Protein AF-A0A812X4V5-F1 (afdb_monomer)

Structure (mmCIF, N/CA/C/O backbone):
data_AF-A0A812X4V5-F1
#
_entry.id   AF-A0A812X4V5-F1
#
loop_
_atom_site.group_PDB
_atom_site.id
_atom_site.type_symbol
_atom_site.label_atom_id
_atom_site.label_alt_id
_atom_site.label_comp_id
_atom_site.label_asym_id
_atom_site.label_entity_id
_atom_site.label_seq_id
_atom_site.pdbx_PDB_ins_code
_atom_site.Cartn_x
_atom_site.Cartn_y
_atom_site.Cartn_z
_atom_site.occupancy
_atom_site.B_iso_or_equiv
_atom_site.auth_seq_id
_atom_site.auth_comp_id
_atom_site.auth_asym_id
_atom_site.auth_atom_id
_atom_site.pdbx_PDB_model_num
ATOM 1 N N . MET A 1 1 ? 34.519 -8.736 37.316 1.00 35.62 1 MET A N 1
ATOM 2 C CA . MET A 1 1 ? 33.699 -7.691 37.960 1.00 35.62 1 MET A CA 1
ATOM 3 C C . MET A 1 1 ? 32.249 -8.107 37.766 1.00 35.62 1 MET A C 1
ATOM 5 O O . MET A 1 1 ? 31.752 -8.029 36.654 1.00 35.62 1 MET A O 1
ATOM 9 N N . MET A 1 2 ? 31.652 -8.725 38.787 1.00 27.97 2 MET A N 1
ATOM 10 C CA . MET A 1 2 ? 30.261 -9.191 38.770 1.00 27.97 2 MET A CA 1
ATOM 11 C C . MET A 1 2 ? 29.345 -7.990 39.008 1.00 27.97 2 MET A C 1
ATOM 13 O O . MET A 1 2 ? 29.508 -7.313 40.020 1.00 27.97 2 MET A O 1
ATOM 17 N N . LEU A 1 3 ? 28.408 -7.733 38.095 1.00 28.38 3 LEU A N 1
ATOM 18 C CA . LEU A 1 3 ? 27.320 -6.787 38.315 1.00 28.38 3 LEU A CA 1
ATOM 19 C C . LEU A 1 3 ? 26.054 -7.596 38.618 1.00 28.38 3 LEU A C 1
ATOM 21 O O . LEU A 1 3 ? 25.463 -8.220 37.742 1.00 28.38 3 LEU A O 1
ATOM 25 N N . THR A 1 4 ? 25.693 -7.636 39.893 1.00 30.77 4 THR A N 1
ATOM 26 C CA . THR A 1 4 ? 24.429 -8.153 40.412 1.00 30.77 4 THR A CA 1
ATOM 27 C C . THR A 1 4 ? 23.299 -7.207 40.000 1.00 30.77 4 THR A C 1
ATOM 29 O O . THR A 1 4 ? 23.240 -6.071 40.466 1.00 30.77 4 THR A O 1
ATOM 32 N N . MET A 1 5 ? 22.394 -7.666 39.132 1.00 30.41 5 MET A N 1
ATOM 33 C CA . MET A 1 5 ? 21.115 -6.995 38.887 1.00 30.41 5 MET A CA 1
ATOM 34 C C . MET A 1 5 ? 20.205 -7.195 40.102 1.00 30.41 5 MET A C 1
ATOM 36 O O . MET A 1 5 ? 19.811 -8.315 40.424 1.00 30.41 5 MET A O 1
ATOM 40 N N . ALA A 1 6 ? 19.886 -6.098 40.783 1.00 30.73 6 ALA A N 1
ATOM 41 C CA . ALA A 1 6 ? 18.847 -6.056 41.796 1.00 30.73 6 ALA A CA 1
ATOM 42 C C . ALA A 1 6 ? 17.474 -6.036 41.104 1.00 30.73 6 ALA A C 1
ATOM 44 O O . ALA A 1 6 ? 17.131 -5.063 40.434 1.00 30.73 6 ALA A O 1
ATOM 45 N N . LEU A 1 7 ? 16.689 -7.102 41.280 1.00 31.97 7 LEU A N 1
ATOM 46 C CA . LEU A 1 7 ? 15.246 -7.070 41.046 1.00 31.97 7 LEU A CA 1
ATOM 47 C C . LEU A 1 7 ? 14.621 -6.130 42.086 1.00 31.97 7 LEU A C 1
ATOM 49 O O . LEU A 1 7 ? 14.510 -6.477 43.262 1.00 31.97 7 LEU A O 1
ATOM 53 N N . ALA A 1 8 ? 14.208 -4.941 41.656 1.00 32.81 8 ALA A N 1
ATOM 54 C CA . ALA A 1 8 ? 13.271 -4.129 42.413 1.00 32.81 8 ALA A CA 1
ATOM 55 C C . ALA A 1 8 ? 11.866 -4.712 42.210 1.00 32.81 8 ALA A C 1
ATOM 57 O O . ALA A 1 8 ? 11.308 -4.656 41.116 1.00 32.81 8 ALA A O 1
ATOM 58 N N . ALA A 1 9 ? 11.311 -5.297 43.270 1.00 34.53 9 ALA A N 1
ATOM 59 C CA . ALA A 1 9 ? 9.908 -5.674 43.344 1.00 34.53 9 ALA A CA 1
ATOM 60 C C . ALA A 1 9 ? 9.050 -4.398 43.367 1.00 34.53 9 ALA A C 1
ATOM 62 O O . ALA A 1 9 ? 8.849 -3.788 44.417 1.00 34.53 9 ALA A O 1
ATOM 63 N N . LEU A 1 10 ? 8.577 -3.973 42.195 1.00 37.25 10 LEU A N 1
ATOM 64 C CA . LEU A 1 10 ? 7.481 -3.018 42.079 1.00 37.25 10 LEU A CA 1
ATOM 65 C C . LEU A 1 10 ? 6.199 -3.734 42.507 1.00 37.25 10 LEU A C 1
ATOM 67 O O . LEU A 1 10 ? 5.852 -4.786 41.971 1.00 37.25 10 LEU A O 1
ATOM 71 N N . GLY A 1 11 ? 5.533 -3.192 43.525 1.00 30.91 11 GLY A N 1
ATOM 72 C CA . GLY A 1 11 ? 4.246 -3.693 43.983 1.00 30.91 11 GLY A CA 1
ATOM 73 C C . GLY A 1 11 ? 3.240 -3.650 42.839 1.00 30.91 11 GLY A C 1
ATOM 74 O O . GLY A 1 11 ? 2.937 -2.578 42.323 1.00 30.91 11 GLY A O 1
ATOM 75 N N . PHE A 1 12 ? 2.726 -4.816 42.456 1.00 33.94 12 PHE A N 1
ATOM 76 C CA . PHE A 1 12 ? 1.564 -4.926 41.588 1.00 33.94 12 PHE A CA 1
ATOM 77 C C . PHE A 1 12 ? 0.378 -4.286 42.315 1.00 33.94 12 PHE A C 1
ATOM 79 O O . PHE A 1 12 ? -0.238 -4.903 43.186 1.00 33.94 12 PHE A O 1
ATOM 86 N N . ALA A 1 13 ? 0.065 -3.035 41.977 1.00 40.38 13 ALA A N 1
ATOM 87 C CA . ALA A 1 13 ? -1.290 -2.545 42.151 1.00 40.38 13 ALA A CA 1
ATOM 88 C C . ALA A 1 13 ? -2.201 -3.554 41.438 1.00 40.38 13 ALA A C 1
ATOM 90 O O . ALA A 1 13 ? -1.942 -3.904 40.288 1.00 40.38 13 ALA A O 1
ATOM 91 N N . HIS A 1 14 ? -3.204 -4.089 42.136 1.00 39.44 14 HIS A N 1
ATOM 92 C CA . HIS A 1 14 ? -4.261 -4.863 41.494 1.00 39.44 14 HIS A CA 1
ATOM 93 C C . HIS A 1 14 ? -4.887 -3.971 40.421 1.00 39.44 14 HIS A C 1
ATOM 95 O O . HIS A 1 14 ? -5.661 -3.070 40.741 1.00 39.44 14 HIS A O 1
ATOM 101 N N . VAL A 1 15 ? -4.503 -4.189 39.163 1.00 52.16 15 VAL A N 1
ATOM 102 C CA . VAL A 1 15 ? -5.184 -3.601 38.017 1.00 52.16 15 VAL A CA 1
ATOM 103 C C . VAL A 1 15 ? -6.582 -4.201 38.045 1.00 52.16 15 VAL A C 1
ATOM 105 O O . VAL A 1 15 ? -6.751 -5.418 37.980 1.00 52.16 15 VAL A O 1
ATOM 108 N N . GLN A 1 16 ? -7.576 -3.357 38.294 1.00 59.53 16 GLN A N 1
ATOM 109 C CA . GLN A 1 16 ? -8.967 -3.776 38.293 1.00 59.53 16 GLN A CA 1
ATOM 110 C C . GLN A 1 16 ? -9.302 -4.292 36.890 1.00 59.53 16 GLN A C 1
ATOM 112 O O . GLN A 1 16 ? -9.005 -3.614 35.910 1.00 59.53 16 GLN A O 1
ATOM 117 N N . ALA A 1 17 ? -9.890 -5.488 36.802 1.00 71.81 17 ALA A N 1
ATOM 118 C CA . ALA A 1 17 ? -10.348 -6.049 35.534 1.00 71.81 17 ALA A CA 1
ATOM 119 C C . ALA A 1 17 ? -11.286 -5.050 34.836 1.00 71.81 17 ALA A C 1
ATOM 121 O O . ALA A 1 17 ? -12.271 -4.609 35.439 1.00 71.81 17 ALA A O 1
ATOM 122 N N . GLY A 1 18 ? -10.957 -4.686 33.597 1.00 85.69 18 GLY A N 1
ATOM 123 C CA . GLY A 1 18 ? -11.739 -3.747 32.799 1.00 85.69 18 GLY A CA 1
ATOM 124 C C . GLY A 1 18 ? -12.943 -4.421 32.144 1.00 85.69 18 GLY A C 1
ATOM 125 O O . GLY A 1 18 ? -13.009 -5.650 32.023 1.00 85.69 18 GLY A O 1
ATOM 126 N N . LYS A 1 19 ? -13.905 -3.613 31.700 1.00 96.25 19 LYS A N 1
ATOM 127 C CA . LYS A 1 19 ? -14.958 -4.044 30.773 1.00 96.25 19 LYS A CA 1
ATOM 128 C C . LYS A 1 19 ? -14.650 -3.486 29.394 1.00 96.25 19 LYS A C 1
ATOM 130 O O . LYS A 1 19 ? -14.738 -2.281 29.176 1.00 96.25 19 LYS A O 1
ATOM 135 N N . LEU A 1 20 ? -14.278 -4.352 28.466 1.00 98.31 20 LEU A N 1
ATOM 136 C CA . LEU A 1 20 ? -13.763 -3.978 27.155 1.00 98.31 20 LEU A CA 1
ATOM 137 C C . LEU A 1 20 ? -14.653 -4.543 26.046 1.00 98.31 20 LEU A C 1
ATOM 139 O O . LEU A 1 20 ? -15.322 -5.561 26.225 1.00 98.31 20 LEU A O 1
ATOM 143 N N . ALA A 1 21 ? -14.636 -3.899 24.884 1.00 98.56 21 ALA A N 1
ATOM 144 C CA . ALA A 1 21 ? -15.310 -4.401 23.692 1.00 98.56 21 ALA A CA 1
ATOM 145 C C . ALA A 1 21 ? -14.398 -4.341 22.465 1.00 98.56 21 ALA A C 1
ATOM 147 O O . ALA A 1 21 ? -13.681 -3.363 22.263 1.00 98.56 21 ALA A O 1
ATOM 148 N N . VAL A 1 22 ? -14.474 -5.356 21.611 1.00 98.38 22 VAL A N 1
ATOM 149 C CA . VAL A 1 22 ? -14.018 -5.276 20.220 1.00 98.38 22 VAL A CA 1
ATOM 150 C C . VAL A 1 22 ? -15.245 -5.044 19.354 1.00 98.38 22 VAL A C 1
ATOM 152 O O . VAL A 1 22 ? -16.177 -5.844 19.375 1.00 98.38 22 VAL A O 1
ATOM 155 N N . VAL A 1 23 ? -15.260 -3.951 18.597 1.00 98.44 23 VAL A N 1
ATOM 156 C CA . VAL A 1 23 ? -16.374 -3.583 17.720 1.00 98.44 23 VAL A CA 1
ATOM 157 C C . VAL A 1 23 ? -15.985 -3.881 16.278 1.00 98.44 23 VAL A C 1
ATOM 159 O O . VAL A 1 23 ? -15.126 -3.208 15.710 1.00 98.44 23 VAL A O 1
ATOM 162 N N . ARG A 1 24 ? -16.614 -4.898 15.686 1.00 97.00 24 ARG A N 1
ATOM 163 C CA . ARG A 1 24 ? -16.352 -5.376 14.324 1.00 97.00 24 ARG A CA 1
ATOM 164 C C . ARG A 1 24 ? -17.459 -4.900 13.389 1.00 97.00 24 ARG A C 1
ATOM 166 O O . ARG A 1 24 ? -18.599 -5.349 13.495 1.00 97.00 24 ARG A O 1
ATOM 173 N N . VAL A 1 25 ? -17.116 -3.986 12.488 1.00 95.44 25 VAL A N 1
ATOM 174 C CA . VAL A 1 25 ? -18.059 -3.360 11.546 1.00 95.44 25 VAL A CA 1
ATOM 175 C C . VAL A 1 25 ? -18.036 -4.076 10.203 1.00 95.44 25 VAL A C 1
ATOM 177 O O . VAL A 1 25 ? -16.961 -4.443 9.749 1.00 95.44 25 VAL A O 1
ATOM 180 N N . PHE A 1 26 ? -19.194 -4.240 9.562 1.00 94.44 26 PHE A N 1
ATOM 181 C CA . PHE A 1 26 ? -19.334 -4.785 8.208 1.00 94.44 26 PHE A CA 1
ATOM 182 C C . PHE A 1 26 ? -20.566 -4.179 7.506 1.00 94.44 26 PHE A C 1
ATOM 184 O O . PHE A 1 26 ? -21.564 -3.867 8.156 1.00 94.44 26 PHE A O 1
ATOM 191 N N . SER A 1 27 ? -20.507 -3.983 6.187 1.00 91.75 27 SER A N 1
ATOM 192 C CA . SER A 1 27 ? -21.558 -3.324 5.389 1.00 91.75 27 SER A CA 1
ATOM 193 C C . SER A 1 27 ? -21.849 -4.058 4.075 1.00 91.75 27 SER A C 1
ATOM 195 O O . SER A 1 27 ? -23.003 -4.383 3.761 1.00 91.75 27 SER A O 1
ATOM 197 N N . THR A 1 28 ? -20.800 -4.341 3.303 1.00 89.50 28 THR A N 1
ATOM 198 C CA . THR A 1 28 ? -20.910 -4.904 1.947 1.00 89.50 28 THR A CA 1
ATOM 199 C C . THR A 1 28 ? -20.928 -6.433 1.941 1.00 89.50 28 THR A C 1
ATOM 201 O O . THR A 1 28 ? -20.478 -7.069 2.891 1.00 89.50 28 THR A O 1
ATOM 204 N N . ASP A 1 29 ? -21.386 -7.047 0.846 1.00 90.19 29 ASP A N 1
ATOM 205 C CA . ASP A 1 29 ? -21.349 -8.511 0.690 1.00 90.19 29 ASP A CA 1
ATOM 206 C C . ASP A 1 29 ? -19.913 -9.064 0.796 1.00 90.19 29 ASP A C 1
ATOM 208 O O . ASP A 1 29 ? -19.690 -10.127 1.371 1.00 90.19 29 ASP A O 1
ATOM 212 N N . GLU A 1 30 ? -18.914 -8.321 0.302 1.00 89.50 30 GLU A N 1
ATOM 213 C CA . GLU A 1 30 ? -17.499 -8.685 0.464 1.00 89.50 30 GLU A CA 1
ATOM 214 C C . GLU A 1 30 ? -17.093 -8.704 1.946 1.00 89.50 30 GLU A C 1
ATOM 216 O O . GLU A 1 30 ? -16.445 -9.641 2.411 1.00 89.50 30 GLU A O 1
ATOM 221 N N . GLU A 1 31 ? -17.511 -7.700 2.711 1.00 91.62 31 GLU A N 1
ATOM 222 C CA . GLU A 1 31 ? -17.241 -7.603 4.146 1.00 91.62 31 GLU A CA 1
ATOM 223 C C . GLU A 1 31 ? -17.979 -8.669 4.962 1.00 91.62 31 GLU A C 1
ATOM 225 O O . GLU A 1 31 ? -17.407 -9.216 5.903 1.00 91.62 31 GLU A O 1
ATOM 230 N N . VAL A 1 32 ? -19.202 -9.038 4.575 1.00 93.88 32 VAL A N 1
ATOM 231 C CA . VAL A 1 32 ? -19.927 -10.174 5.168 1.00 93.88 32 VAL A CA 1
ATOM 232 C C . VAL A 1 32 ? -19.134 -11.473 4.971 1.00 93.88 32 VAL A C 1
ATOM 234 O O . VAL A 1 32 ? -18.952 -12.245 5.915 1.00 93.88 32 VAL A O 1
ATOM 237 N N . MET A 1 33 ? -18.578 -11.692 3.777 1.00 92.50 33 MET A N 1
ATOM 238 C CA . MET A 1 33 ? -17.732 -12.859 3.502 1.00 92.50 33 MET A CA 1
ATOM 239 C C . MET A 1 33 ? -16.413 -12.832 4.289 1.00 92.50 33 MET A C 1
ATOM 241 O O . MET A 1 33 ? -15.967 -13.869 4.787 1.00 92.50 33 MET A O 1
ATOM 245 N N . LEU A 1 34 ? -15.797 -11.658 4.455 1.00 91.56 34 LEU A N 1
ATOM 246 C CA . LEU A 1 34 ? -14.603 -11.491 5.291 1.00 91.56 34 LEU A CA 1
ATOM 247 C C . LEU A 1 34 ? -14.900 -11.745 6.781 1.00 91.56 34 LEU A C 1
ATOM 249 O O . LEU A 1 34 ? -14.055 -12.294 7.495 1.00 91.56 34 LEU A O 1
ATOM 253 N N . LEU A 1 35 ? -16.094 -11.384 7.262 1.00 94.62 35 LEU A N 1
ATOM 254 C CA . LEU A 1 35 ? -16.523 -11.672 8.631 1.00 94.62 35 LEU A CA 1
ATOM 255 C C . LEU A 1 35 ? -16.668 -13.181 8.838 1.00 94.62 35 LEU A C 1
ATOM 257 O O . LEU A 1 35 ? -16.128 -13.716 9.805 1.00 94.62 35 LEU A O 1
ATOM 261 N N . ASN A 1 36 ? -17.296 -13.877 7.890 1.00 93.31 36 ASN A N 1
ATOM 262 C CA . ASN A 1 36 ? -17.408 -15.334 7.925 1.00 93.31 36 ASN A CA 1
ATOM 263 C C . ASN A 1 36 ? -16.020 -16.009 8.003 1.00 93.31 36 ASN A C 1
ATOM 265 O O . ASN A 1 36 ? -15.762 -16.858 8.861 1.00 93.31 36 ASN A O 1
ATOM 269 N N . ALA A 1 37 ? -15.073 -15.544 7.180 1.00 92.00 37 ALA A N 1
ATOM 270 C CA . ALA A 1 37 ? -13.697 -16.045 7.165 1.00 92.00 37 ALA A CA 1
ATOM 271 C C . ALA A 1 37 ? -12.908 -15.747 8.458 1.00 92.00 37 ALA A C 1
ATOM 273 O O . ALA A 1 37 ? -11.930 -16.440 8.758 1.00 92.00 37 ALA A O 1
ATOM 274 N N . SER A 1 38 ? -13.328 -14.751 9.248 1.00 91.50 38 SER A N 1
ATOM 275 C CA . SER A 1 38 ? -12.631 -14.347 10.478 1.00 91.50 38 SER A CA 1
ATOM 276 C C . SER A 1 38 ? -12.633 -15.454 11.537 1.00 91.50 38 SER A C 1
ATOM 278 O O . SER A 1 38 ? -11.638 -15.618 12.235 1.00 91.50 38 SER A O 1
ATOM 280 N N . SER A 1 39 ? -13.684 -16.279 11.603 1.00 86.94 39 SER A N 1
ATOM 281 C CA . SER A 1 39 ? -13.755 -17.424 12.526 1.00 86.94 39 SER A CA 1
ATOM 282 C C . SER A 1 39 ? -12.607 -18.422 12.322 1.00 86.94 39 SER A C 1
ATOM 284 O O . SER A 1 39 ? -11.993 -18.882 13.286 1.00 86.94 39 SER A O 1
ATOM 286 N N . THR A 1 40 ? -12.287 -18.716 11.059 1.00 90.50 40 THR A N 1
ATOM 287 C CA . THR A 1 40 ? -11.197 -19.617 10.665 1.00 90.50 40 THR A CA 1
ATOM 288 C C . THR A 1 40 ? -9.844 -18.967 10.925 1.00 90.50 40 THR A C 1
ATOM 290 O O . THR A 1 40 ? -8.934 -19.619 11.434 1.00 90.50 40 THR A O 1
ATOM 293 N N . LEU A 1 41 ? -9.719 -17.669 10.631 1.00 91.31 41 LEU A N 1
ATOM 294 C CA . LEU A 1 41 ? -8.505 -16.911 10.923 1.00 91.31 41 LEU A CA 1
ATOM 295 C C . LEU A 1 41 ? -8.208 -16.867 12.427 1.00 91.31 41 LEU A C 1
ATOM 297 O O . LEU A 1 41 ? -7.069 -17.064 12.824 1.00 91.31 41 LEU A O 1
ATOM 301 N N . TRP A 1 42 ? -9.204 -16.654 13.285 1.00 93.31 42 TRP A N 1
ATOM 302 C CA . TRP A 1 42 ? -8.998 -16.633 14.737 1.00 93.31 42 TRP A CA 1
ATOM 303 C C . TRP A 1 42 ? -8.659 -18.009 15.312 1.00 93.31 42 TRP A C 1
ATOM 305 O O . TRP A 1 42 ? -8.043 -18.100 16.369 1.00 93.31 42 TRP A O 1
ATOM 315 N N . SER A 1 43 ? -9.005 -19.095 14.620 1.00 90.31 43 SER A N 1
ATOM 316 C CA . SER A 1 43 ? -8.529 -20.432 14.986 1.00 90.31 43 SER A CA 1
ATOM 317 C C . SER A 1 43 ? -7.042 -20.643 14.686 1.00 90.31 43 SER A C 1
ATOM 319 O O . SER A 1 43 ? -6.400 -21.420 15.390 1.00 90.31 43 SER A O 1
ATOM 321 N N . THR A 1 44 ? -6.484 -19.978 13.668 1.00 91.50 44 THR A N 1
ATOM 322 C CA . THR A 1 44 ? -5.054 -20.084 13.318 1.00 91.50 44 THR A CA 1
ATOM 323 C C . THR A 1 44 ? -4.208 -19.023 14.021 1.00 91.50 44 THR A C 1
ATOM 325 O O . THR A 1 44 ? -3.115 -19.316 14.502 1.00 91.50 44 THR A O 1
ATOM 328 N N . VAL A 1 45 ? -4.738 -17.808 14.141 1.00 94.19 45 VAL A N 1
ATOM 329 C CA . VAL A 1 45 ? -4.162 -16.659 14.841 1.00 94.19 45 VAL A CA 1
ATOM 330 C C . VAL A 1 45 ? -5.025 -16.371 16.073 1.00 94.19 45 VAL A C 1
ATOM 332 O O . VAL A 1 45 ? -5.892 -15.494 16.071 1.00 94.19 45 VAL A O 1
ATOM 335 N N . GLY A 1 46 ? -4.801 -17.168 17.123 1.00 94.88 46 GLY A N 1
ATOM 336 C CA . GLY A 1 46 ? -5.587 -17.158 18.362 1.00 94.88 46 GLY A CA 1
ATOM 337 C C . GLY A 1 46 ? -5.715 -15.766 18.998 1.00 94.88 46 GLY A C 1
ATOM 338 O O . GLY A 1 46 ? -4.681 -15.128 19.213 1.00 94.88 46 GLY A O 1
ATOM 339 N N . PRO A 1 47 ? -6.929 -15.290 19.350 1.00 96.69 47 PRO A N 1
ATOM 340 C CA . PRO A 1 47 ? -7.105 -13.968 19.945 1.00 96.69 47 PRO A CA 1
ATOM 341 C C . PRO A 1 47 ? -6.376 -13.753 21.259 1.00 96.69 47 PRO A C 1
ATOM 343 O O . PRO A 1 47 ? -5.752 -12.717 21.438 1.00 96.69 47 PRO A O 1
ATOM 346 N N . CYS A 1 48 ? -6.386 -14.742 22.141 1.00 95.44 48 CYS A N 1
ATOM 347 C CA . CYS A 1 48 ? -5.728 -14.682 23.435 1.00 95.44 48 CYS A CA 1
ATOM 348 C C . CYS A 1 48 ? -4.809 -15.893 23.616 1.00 95.44 48 CYS A C 1
ATOM 350 O O . CYS A 1 48 ? -5.096 -16.987 23.120 1.00 95.44 48 CYS A O 1
ATOM 352 N N . THR A 1 49 ? -3.692 -15.708 24.317 1.00 92.62 49 THR A N 1
ATOM 353 C CA . THR A 1 49 ? -2.798 -16.812 24.716 1.00 92.62 49 THR A CA 1
ATOM 354 C C . THR A 1 49 ? -3.279 -17.500 25.991 1.00 92.62 49 THR A C 1
ATOM 356 O O . THR A 1 49 ? -3.031 -18.686 26.210 1.00 92.62 49 THR A O 1
ATOM 359 N N . SER A 1 50 ? -4.003 -16.757 26.824 1.00 88.19 50 SER A N 1
ATOM 360 C CA . SER A 1 50 ? -4.665 -17.225 28.034 1.00 88.19 50 SER A CA 1
ATOM 361 C C . SER A 1 50 ? -5.979 -16.471 28.203 1.00 88.19 50 SER A C 1
ATOM 363 O O . SER A 1 50 ? -6.201 -15.466 27.539 1.00 88.19 50 SER A O 1
ATOM 365 N N . LYS A 1 51 ? -6.880 -16.958 29.061 1.00 87.38 51 LYS A N 1
ATOM 366 C CA . LYS A 1 51 ? -8.155 -16.271 29.284 1.00 87.38 51 LYS A CA 1
ATOM 367 C C . LYS A 1 51 ? -7.891 -14.833 29.778 1.00 87.38 51 LYS A C 1
ATOM 369 O O . LYS A 1 51 ? -7.221 -14.713 30.808 1.00 87.38 51 LYS A O 1
ATOM 374 N N . PRO A 1 52 ? -8.428 -13.793 29.108 1.00 89.44 52 PRO A N 1
ATOM 375 C CA . PRO A 1 52 ? -8.247 -12.405 29.524 1.00 89.44 52 PRO A CA 1
ATOM 376 C C . PRO A 1 52 ? -8.698 -12.179 30.966 1.00 89.44 52 PRO A C 1
ATOM 3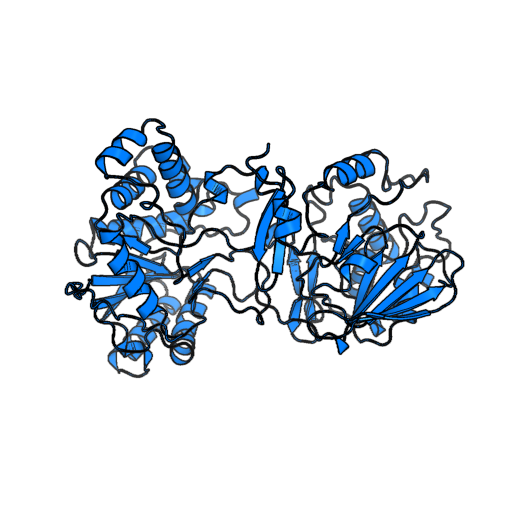78 O O . PRO A 1 52 ? -9.629 -12.836 31.450 1.00 89.44 52 PRO A O 1
ATOM 381 N N . SER A 1 53 ? -8.038 -11.254 31.663 1.00 91.00 53 SER A N 1
ATOM 382 C CA . SER A 1 53 ? -8.426 -10.912 33.039 1.00 91.00 53 SER A CA 1
ATOM 383 C C . SER A 1 53 ? -9.673 -10.019 33.075 1.00 91.00 53 SER A C 1
ATOM 385 O O . SER A 1 53 ? -10.470 -10.081 34.013 1.00 91.00 53 SER A O 1
ATOM 387 N N . SER A 1 54 ? -9.853 -9.240 32.012 1.00 93.88 54 SER A N 1
ATOM 388 C CA . SER A 1 54 ? -10.959 -8.341 31.721 1.00 93.88 54 SER A CA 1
ATOM 389 C C . SER A 1 54 ? -12.109 -9.076 31.041 1.00 93.88 54 SER A C 1
ATOM 391 O O . SER A 1 54 ? -11.934 -10.093 30.369 1.00 93.88 54 SER A O 1
ATOM 393 N N . MET A 1 55 ? -13.314 -8.532 31.188 1.00 95.88 55 MET A N 1
ATOM 394 C CA . MET A 1 55 ? -14.466 -8.969 30.405 1.00 95.88 55 MET A CA 1
ATOM 395 C C . MET A 1 55 ? -14.364 -8.325 29.024 1.00 95.88 55 MET A C 1
ATOM 397 O O . MET A 1 55 ? -14.507 -7.109 28.927 1.00 95.88 55 MET A O 1
ATOM 401 N N . ILE A 1 56 ? -14.098 -9.120 27.987 1.00 97.94 56 ILE A N 1
ATOM 402 C CA . ILE A 1 56 ? -14.004 -8.634 26.606 1.00 97.94 56 ILE A CA 1
ATOM 403 C C . ILE A 1 56 ? -15.173 -9.181 25.792 1.00 97.94 56 ILE A C 1
ATOM 405 O O . ILE A 1 56 ? -15.248 -10.387 25.566 1.00 97.94 56 ILE A O 1
ATOM 409 N N . ASP A 1 57 ? -16.056 -8.307 25.320 1.00 98.31 57 ASP A N 1
ATOM 410 C CA . ASP A 1 57 ? -17.147 -8.687 24.417 1.00 98.31 57 ASP A CA 1
ATOM 411 C C . ASP A 1 57 ? -16.762 -8.447 22.951 1.00 98.31 57 ASP A C 1
ATOM 413 O O . ASP A 1 57 ? -16.004 -7.527 22.635 1.00 98.31 57 ASP A O 1
ATOM 417 N N . LEU A 1 58 ? -17.326 -9.244 22.043 1.00 98.06 58 LEU A N 1
ATOM 418 C CA . LEU A 1 58 ? -17.294 -8.987 20.603 1.00 98.06 58 LEU A CA 1
ATOM 419 C C . LEU A 1 58 ? -18.640 -8.400 20.171 1.00 98.06 58 LEU A C 1
ATOM 421 O O . LEU A 1 58 ? -19.672 -9.052 20.304 1.00 98.06 58 LEU A O 1
ATOM 425 N N . ILE A 1 59 ? -18.636 -7.185 19.630 1.00 98.50 59 ILE A N 1
ATOM 426 C CA . ILE A 1 59 ? -19.836 -6.509 19.133 1.00 98.50 59 ILE A CA 1
ATOM 427 C C . ILE A 1 59 ? -19.779 -6.454 17.609 1.00 98.50 59 ILE A C 1
ATOM 429 O O . ILE A 1 59 ? -18.919 -5.788 17.035 1.00 98.50 59 ILE A O 1
ATOM 433 N N . LEU A 1 60 ? -20.711 -7.137 16.955 1.00 98.25 60 LEU A N 1
ATOM 434 C CA . LEU A 1 60 ? -20.876 -7.155 15.506 1.00 98.25 60 LEU A CA 1
ATOM 435 C C . LEU A 1 60 ? -21.826 -6.026 15.084 1.00 98.25 60 LEU A C 1
ATOM 437 O O . LEU A 1 60 ? -22.975 -5.976 15.522 1.00 98.25 60 LEU A O 1
ATOM 441 N N . VAL A 1 61 ? -21.360 -5.109 14.240 1.00 98.06 61 VAL A N 1
ATOM 442 C CA . VAL A 1 61 ? -22.140 -3.936 13.818 1.00 98.06 61 VAL A CA 1
ATOM 443 C C . VAL A 1 61 ? -22.350 -3.972 12.315 1.00 98.06 61 VAL A C 1
ATOM 445 O O . VAL A 1 61 ? -21.409 -3.767 11.548 1.00 98.06 61 VAL A O 1
ATOM 448 N N . TYR A 1 62 ? -23.595 -4.199 11.902 1.00 97.25 62 TYR A N 1
ATOM 449 C CA . TYR A 1 62 ? -23.978 -4.114 10.497 1.00 97.25 62 TYR A CA 1
ATOM 450 C C . TYR A 1 62 ? -24.408 -2.686 10.152 1.00 97.25 62 TYR A C 1
ATOM 452 O O . TYR A 1 62 ? -25.156 -2.071 10.916 1.00 97.25 62 TYR A O 1
ATOM 460 N N . SER A 1 63 ? -23.945 -2.130 9.028 1.00 95.31 63 SER A N 1
ATOM 461 C CA . SER A 1 63 ? -24.265 -0.735 8.676 1.00 95.31 63 SER A CA 1
ATOM 462 C C . SER A 1 63 ? -25.760 -0.518 8.388 1.00 95.31 63 SER A C 1
ATOM 464 O O . SER A 1 63 ? -26.331 0.514 8.745 1.00 95.31 63 SER A O 1
ATOM 466 N N . LYS A 1 64 ? -26.423 -1.518 7.802 1.00 94.31 64 LYS A N 1
ATOM 467 C CA . LYS A 1 64 ? -27.858 -1.508 7.472 1.00 94.31 64 LYS A CA 1
ATOM 468 C C . LYS A 1 64 ? -28.660 -2.260 8.533 1.00 94.31 64 LYS A C 1
ATOM 470 O O . LYS A 1 64 ? -28.145 -2.632 9.583 1.00 94.31 64 LYS A O 1
ATOM 475 N N . ASP A 1 65 ? -29.935 -2.494 8.249 1.00 95.12 65 ASP A N 1
ATOM 476 C CA . ASP A 1 65 ? -30.783 -3.385 9.038 1.00 95.12 65 ASP A CA 1
ATOM 477 C C . ASP A 1 65 ? -30.375 -4.853 8.826 1.00 95.12 65 ASP A C 1
ATOM 479 O O . ASP A 1 65 ? -30.609 -5.429 7.757 1.00 95.12 65 ASP A O 1
ATOM 483 N N . LEU A 1 66 ? -29.780 -5.465 9.854 1.00 95.06 66 LEU A N 1
ATOM 484 C CA . LEU A 1 66 ? -29.320 -6.858 9.832 1.00 95.06 66 LEU A CA 1
ATOM 485 C C . LEU A 1 66 ? -30.469 -7.834 9.564 1.00 95.06 66 LEU A C 1
ATOM 487 O O . LEU A 1 66 ? -30.280 -8.820 8.859 1.00 95.06 66 LEU A O 1
ATOM 491 N N . SER A 1 67 ? -31.675 -7.532 10.054 1.00 94.56 67 SER A N 1
ATOM 492 C CA . SER A 1 67 ? -32.849 -8.390 9.863 1.00 94.56 67 SER A CA 1
ATOM 493 C C . SER A 1 67 ? -33.341 -8.420 8.412 1.00 94.56 67 SER A C 1
ATOM 495 O O . SER A 1 67 ? -34.041 -9.350 8.008 1.00 94.56 67 SER A O 1
ATOM 497 N N . SER A 1 68 ? -32.948 -7.422 7.615 1.00 92.88 68 SER A N 1
ATOM 498 C CA . SER A 1 68 ? -33.319 -7.298 6.205 1.00 92.88 68 SER A CA 1
ATOM 499 C C . SER A 1 68 ? -32.338 -7.978 5.241 1.00 92.88 68 SER A C 1
ATOM 501 O O . SER A 1 68 ? -32.685 -8.193 4.079 1.00 92.88 68 SER A O 1
ATOM 503 N N . ASN A 1 69 ? -31.132 -8.342 5.698 1.00 94.25 69 ASN A N 1
ATOM 504 C CA . ASN A 1 69 ? -30.112 -8.994 4.878 1.00 94.25 69 ASN A CA 1
ATOM 505 C C . ASN A 1 69 ? -29.873 -10.431 5.359 1.00 94.25 69 ASN A C 1
ATOM 507 O O . ASN A 1 69 ? -29.197 -10.667 6.359 1.00 94.25 69 ASN A O 1
ATOM 511 N N . SER A 1 70 ? -30.398 -11.404 4.609 1.00 96.00 70 SER A N 1
ATOM 512 C CA . SER A 1 70 ? -30.306 -12.820 4.973 1.00 96.00 70 SER A CA 1
ATOM 513 C C . SER A 1 70 ? -28.869 -13.334 5.040 1.00 96.00 70 SER A C 1
ATOM 515 O O . SER A 1 70 ? -28.566 -14.109 5.937 1.00 96.00 70 SER A O 1
ATOM 517 N N . MET A 1 71 ? -27.981 -12.889 4.142 1.00 95.81 71 MET A N 1
ATOM 518 C CA . MET A 1 71 ? -26.580 -13.327 4.128 1.00 95.81 71 MET A CA 1
ATOM 519 C C . MET A 1 71 ? -25.839 -12.821 5.370 1.00 95.81 71 MET A C 1
ATOM 521 O O . MET A 1 71 ? -25.177 -13.590 6.062 1.00 95.81 71 MET A O 1
ATOM 525 N N . ALA A 1 72 ? -25.988 -11.532 5.680 1.00 96.00 72 ALA A N 1
ATOM 526 C CA . ALA A 1 72 ? -25.396 -10.931 6.871 1.00 96.00 72 ALA A CA 1
ATOM 527 C C . ALA A 1 72 ? -25.937 -11.582 8.155 1.00 96.00 72 ALA A C 1
ATOM 529 O O . ALA A 1 72 ? -25.164 -11.925 9.049 1.00 96.00 72 ALA A O 1
ATOM 530 N N . SER A 1 73 ? -27.255 -11.798 8.229 1.00 97.12 73 SER A N 1
ATOM 531 C CA . SER A 1 73 ? -27.894 -12.446 9.375 1.00 97.12 73 SER A CA 1
ATOM 532 C C . SER A 1 73 ? -27.432 -13.891 9.562 1.00 97.12 73 SER A C 1
ATOM 534 O O . SER A 1 73 ? -27.232 -14.305 10.700 1.00 97.12 73 SER A O 1
ATOM 536 N N . GLU A 1 74 ? -27.266 -14.656 8.482 1.00 96.94 74 GLU A N 1
ATOM 537 C CA . GLU A 1 74 ? -26.786 -16.042 8.532 1.00 96.94 74 GLU A CA 1
ATOM 538 C C . GLU A 1 74 ? -25.361 -16.116 9.091 1.00 96.94 74 GLU A C 1
ATOM 540 O O . GLU A 1 74 ? -25.122 -16.841 10.053 1.00 96.94 74 GLU A O 1
ATOM 545 N N . VAL A 1 75 ? -24.448 -15.271 8.600 1.00 96.50 75 VAL A N 1
ATOM 546 C CA . VAL A 1 75 ? -23.062 -15.217 9.100 1.00 96.50 75 VAL A CA 1
ATOM 547 C C . VAL A 1 75 ? -22.995 -14.841 10.586 1.00 96.50 75 VAL A C 1
ATOM 549 O O . VAL A 1 75 ? -22.208 -15.422 11.335 1.00 96.50 75 VAL A O 1
ATOM 552 N N . VAL A 1 76 ? -23.819 -13.890 11.042 1.00 97.06 76 VAL A N 1
ATOM 553 C CA . VAL A 1 76 ? -23.891 -13.527 12.470 1.00 97.06 76 VAL A CA 1
ATOM 554 C C . VAL A 1 76 ? -24.405 -14.699 13.310 1.00 97.06 76 VAL A C 1
ATOM 556 O O . VAL A 1 76 ? -23.786 -15.034 14.321 1.00 97.06 76 VAL A O 1
ATOM 559 N N . MET A 1 77 ? -25.481 -15.366 12.877 1.00 96.12 77 MET A N 1
ATOM 560 C CA . MET A 1 77 ? -26.030 -16.534 13.578 1.00 96.12 77 MET A CA 1
ATOM 561 C C . MET A 1 77 ? -25.031 -17.695 13.645 1.00 96.12 77 MET A C 1
ATOM 563 O O . MET A 1 77 ? -24.954 -18.381 14.668 1.00 96.12 77 MET A O 1
ATOM 567 N N . ASP A 1 78 ? -24.240 -17.909 12.595 1.00 94.44 78 ASP A N 1
ATOM 568 C CA . ASP A 1 78 ? -23.206 -18.946 12.562 1.00 94.44 78 ASP A CA 1
ATOM 569 C C . ASP A 1 78 ? -22.078 -18.662 13.564 1.00 94.44 78 ASP A C 1
ATOM 571 O O . ASP A 1 78 ? -21.621 -19.571 14.271 1.00 94.44 78 ASP A O 1
ATOM 575 N N . LEU A 1 79 ? -21.656 -17.399 13.692 1.00 94.69 79 LEU A N 1
ATOM 576 C CA . LEU A 1 79 ? -20.680 -16.978 14.702 1.00 94.69 79 LEU A CA 1
ATOM 577 C C . LEU A 1 79 ? -21.224 -17.150 16.125 1.00 94.69 79 LEU A C 1
ATOM 579 O O . LEU A 1 79 ? -20.537 -17.715 16.980 1.00 94.69 79 LEU A O 1
ATOM 583 N N . GLU A 1 80 ? -22.463 -16.728 16.377 1.00 95.31 80 GLU A N 1
ATOM 584 C CA . GLU A 1 80 ? -23.133 -16.888 17.675 1.00 95.31 80 GLU A CA 1
ATOM 585 C C . GLU A 1 80 ? -23.331 -18.367 18.042 1.00 95.31 80 GLU A C 1
ATOM 587 O O . GLU A 1 80 ? -23.130 -18.767 19.193 1.00 95.31 80 GLU A O 1
ATOM 592 N N . THR A 1 81 ? -23.658 -19.208 17.059 1.00 94.31 81 THR A N 1
ATOM 593 C CA . THR A 1 81 ? -23.789 -20.661 17.228 1.00 94.31 81 THR A CA 1
ATOM 594 C C . THR A 1 81 ? -22.437 -21.305 17.530 1.00 94.31 81 THR A C 1
ATOM 596 O O . THR A 1 81 ? -22.331 -22.133 18.438 1.00 94.31 81 THR A O 1
ATOM 599 N N . THR A 1 82 ? -21.381 -20.904 16.816 1.00 92.25 82 THR A N 1
ATOM 600 C CA . THR A 1 82 ? -20.000 -21.359 17.057 1.00 92.25 82 THR A CA 1
ATOM 601 C C . THR A 1 82 ? -19.545 -21.012 18.474 1.00 92.25 82 THR A C 1
ATOM 603 O O . THR A 1 82 ? -18.966 -21.858 19.164 1.00 92.25 82 THR A O 1
ATOM 606 N N . PHE A 1 83 ? -19.854 -19.795 18.925 1.00 94.00 83 PHE A N 1
ATOM 607 C CA . PHE A 1 83 ? -19.576 -19.318 20.276 1.00 94.00 83 PHE A CA 1
ATOM 608 C C . PHE A 1 83 ? -20.347 -20.110 21.338 1.00 94.00 83 PHE A C 1
ATOM 610 O O . PHE A 1 83 ? -19.743 -20.670 22.252 1.00 94.00 83 PHE A O 1
ATOM 617 N N . SER A 1 84 ? -21.664 -20.247 21.171 1.00 92.81 84 SER A N 1
ATOM 618 C CA . SER A 1 84 ? -22.549 -20.930 22.127 1.00 92.81 84 SER A CA 1
ATOM 619 C C . SER A 1 84 ? -22.217 -22.413 22.296 1.00 92.81 84 SER A C 1
ATOM 621 O O . SER A 1 84 ? -22.316 -22.956 23.395 1.00 92.81 84 SER A O 1
ATOM 623 N N . ASN A 1 85 ? -21.780 -23.070 21.219 1.00 93.31 85 ASN A N 1
ATOM 624 C CA . ASN A 1 85 ? -21.384 -24.477 21.244 1.00 93.31 85 ASN A CA 1
ATOM 625 C C . ASN A 1 85 ? -19.941 -24.700 21.728 1.00 93.31 85 ASN A C 1
ATOM 627 O O . ASN A 1 85 ? -19.506 -25.849 21.800 1.00 93.31 85 ASN A O 1
ATOM 631 N N . ASN A 1 86 ? -19.195 -23.631 22.041 1.00 87.56 86 ASN A N 1
ATOM 632 C CA . ASN A 1 86 ? -17.763 -23.672 22.354 1.00 87.56 86 ASN A CA 1
ATOM 633 C C . ASN A 1 86 ? -16.964 -24.479 21.306 1.00 87.56 86 ASN A C 1
ATOM 635 O O . ASN A 1 86 ? -16.111 -25.304 21.633 1.00 87.56 86 ASN A O 1
ATOM 639 N N . ALA A 1 87 ? -17.308 -24.296 20.026 1.00 83.56 87 ALA A N 1
ATOM 640 C CA . ALA A 1 87 ? -16.840 -25.156 18.939 1.00 83.56 87 ALA A CA 1
ATOM 641 C C . ALA A 1 87 ? -15.423 -24.809 18.444 1.00 83.56 87 ALA A C 1
ATOM 643 O O . ALA A 1 87 ? -14.876 -25.512 17.596 1.00 83.56 87 ALA A O 1
ATOM 644 N N . SER A 1 88 ? -14.818 -23.733 18.958 1.00 85.62 88 SER A N 1
ATOM 645 C CA . SER A 1 88 ? -13.484 -23.274 18.568 1.00 85.62 88 SER A CA 1
ATOM 646 C C . SER A 1 88 ? -12.733 -22.671 19.751 1.00 85.62 88 SER A C 1
ATOM 648 O O . SER A 1 88 ? -13.339 -22.118 20.659 1.00 85.62 88 SER A O 1
ATOM 650 N N . SER A 1 89 ? -11.402 -22.746 19.752 1.00 87.50 89 SER A N 1
ATOM 651 C CA . SER A 1 89 ? -10.573 -22.267 20.868 1.00 87.50 89 SER A CA 1
ATOM 652 C C . SER A 1 89 ? -10.735 -20.770 21.142 1.00 87.50 89 SER A C 1
ATOM 654 O O . SER A 1 89 ? -10.735 -20.369 22.308 1.00 87.50 89 SER A O 1
ATOM 656 N N . TRP A 1 90 ? -10.921 -19.962 20.092 1.00 92.69 90 TRP A N 1
ATOM 657 C CA . TRP A 1 90 ? -10.997 -18.502 20.181 1.00 92.69 90 TRP A CA 1
ATOM 658 C C . TRP A 1 90 ? -12.185 -18.000 21.006 1.00 92.69 90 TRP A C 1
ATOM 660 O O . TRP A 1 90 ? -12.112 -16.917 21.582 1.00 92.69 90 TRP A O 1
ATOM 670 N N . VAL A 1 91 ? -13.261 -18.784 21.110 1.00 92.44 91 VAL A N 1
ATOM 671 C CA . VAL A 1 91 ? -14.491 -18.378 21.811 1.00 92.44 91 VAL A CA 1
ATOM 672 C C . VAL A 1 91 ? -14.243 -18.161 23.305 1.00 92.44 91 VAL A C 1
ATOM 674 O O . VAL A 1 91 ? -14.885 -17.323 23.920 1.00 92.44 91 VAL A O 1
ATOM 677 N N . ASN A 1 92 ? -13.247 -18.842 23.883 1.00 92.38 92 ASN A N 1
ATOM 678 C CA . ASN A 1 92 ? -12.888 -18.704 25.296 1.00 92.38 92 ASN A CA 1
ATOM 679 C C . ASN A 1 92 ? -12.204 -17.364 25.616 1.00 92.38 92 ASN A C 1
ATOM 681 O O . ASN A 1 92 ? -12.013 -17.047 26.792 1.00 92.38 92 ASN A O 1
ATOM 685 N N . CYS A 1 93 ? -11.819 -16.605 24.587 1.00 95.88 93 CYS A N 1
ATOM 686 C CA . CYS A 1 93 ? -11.218 -15.285 24.726 1.00 95.88 93 CYS A CA 1
ATOM 687 C C . CYS A 1 93 ? -12.252 -14.162 24.861 1.00 95.88 93 CYS A C 1
ATOM 689 O O . CYS A 1 93 ? -11.898 -13.079 25.315 1.00 95.88 93 CYS A O 1
ATOM 691 N N . PHE A 1 94 ? -13.508 -14.409 24.482 1.00 96.75 94 PHE A N 1
ATOM 692 C CA . PHE A 1 94 ? -14.590 -13.436 24.604 1.00 96.75 94 PHE A CA 1
ATOM 693 C C . PHE A 1 94 ? -15.579 -13.868 25.689 1.00 96.75 94 PHE A C 1
ATOM 695 O O . PHE A 1 94 ? -15.793 -15.057 25.924 1.00 96.75 94 PHE A O 1
ATOM 702 N N . ALA A 1 95 ? -16.177 -12.895 26.368 1.00 96.19 95 ALA A N 1
ATOM 703 C CA . ALA A 1 95 ? -17.206 -13.133 27.370 1.00 96.19 95 ALA A CA 1
ATOM 704 C C . ALA A 1 95 ? -18.592 -13.293 26.730 1.00 96.19 95 ALA A C 1
ATOM 706 O O . ALA A 1 95 ? -19.350 -14.173 27.138 1.00 96.19 95 ALA A O 1
ATOM 707 N N . GLU A 1 96 ? -18.899 -12.490 25.710 1.00 97.06 96 GLU A N 1
ATOM 708 C CA . GLU A 1 96 ? -20.167 -12.522 24.983 1.00 97.06 96 GLU A CA 1
ATOM 709 C C . GLU A 1 96 ? -19.984 -12.052 23.529 1.00 97.06 96 GLU A C 1
ATOM 711 O O . GLU A 1 96 ? -19.092 -11.252 23.231 1.00 97.06 96 GLU A O 1
ATOM 716 N N . ILE A 1 97 ? -20.851 -12.529 22.628 1.00 97.38 97 ILE A N 1
ATOM 717 C CA . ILE A 1 97 ? -21.052 -11.936 21.300 1.00 97.38 97 ILE A CA 1
ATOM 718 C C . ILE A 1 97 ? -22.368 -11.167 21.320 1.00 97.38 97 ILE A C 1
ATOM 720 O O . ILE A 1 97 ? -23.406 -11.712 21.688 1.00 97.38 97 ILE A O 1
ATOM 724 N N . LYS A 1 98 ? -22.319 -9.902 20.910 1.00 97.62 98 LYS A N 1
ATOM 725 C CA . LYS A 1 98 ? -23.479 -9.021 20.758 1.00 97.62 98 LYS A CA 1
ATOM 726 C C . LYS A 1 98 ? -23.540 -8.536 19.321 1.00 97.62 98 LYS A C 1
ATOM 728 O O . LYS A 1 98 ? -22.518 -8.471 18.642 1.00 97.62 98 LYS A O 1
ATOM 733 N N . ASN A 1 99 ? -24.718 -8.133 18.867 1.00 96.94 99 ASN A N 1
ATOM 734 C CA . ASN A 1 99 ? -24.867 -7.510 17.561 1.00 96.94 99 ASN A CA 1
ATOM 735 C C . ASN A 1 99 ? -25.786 -6.283 17.620 1.00 96.94 99 ASN A C 1
ATOM 737 O O . ASN A 1 99 ? -26.618 -6.150 18.520 1.00 96.94 99 ASN A O 1
ATOM 741 N N . MET A 1 100 ? -25.601 -5.358 16.680 1.00 96.94 100 MET A N 1
ATOM 742 C CA . MET A 1 100 ? -26.512 -4.239 16.446 1.00 96.94 100 MET A CA 1
ATOM 743 C C . MET A 1 100 ? -26.501 -3.810 14.974 1.00 96.94 100 MET A C 1
ATOM 745 O O . MET A 1 100 ? -25.585 -4.126 14.217 1.00 96.94 100 MET A O 1
ATOM 749 N N . SER A 1 101 ? -27.525 -3.058 14.579 1.00 96.94 101 SER A N 1
ATOM 750 C CA . SER A 1 101 ? -27.638 -2.425 13.262 1.00 96.94 101 SER A CA 1
ATOM 751 C C . SER A 1 101 ? -27.467 -0.913 13.393 1.00 96.94 101 SER A C 1
ATOM 753 O O . SER A 1 101 ? -28.075 -0.305 14.276 1.00 96.94 101 SER A O 1
ATOM 755 N N . ALA A 1 102 ? -26.678 -0.293 12.513 1.00 95.69 102 ALA A N 1
ATOM 756 C CA . ALA A 1 102 ? -26.571 1.167 12.433 1.00 95.69 102 ALA A CA 1
ATOM 757 C C . ALA A 1 102 ? -27.756 1.805 11.680 1.00 95.69 102 ALA A C 1
ATOM 759 O O . ALA A 1 102 ? -27.937 3.018 11.767 1.00 95.69 102 ALA A O 1
ATOM 760 N N . MET A 1 103 ? -28.589 0.987 11.019 1.00 95.56 103 MET A N 1
ATOM 761 C CA . MET A 1 103 ? -29.848 1.380 10.370 1.00 95.56 103 MET A CA 1
ATOM 762 C C . MET A 1 103 ? -29.683 2.481 9.310 1.00 95.56 103 MET A C 1
ATOM 764 O O . MET A 1 103 ? -30.573 3.315 9.138 1.00 95.56 103 MET A O 1
ATOM 768 N N . LEU A 1 104 ? -28.554 2.489 8.596 1.00 92.44 104 LEU A N 1
ATOM 769 C CA . LEU A 1 104 ? -28.321 3.446 7.518 1.00 92.44 104 LEU A CA 1
ATOM 770 C C . LEU A 1 104 ? -29.198 3.123 6.304 1.00 92.44 104 LEU A C 1
ATOM 772 O O . LEU A 1 104 ? -29.345 1.962 5.911 1.00 92.44 104 LEU A O 1
ATOM 776 N N . ASN A 1 105 ? -29.781 4.160 5.702 1.00 87.25 105 ASN A N 1
ATOM 777 C CA . ASN A 1 105 ? -30.457 4.044 4.409 1.00 87.25 105 ASN A CA 1
ATOM 778 C C . ASN A 1 105 ? -29.434 4.071 3.249 1.00 87.25 105 ASN A C 1
ATOM 780 O O . ASN A 1 105 ? -28.277 4.434 3.470 1.00 87.25 105 ASN A O 1
ATOM 784 N N . PRO A 1 106 ? -29.817 3.693 2.015 1.00 82.25 106 PRO A N 1
ATOM 785 C CA . PRO A 1 106 ? -28.892 3.666 0.878 1.00 82.25 106 PRO A CA 1
ATOM 786 C C . PRO A 1 106 ? -28.224 5.011 0.565 1.00 82.25 106 PRO A C 1
ATOM 788 O O . PRO A 1 106 ? -27.116 5.032 0.039 1.00 82.25 106 PRO A O 1
ATOM 791 N N . GLU A 1 107 ? -28.882 6.130 0.874 1.00 78.69 107 GLU A N 1
ATOM 792 C CA . GLU A 1 107 ? -28.339 7.474 0.669 1.00 78.69 107 GLU A CA 1
ATOM 793 C C . GLU A 1 107 ? -27.260 7.844 1.700 1.00 78.69 107 GLU A C 1
ATOM 795 O O . GLU A 1 107 ? -26.407 8.682 1.419 1.00 78.69 107 GLU A O 1
ATOM 800 N N . GLN A 1 108 ? -27.302 7.231 2.884 1.00 79.25 108 GLN A N 1
ATOM 801 C CA . GLN A 1 108 ? -26.321 7.395 3.958 1.00 79.25 108 GLN A CA 1
ATOM 802 C C . GLN A 1 108 ? -25.206 6.355 3.883 1.00 79.25 108 GLN A C 1
ATOM 804 O O . GLN A 1 108 ? -24.068 6.665 4.209 1.00 79.25 108 GLN A O 1
ATOM 809 N N . ASP A 1 109 ? -25.515 5.129 3.463 1.00 80.38 109 ASP A N 1
ATOM 810 C CA . ASP A 1 109 ? -24.588 3.997 3.376 1.00 80.38 109 ASP A CA 1
ATOM 811 C C . ASP A 1 109 ? -23.710 4.077 2.112 1.00 80.38 109 ASP A C 1
ATOM 813 O O . ASP A 1 109 ? -23.624 3.151 1.305 1.00 80.38 109 ASP A O 1
ATOM 817 N N . VAL A 1 110 ? -23.067 5.227 1.907 1.00 76.75 110 VAL A N 1
ATOM 818 C CA . VAL A 1 110 ? -22.195 5.470 0.758 1.00 76.75 110 VAL A CA 1
ATOM 819 C C . VAL A 1 110 ? -20.767 5.077 1.115 1.00 76.75 110 VAL A C 1
ATOM 821 O O . VAL A 1 110 ? -20.109 5.733 1.920 1.00 76.75 110 VAL A O 1
ATOM 824 N N . TYR A 1 111 ? -20.284 4.020 0.461 1.00 72.06 111 TYR A N 1
ATOM 825 C CA . TYR A 1 111 ? -18.900 3.549 0.514 1.00 72.06 111 TYR A CA 1
ATOM 826 C C . TYR A 1 111 ? -18.264 3.747 -0.862 1.00 72.06 111 TYR A C 1
ATOM 828 O O . TYR A 1 111 ? -18.164 2.821 -1.669 1.00 72.06 111 TYR A O 1
ATOM 836 N N . ASP A 1 112 ? -17.872 4.984 -1.166 1.00 63.78 112 ASP A N 1
ATOM 837 C CA . ASP A 1 112 ? -17.259 5.301 -2.454 1.00 63.78 112 ASP A CA 1
ATOM 838 C C . ASP A 1 112 ? -15.736 5.345 -2.341 1.00 63.78 112 ASP A C 1
ATOM 840 O O . ASP A 1 112 ? -15.126 6.354 -1.989 1.00 63.78 112 ASP A O 1
ATOM 844 N N . SER A 1 113 ? -15.104 4.236 -2.713 1.00 53.62 113 SER A N 1
ATOM 845 C CA . SER A 1 113 ? -13.647 4.132 -2.709 1.00 53.62 113 SER A CA 1
ATOM 846 C C . SER A 1 113 ? -12.942 5.011 -3.765 1.00 53.62 113 SER A C 1
ATOM 848 O O . SER A 1 113 ? -11.722 5.173 -3.702 1.00 53.62 113 SER A O 1
ATOM 850 N N . ASN A 1 114 ? -13.692 5.600 -4.708 1.00 48.00 114 ASN A N 1
ATOM 851 C CA . ASN A 1 114 ? -13.224 6.606 -5.674 1.00 48.00 114 ASN A CA 1
ATOM 852 C C . ASN A 1 114 ? -13.624 8.040 -5.268 1.00 48.00 114 ASN A C 1
ATOM 854 O O . ASN A 1 114 ? -13.207 9.021 -5.900 1.00 48.00 114 ASN A O 1
ATOM 858 N N . GLY A 1 115 ? -14.424 8.170 -4.209 1.00 54.53 115 GLY A N 1
ATOM 859 C CA . GLY A 1 115 ? -15.163 9.380 -3.894 1.00 54.53 115 GLY A CA 1
ATOM 860 C C . GLY A 1 115 ? -14.292 10.546 -3.441 1.00 54.53 115 GLY A C 1
ATOM 861 O O . GLY A 1 115 ? -14.629 11.684 -3.741 1.00 54.53 115 GLY A O 1
ATOM 862 N N . TYR A 1 116 ? -13.097 10.304 -2.889 1.00 53.94 116 TYR A N 1
ATOM 863 C CA . TYR A 1 116 ? -12.178 11.390 -2.509 1.00 53.94 116 TYR A CA 1
ATOM 864 C C . TYR A 1 116 ? -11.839 12.357 -3.664 1.00 53.94 116 TYR A C 1
ATOM 866 O O . TYR A 1 116 ? -11.452 13.496 -3.414 1.00 53.94 116 TYR A O 1
ATOM 874 N N . THR A 1 117 ? -11.989 11.926 -4.925 1.00 52.28 117 THR A N 1
ATOM 875 C CA . THR A 1 117 ? -11.766 12.772 -6.114 1.00 52.28 117 THR A CA 1
ATOM 876 C C . THR A 1 117 ? -13.035 13.344 -6.743 1.00 52.28 117 THR A C 1
ATOM 878 O O . THR A 1 117 ? -12.953 14.348 -7.447 1.00 52.28 117 THR A O 1
ATOM 881 N N . THR A 1 118 ? -14.196 12.717 -6.538 1.00 56.25 118 THR A N 1
ATOM 882 C CA . THR A 1 118 ? -15.410 12.979 -7.339 1.00 56.25 118 THR A CA 1
ATOM 883 C C . THR A 1 118 ? -16.681 13.169 -6.515 1.00 56.25 118 THR A C 1
ATOM 885 O O . THR A 1 118 ? -17.610 13.825 -6.981 1.00 56.25 118 THR A O 1
ATOM 888 N N . ASN A 1 119 ? -16.717 12.662 -5.285 1.00 66.69 119 ASN A N 1
ATOM 889 C CA . ASN A 1 119 ? -17.865 12.708 -4.395 1.00 66.69 119 ASN A CA 1
ATOM 890 C C . ASN A 1 119 ? -17.445 13.210 -3.013 1.00 66.69 119 ASN A C 1
ATOM 892 O O . ASN A 1 119 ? -16.851 12.487 -2.221 1.00 66.69 119 ASN A O 1
ATOM 896 N N . LYS A 1 120 ? -17.824 14.445 -2.686 1.00 68.38 120 LYS A N 1
ATOM 897 C CA . LYS A 1 120 ? -17.532 15.040 -1.378 1.00 68.38 120 LYS A CA 1
ATOM 898 C C . LYS A 1 120 ? -18.094 14.245 -0.197 1.00 68.38 120 LYS A C 1
ATOM 900 O O . LYS A 1 120 ? -17.507 14.323 0.867 1.00 68.38 120 LYS A O 1
ATOM 905 N N . HIS A 1 121 ? -19.150 13.453 -0.397 1.00 74.12 121 HIS A N 1
ATOM 906 C CA . HIS A 1 121 ? -19.849 12.702 0.652 1.00 74.12 121 HIS A CA 1
ATOM 907 C C . HIS A 1 121 ? -19.324 11.271 0.858 1.00 74.12 121 HIS A C 1
ATOM 909 O O . HIS A 1 121 ? -20.006 10.435 1.455 1.00 74.12 121 HIS A O 1
ATOM 915 N N . TRP A 1 122 ? -18.131 10.954 0.347 1.00 76.88 122 TRP A N 1
ATOM 916 C CA . TRP A 1 122 ? -17.583 9.592 0.316 1.00 76.88 122 TRP A CA 1
ATOM 917 C C . TRP A 1 122 ? -17.351 8.947 1.692 1.00 76.88 122 TRP A C 1
ATOM 919 O O . TRP A 1 122 ? -17.245 7.727 1.771 1.00 76.88 122 TRP A O 1
ATOM 929 N N . VAL A 1 123 ? -17.292 9.748 2.763 1.00 83.44 123 VAL A N 1
ATOM 930 C CA . VAL A 1 123 ? -17.107 9.299 4.159 1.00 83.44 123 VAL A CA 1
ATOM 931 C C . VAL A 1 123 ? -18.410 9.175 4.950 1.00 83.44 123 VAL A C 1
ATOM 933 O O . VAL A 1 123 ? -18.387 8.727 6.095 1.00 83.44 123 VAL A O 1
ATOM 936 N N . SER A 1 124 ? -19.547 9.571 4.369 1.00 84.19 124 SER A N 1
ATOM 937 C CA . SER A 1 124 ? -20.823 9.679 5.090 1.00 84.19 124 SER A CA 1
ATOM 938 C C . SER A 1 124 ? -21.285 8.355 5.710 1.00 84.19 124 SER A C 1
ATOM 940 O O . SER A 1 124 ? -21.711 8.355 6.867 1.00 84.19 124 SER A O 1
ATOM 942 N N . GLY A 1 125 ? -21.130 7.233 4.998 1.00 88.94 125 GLY A N 1
ATOM 943 C CA . GLY A 1 125 ? -21.447 5.891 5.497 1.00 88.94 125 GLY A CA 1
ATOM 944 C C . GLY A 1 125 ? -20.596 5.497 6.702 1.00 88.94 125 GLY A C 1
ATOM 945 O O . GLY A 1 125 ? -21.143 5.384 7.804 1.00 88.94 125 GLY A O 1
ATOM 946 N N . PRO A 1 126 ? -19.264 5.361 6.545 1.00 89.94 126 PRO A N 1
ATOM 947 C CA . PRO A 1 126 ? -18.355 5.051 7.650 1.00 89.94 126 PRO A CA 1
ATOM 948 C C . PRO A 1 126 ? -18.534 5.963 8.873 1.00 89.94 126 PRO A C 1
ATOM 950 O O . PRO A 1 126 ? -18.653 5.476 9.998 1.00 89.94 126 PRO A O 1
ATOM 953 N N . ASN A 1 127 ? -18.651 7.279 8.664 1.00 92.56 127 ASN A N 1
ATOM 954 C CA . ASN A 1 127 ? -18.863 8.241 9.746 1.00 92.56 127 ASN A CA 1
ATOM 955 C C . ASN A 1 127 ? -20.197 8.021 10.471 1.00 92.56 127 ASN A C 1
ATOM 957 O O . ASN A 1 127 ? -20.263 8.129 11.697 1.00 92.56 127 ASN A O 1
ATOM 961 N N . SER A 1 128 ? -21.265 7.700 9.737 1.00 92.69 128 SER A N 1
ATOM 962 C CA . SER A 1 128 ? -22.579 7.430 10.326 1.00 92.69 128 SER A CA 1
ATOM 963 C C . SER A 1 128 ? -22.591 6.122 11.116 1.00 92.69 128 SER A C 1
ATOM 965 O O . SER A 1 128 ? -23.196 6.072 12.187 1.00 92.69 128 SER A O 1
ATOM 967 N N . VAL A 1 129 ? -21.877 5.086 10.657 1.00 94.38 129 VAL A N 1
ATOM 968 C CA . VAL A 1 129 ? -21.7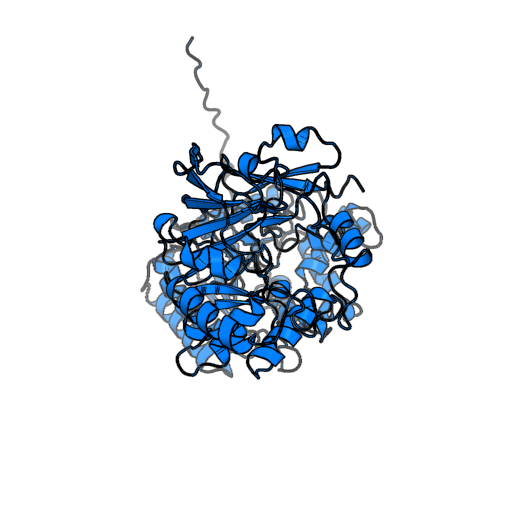05 3.848 11.435 1.00 94.38 129 VAL A CA 1
ATOM 969 C C . VAL A 1 129 ? -20.922 4.117 12.718 1.00 94.38 129 VAL A C 1
ATOM 971 O O . VAL A 1 129 ? -21.374 3.728 13.796 1.00 94.38 129 VAL A O 1
ATOM 974 N N . PHE A 1 130 ? -19.796 4.832 12.632 1.00 95.56 130 PHE A N 1
ATOM 975 C CA . PHE A 1 130 ? -19.012 5.215 13.806 1.00 95.56 130 PHE A CA 1
ATOM 976 C C . PHE A 1 130 ? -19.847 6.020 14.809 1.00 95.56 130 PHE A C 1
ATOM 978 O O . PHE A 1 130 ? -19.868 5.705 16.000 1.00 95.56 130 PHE A O 1
ATOM 985 N N . LYS A 1 131 ? -20.625 6.995 14.324 1.00 95.06 131 LYS A N 1
ATOM 986 C CA . LYS A 1 131 ? -21.572 7.746 15.150 1.00 95.06 131 LYS A CA 1
ATOM 987 C C . LYS A 1 131 ? -22.559 6.817 15.864 1.00 95.06 131 LYS A C 1
ATOM 989 O O . LYS A 1 131 ? -22.728 6.951 17.073 1.00 95.06 131 LYS A O 1
ATOM 994 N N . SER A 1 132 ? -23.188 5.880 15.152 1.00 96.06 132 SER A N 1
ATOM 995 C CA . SER A 1 132 ? -24.139 4.925 15.741 1.00 96.06 132 SER A CA 1
ATOM 996 C C . SER A 1 132 ? -23.501 4.051 16.826 1.00 96.06 132 SER A C 1
ATOM 998 O O . SER A 1 132 ? -24.134 3.792 17.851 1.00 96.06 132 SER A O 1
ATOM 1000 N N . ILE A 1 133 ? -22.241 3.642 16.643 1.00 97.56 133 ILE A N 1
ATOM 1001 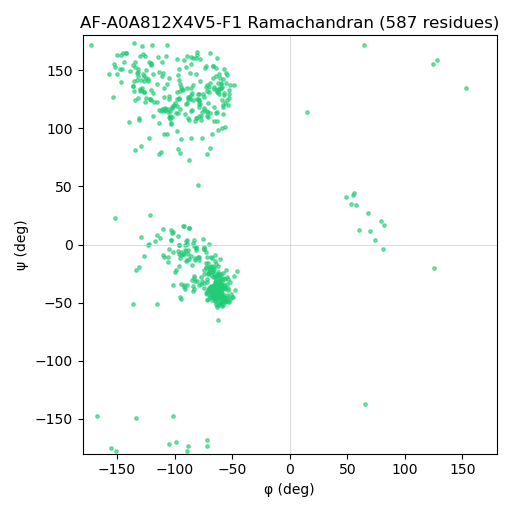C CA . ILE A 1 133 ? -21.471 2.893 17.647 1.00 97.56 133 ILE A CA 1
ATOM 1002 C C . ILE A 1 133 ? -21.274 3.742 18.900 1.00 97.56 133 ILE A C 1
ATOM 1004 O O . ILE A 1 133 ? -21.631 3.322 20.000 1.00 97.56 133 ILE A O 1
ATOM 1008 N N . VAL A 1 134 ? -20.739 4.952 18.750 1.00 96.88 134 VAL A N 1
ATOM 1009 C CA . VAL A 1 134 ? -20.415 5.812 19.894 1.00 96.88 134 VAL A CA 1
ATOM 1010 C C . VAL A 1 134 ? -21.684 6.289 20.618 1.00 96.88 134 VAL A C 1
ATOM 1012 O O . VAL A 1 134 ? -21.717 6.317 21.852 1.00 96.88 134 VAL A O 1
ATOM 1015 N N . ASP A 1 135 ? -22.774 6.553 19.893 1.00 96.44 135 ASP A N 1
ATOM 1016 C CA . ASP A 1 135 ? -24.086 6.839 20.484 1.00 96.44 135 ASP A CA 1
ATOM 1017 C C . ASP A 1 135 ? -24.604 5.654 21.307 1.00 96.44 135 ASP A C 1
ATOM 1019 O O . ASP A 1 135 ? -25.108 5.858 22.419 1.00 96.44 135 ASP A O 1
ATOM 1023 N N . ALA A 1 136 ? -24.440 4.420 20.816 1.00 97.31 136 ALA A N 1
ATOM 1024 C CA . ALA A 1 136 ? -24.806 3.218 21.558 1.00 97.31 136 ALA A CA 1
ATOM 1025 C C . ALA A 1 136 ? -23.998 3.066 22.857 1.00 97.31 136 ALA A C 1
ATOM 1027 O O . ALA A 1 136 ? -24.568 2.655 23.871 1.00 97.31 136 ALA A O 1
ATOM 1028 N N . MET A 1 137 ? -22.719 3.461 22.845 1.00 97.31 137 MET A N 1
ATOM 1029 C CA . MET A 1 137 ? -21.817 3.422 24.003 1.00 97.31 137 MET A CA 1
ATOM 1030 C C . MET A 1 137 ? -22.101 4.513 25.048 1.00 97.31 137 MET A C 1
ATOM 1032 O O . MET A 1 137 ? -21.990 4.248 26.243 1.00 97.31 137 MET A O 1
ATOM 1036 N N . TYR A 1 138 ? -22.478 5.732 24.644 1.00 95.62 138 TYR A N 1
ATOM 1037 C CA . TYR A 1 138 ? -22.714 6.842 25.586 1.00 95.62 138 TYR A CA 1
ATOM 1038 C C . TYR A 1 138 ? -24.174 7.017 26.011 1.00 95.62 138 TYR A C 1
ATOM 1040 O O . TYR A 1 138 ? -24.454 7.437 27.141 1.00 95.62 138 TYR A O 1
ATOM 1048 N N . THR A 1 139 ? -25.118 6.743 25.113 1.00 94.62 139 THR A N 1
ATOM 1049 C CA . THR A 1 139 ? -26.537 7.091 25.306 1.00 94.62 139 THR A CA 1
ATOM 1050 C C . THR A 1 139 ? -27.506 5.947 25.034 1.00 94.62 139 THR A C 1
ATOM 1052 O O . THR A 1 139 ? -28.631 5.995 25.529 1.00 94.62 139 THR A O 1
ATOM 1055 N N . GLY A 1 140 ? -27.077 4.927 24.294 1.00 94.88 140 GLY A N 1
ATOM 1056 C CA . GLY A 1 140 ? -27.918 3.820 23.859 1.00 94.88 140 GLY A CA 1
ATOM 1057 C C . GLY A 1 140 ? -27.738 2.532 24.675 1.00 94.88 140 GLY A C 1
ATOM 1058 O O . GLY A 1 140 ? -27.502 2.587 25.886 1.00 94.88 140 GLY A O 1
ATOM 1059 N N . PRO A 1 141 ? -27.898 1.357 24.034 1.00 95.88 141 PRO A N 1
ATOM 1060 C CA . PRO A 1 141 ? -28.021 0.071 24.725 1.00 95.88 141 PRO A CA 1
ATOM 1061 C C . PRO A 1 141 ? -26.762 -0.366 25.480 1.00 95.88 141 PRO A C 1
ATOM 1063 O O . PRO A 1 141 ? -26.876 -1.188 26.383 1.00 95.88 141 PRO A O 1
ATOM 1066 N N . PHE A 1 142 ? -25.589 0.187 25.160 1.00 97.00 142 PHE A N 1
ATOM 1067 C CA . PHE A 1 142 ? -24.314 -0.165 25.794 1.00 97.00 142 PHE A CA 1
ATOM 1068 C C . PHE A 1 142 ? -23.838 0.867 26.824 1.00 97.00 142 PHE A C 1
ATOM 1070 O O . PHE A 1 142 ? -22.715 0.779 27.326 1.00 97.00 142 PHE A O 1
ATOM 1077 N N . LYS A 1 143 ? -24.690 1.834 27.187 1.00 96.62 143 LYS A N 1
ATOM 1078 C CA . LYS A 1 143 ? -24.348 2.893 28.138 1.00 96.62 143 LYS A CA 1
ATOM 1079 C C . LYS A 1 143 ? -23.818 2.344 29.464 1.00 96.62 143 LYS A C 1
ATOM 1081 O O . LYS A 1 143 ? -24.529 1.663 30.200 1.00 96.62 143 LYS A O 1
ATOM 1086 N N . GLY A 1 144 ? -22.580 2.717 29.796 1.00 94.44 144 GLY A N 1
ATOM 1087 C CA . GLY A 1 144 ? -21.916 2.332 31.046 1.00 94.44 144 GLY A CA 1
ATOM 1088 C C . GLY A 1 144 ? -21.540 0.848 31.136 1.00 94.44 144 GLY A C 1
ATOM 1089 O O . GLY A 1 144 ? -21.205 0.374 32.223 1.00 94.44 144 GLY A O 1
ATOM 1090 N N . MET A 1 145 ? -21.616 0.105 30.026 1.00 96.81 145 MET A N 1
ATOM 1091 C CA . MET A 1 145 ? -21.208 -1.300 29.983 1.00 96.81 145 MET A CA 1
ATOM 1092 C C . MET A 1 145 ? -19.702 -1.469 29.806 1.00 96.81 145 MET A C 1
ATOM 1094 O O . MET A 1 145 ? -19.164 -2.433 30.339 1.00 96.81 145 MET A O 1
ATOM 1098 N N . TYR A 1 146 ? -19.039 -0.541 29.114 1.00 97.81 146 TYR A N 1
ATOM 1099 C CA . TYR A 1 146 ? -17.629 -0.651 28.746 1.00 97.81 146 TYR A CA 1
ATOM 1100 C C . TYR A 1 146 ? -16.825 0.570 29.196 1.00 97.81 146 TYR A C 1
ATOM 1102 O O . TYR A 1 146 ? -17.308 1.703 29.171 1.00 97.81 146 TYR A O 1
ATOM 1110 N N . ASP A 1 147 ? -15.578 0.325 29.580 1.00 97.38 147 ASP A N 1
ATOM 1111 C CA . ASP A 1 147 ? -14.581 1.344 29.897 1.00 97.38 147 ASP A CA 1
ATOM 1112 C C . ASP A 1 147 ? -13.884 1.830 28.623 1.00 97.38 147 ASP A C 1
ATOM 1114 O O . ASP A 1 147 ? -13.555 3.007 28.483 1.00 97.38 147 ASP A O 1
ATOM 1118 N N . SER A 1 148 ? -13.658 0.926 27.670 1.00 98.12 148 SER A N 1
ATOM 1119 C CA . SER A 1 148 ? -13.038 1.220 26.379 1.00 98.12 148 SER A CA 1
ATOM 1120 C C . SER A 1 148 ? -13.505 0.233 25.317 1.00 98.12 148 SER A C 1
ATOM 1122 O O . SER A 1 148 ? -13.877 -0.900 25.630 1.00 98.12 148 SER A O 1
ATOM 1124 N N . PHE A 1 149 ? -13.447 0.644 24.053 1.00 98.56 149 PHE A N 1
ATOM 1125 C CA . PHE A 1 149 ? -13.651 -0.267 22.931 1.00 98.56 149 PHE A CA 1
ATOM 1126 C C . PHE A 1 149 ? -12.568 -0.093 21.867 1.00 98.56 149 PHE A C 1
ATOM 1128 O O . PHE A 1 149 ? -12.073 1.012 21.662 1.00 98.56 149 PHE A O 1
ATOM 1135 N N . PHE A 1 150 ? -12.212 -1.182 21.192 1.00 98.56 150 PHE A N 1
ATOM 1136 C CA . PHE A 1 150 ? -11.379 -1.169 19.994 1.00 98.56 150 PHE A CA 1
ATOM 1137 C C . PHE A 1 150 ? -12.279 -1.248 18.762 1.00 98.56 150 PHE A C 1
ATOM 1139 O O . PHE A 1 150 ? -13.025 -2.218 18.612 1.00 98.56 150 PHE A O 1
ATOM 1146 N N . LEU A 1 151 ? -12.232 -0.234 17.896 1.00 98.25 151 LEU A N 1
ATOM 1147 C CA . LEU A 1 151 ? -12.876 -0.307 16.587 1.00 98.25 151 LEU A CA 1
ATOM 1148 C C . LEU A 1 151 ? -11.990 -1.128 15.651 1.00 98.25 151 LEU A C 1
ATOM 1150 O O . LEU A 1 151 ? -10.815 -0.819 15.480 1.00 98.25 151 LEU A O 1
ATOM 1154 N N . MET A 1 152 ? -12.556 -2.174 15.060 1.00 96.06 152 MET A N 1
ATOM 1155 C CA . MET A 1 152 ? -11.835 -3.119 14.220 1.00 96.06 152 MET A CA 1
ATOM 1156 C C . MET A 1 152 ? -12.578 -3.303 12.893 1.00 96.06 152 MET A C 1
ATOM 1158 O O . MET A 1 152 ? -13.364 -4.237 12.732 1.00 96.06 152 MET A O 1
ATOM 1162 N N . GLU A 1 153 ? -12.332 -2.417 11.934 1.00 92.38 153 GLU A N 1
ATOM 1163 C CA . GLU A 1 153 ? -12.871 -2.463 10.569 1.00 92.38 153 GLU A CA 1
ATOM 1164 C C . GLU A 1 153 ? -12.391 -3.704 9.805 1.00 92.38 153 GLU A C 1
ATOM 1166 O O . GLU A 1 153 ? -11.401 -4.337 10.177 1.00 92.38 153 GLU A O 1
ATOM 1171 N N . MET A 1 154 ? -13.090 -4.097 8.735 1.00 87.88 154 MET A N 1
ATOM 1172 C CA . MET A 1 154 ? -12.884 -5.406 8.098 1.00 87.88 154 MET A CA 1
ATOM 1173 C C . MET A 1 154 ? -11.478 -5.659 7.557 1.00 87.88 154 MET A C 1
ATOM 1175 O O . MET A 1 154 ? -11.033 -6.810 7.534 1.00 87.88 154 MET A O 1
ATOM 1179 N N . ASP A 1 155 ? -10.764 -4.612 7.166 1.00 86.81 155 ASP A N 1
ATOM 1180 C CA . ASP A 1 155 ? -9.386 -4.678 6.694 1.00 86.81 155 ASP A CA 1
ATOM 1181 C C . ASP A 1 155 ? -8.337 -4.556 7.816 1.00 86.81 155 ASP A C 1
ATOM 1183 O O . ASP A 1 155 ? -7.138 -4.615 7.535 1.00 86.81 155 ASP A O 1
ATOM 1187 N N . ALA A 1 156 ? -8.759 -4.487 9.083 1.00 92.94 156 ALA A N 1
ATOM 1188 C CA . ALA A 1 156 ? -7.934 -4.798 10.244 1.00 92.94 156 ALA A CA 1
ATOM 1189 C C . ALA A 1 156 ? -7.898 -6.320 10.464 1.00 92.94 156 ALA A C 1
ATOM 1191 O O . ALA A 1 156 ? -8.892 -6.945 10.848 1.00 92.94 156 ALA A O 1
ATOM 1192 N N . VAL A 1 157 ? -6.740 -6.923 10.189 1.00 92.62 157 VAL A N 1
ATOM 1193 C CA . VAL A 1 157 ? -6.527 -8.375 10.163 1.00 92.62 157 VAL A CA 1
ATOM 1194 C C . VAL A 1 157 ? -5.493 -8.768 11.223 1.00 92.62 157 VAL A C 1
ATOM 1196 O O . VAL A 1 157 ? -4.360 -8.277 11.167 1.00 92.62 157 VAL A O 1
ATOM 1199 N N . PRO A 1 158 ? -5.827 -9.656 12.178 1.00 94.44 158 PRO A N 1
ATOM 1200 C CA . PRO A 1 158 ? -4.848 -10.204 13.106 1.00 94.44 158 PRO A CA 1
ATOM 1201 C C . PRO A 1 158 ? -3.785 -11.023 12.380 1.00 94.44 158 PRO A C 1
ATOM 1203 O O . PRO A 1 158 ? -4.097 -11.871 11.545 1.00 94.44 158 PRO A O 1
ATOM 1206 N N . ILE A 1 159 ? -2.527 -10.778 12.726 1.00 93.06 159 ILE A N 1
ATOM 1207 C CA . ILE A 1 159 ? -1.355 -11.433 12.131 1.00 93.06 159 ILE A CA 1
ATOM 1208 C C . ILE A 1 159 ? -0.436 -12.067 13.183 1.00 93.06 159 ILE A C 1
ATOM 1210 O O . ILE A 1 159 ? 0.459 -12.830 12.829 1.00 93.06 159 ILE A O 1
ATOM 1214 N N . LYS A 1 160 ? -0.670 -11.795 14.473 1.00 94.31 160 LYS A N 1
ATOM 1215 C CA . LYS A 1 160 ? 0.000 -12.448 15.606 1.00 94.31 160 LYS A CA 1
ATOM 1216 C C . LYS A 1 160 ? -1.034 -12.948 16.611 1.00 94.31 160 LYS A C 1
ATOM 1218 O O . LYS A 1 160 ? -2.042 -12.285 16.852 1.00 94.31 160 LYS A O 1
ATOM 1223 N N . ALA A 1 161 ? -0.781 -14.119 17.191 1.00 95.50 161 ALA A N 1
ATOM 1224 C CA . ALA A 1 161 ? -1.603 -14.643 18.278 1.00 95.50 161 ALA A CA 1
ATOM 1225 C C . ALA A 1 161 ? -1.462 -13.769 19.538 1.00 95.50 161 ALA A C 1
ATOM 1227 O O . ALA A 1 161 ? -0.424 -13.139 19.726 1.00 95.50 161 ALA A O 1
ATOM 1228 N N . GLY A 1 162 ? -2.480 -13.748 20.401 1.00 96.44 162 GLY A N 1
ATOM 1229 C CA . GLY A 1 162 ? -2.486 -12.927 21.621 1.00 96.44 162 GLY A CA 1
ATOM 1230 C C . GLY A 1 162 ? -2.825 -11.453 21.387 1.00 96.44 162 GLY A C 1
ATOM 1231 O O . GLY A 1 162 ? -2.501 -10.604 22.212 1.00 96.44 162 GLY A O 1
ATOM 1232 N N . TRP A 1 163 ? -3.463 -11.114 20.264 1.00 97.44 163 TRP A N 1
ATOM 1233 C CA . TRP A 1 163 ? -3.824 -9.729 19.952 1.00 97.44 163 TRP A CA 1
ATOM 1234 C C . TRP A 1 163 ? -4.849 -9.128 20.932 1.00 97.44 163 TRP A C 1
ATOM 1236 O O . TRP A 1 163 ? -4.811 -7.927 21.178 1.00 97.44 163 TRP A O 1
ATOM 1246 N N . LEU A 1 164 ? -5.716 -9.935 21.554 1.00 97.44 164 LEU A N 1
ATOM 1247 C CA . LEU A 1 164 ? -6.579 -9.485 22.652 1.00 97.44 164 LEU A CA 1
ATOM 1248 C C . LEU A 1 164 ? -5.809 -9.239 23.947 1.00 97.44 164 LEU A C 1
ATOM 1250 O O . LEU A 1 164 ? -6.177 -8.330 24.682 1.00 97.44 164 LEU A O 1
ATOM 1254 N N . ASP A 1 165 ? -4.741 -9.995 24.210 1.00 96.44 165 ASP A N 1
ATOM 1255 C CA . ASP A 1 165 ? -3.888 -9.770 25.383 1.00 96.44 165 ASP A CA 1
ATOM 1256 C C . ASP A 1 165 ? -3.206 -8.393 25.264 1.00 96.44 165 ASP A C 1
ATOM 1258 O O . ASP A 1 165 ? -3.142 -7.618 26.223 1.00 96.44 165 ASP A O 1
ATOM 1262 N N . GLN A 1 166 ? -2.758 -8.052 24.048 1.00 97.25 166 GLN A N 1
ATOM 1263 C CA . GLN A 1 166 ? -2.216 -6.730 23.736 1.00 97.25 166 GLN A CA 1
ATOM 1264 C C . GLN A 1 166 ? -3.290 -5.635 23.826 1.00 97.25 166 GLN A C 1
ATOM 1266 O O . GLN A 1 166 ? -3.022 -4.573 24.383 1.00 97.25 166 GLN A O 1
ATOM 1271 N N . PHE A 1 167 ? -4.506 -5.883 23.322 1.00 98.12 167 PHE A N 1
ATOM 1272 C CA . PHE A 1 167 ? -5.624 -4.944 23.462 1.00 98.12 167 PHE A CA 1
ATOM 1273 C C . PHE A 1 167 ? -5.956 -4.665 24.931 1.00 98.12 167 PHE A C 1
ATOM 1275 O O . PHE A 1 167 ? -6.040 -3.503 25.323 1.00 98.12 167 PHE A O 1
ATOM 1282 N N . GLU A 1 168 ? -6.098 -5.712 25.745 1.00 97.25 168 GLU A N 1
ATOM 1283 C CA . GLU A 1 168 ? -6.357 -5.596 27.178 1.00 97.25 168 GLU A CA 1
ATOM 1284 C C . GLU A 1 168 ? -5.267 -4.771 27.871 1.00 97.25 168 GLU A C 1
ATOM 1286 O O . GLU A 1 168 ? -5.575 -3.828 28.600 1.00 97.25 168 GLU A O 1
ATOM 1291 N N . THR A 1 169 ? -4.000 -5.083 27.594 1.00 96.19 169 THR A N 1
ATOM 1292 C CA . THR A 1 169 ? -2.853 -4.357 28.152 1.00 96.19 169 THR A CA 1
ATOM 1293 C C . THR A 1 169 ? -2.918 -2.872 27.803 1.00 96.19 169 THR A C 1
ATOM 1295 O O . THR A 1 169 ? -2.864 -2.023 28.693 1.00 96.19 169 THR A O 1
ATOM 1298 N N . GLU A 1 170 ? -3.087 -2.537 26.521 1.00 97.19 170 GLU A N 1
ATOM 1299 C CA . GLU A 1 170 ? -3.120 -1.141 26.087 1.00 97.19 170 GLU A CA 1
ATOM 1300 C C . GLU A 1 170 ? -4.318 -0.384 26.657 1.00 97.19 170 GLU A C 1
ATOM 1302 O O . GLU A 1 170 ? -4.146 0.753 27.097 1.00 97.19 170 GLU A O 1
ATOM 1307 N N . ALA A 1 171 ? -5.502 -1.002 26.692 1.00 97.44 171 ALA A N 1
ATOM 1308 C CA . ALA A 1 171 ? -6.719 -0.387 27.210 1.00 97.44 171 ALA A CA 1
ATOM 1309 C C . ALA A 1 171 ? -6.634 -0.103 28.720 1.00 97.44 171 ALA A C 1
ATOM 1311 O O . ALA A 1 171 ? -7.042 0.969 29.166 1.00 97.44 171 ALA A O 1
ATOM 1312 N N . LEU A 1 172 ? -6.061 -1.018 29.512 1.00 95.81 172 LEU A N 1
ATOM 1313 C CA . LEU A 1 172 ? -5.899 -0.838 30.962 1.00 95.81 172 LEU A CA 1
ATOM 1314 C C . LEU A 1 172 ? -4.836 0.217 31.320 1.00 95.81 172 LEU A C 1
ATOM 1316 O O . LEU A 1 172 ? -4.909 0.832 32.385 1.00 95.81 172 LEU A O 1
ATOM 1320 N N . GLU A 1 173 ? -3.871 0.472 30.435 1.00 95.44 173 GLU A N 1
ATOM 1321 C CA . GLU A 1 173 ? -2.886 1.547 30.601 1.00 95.44 173 GLU A CA 1
ATOM 1322 C C . GLU A 1 173 ? -3.475 2.942 30.351 1.00 95.44 173 GLU A C 1
ATOM 1324 O O . GLU A 1 173 ? -3.049 3.908 31.000 1.00 95.44 173 GLU A O 1
ATOM 1329 N N . MET A 1 174 ? -4.448 3.060 29.435 1.00 96.31 174 MET A N 1
ATOM 1330 C CA . MET A 1 174 ? -4.976 4.346 28.957 1.00 96.31 174 MET A CA 1
ATOM 1331 C C . MET A 1 174 ? -5.410 5.296 30.085 1.00 96.31 174 MET A C 1
ATOM 1333 O O . MET A 1 174 ? -4.988 6.455 30.042 1.00 96.31 174 MET A O 1
ATOM 1337 N N . PRO A 1 175 ? -6.169 4.873 31.122 1.00 94.25 175 PRO A N 1
ATOM 1338 C CA . PRO A 1 175 ? -6.566 5.772 32.206 1.00 94.25 175 PRO A CA 1
ATOM 1339 C C . PRO A 1 175 ? -5.373 6.343 32.978 1.00 94.25 175 PRO A C 1
ATOM 1341 O O . PRO A 1 175 ? -5.324 7.540 33.252 1.00 94.25 175 PRO A O 1
ATOM 1344 N N . SER A 1 176 ? -4.381 5.505 33.296 1.00 92.94 176 SER A N 1
ATOM 1345 C CA . SER A 1 176 ? -3.200 5.918 34.070 1.00 92.94 176 SER A CA 1
ATOM 1346 C C . SER A 1 176 ? -2.287 6.884 33.309 1.00 92.94 176 SER A C 1
ATOM 1348 O O . SER A 1 176 ? -1.594 7.695 33.921 1.00 92.94 176 SER A O 1
ATOM 1350 N N . GLN A 1 177 ? -2.315 6.817 31.976 1.00 94.44 177 GLN A N 1
ATOM 1351 C CA . GLN A 1 177 ? -1.533 7.668 31.080 1.00 94.44 177 GLN A CA 1
ATOM 1352 C C . GLN A 1 177 ? -2.359 8.809 30.465 1.00 94.44 177 GLN A C 1
ATOM 1354 O O . GLN A 1 177 ? -1.878 9.492 29.555 1.00 94.44 177 GLN A O 1
ATOM 1359 N N . ASN A 1 178 ? -3.580 9.030 30.969 1.00 95.69 178 ASN A N 1
ATOM 1360 C CA . ASN A 1 178 ? -4.482 10.094 30.533 1.00 95.69 178 ASN A CA 1
ATOM 1361 C C . ASN A 1 178 ? -4.752 10.072 29.015 1.00 95.69 178 ASN A C 1
ATOM 1363 O O . ASN A 1 178 ? -4.710 11.103 28.344 1.00 95.69 178 ASN A O 1
ATOM 1367 N N . MET A 1 179 ? -4.964 8.873 28.462 1.00 97.69 179 MET A N 1
ATOM 1368 C CA . MET A 1 179 ? -5.230 8.662 27.039 1.00 97.69 179 MET A CA 1
ATOM 1369 C C . MET A 1 179 ? -6.733 8.595 26.758 1.00 97.69 179 MET A C 1
ATOM 1371 O O . MET A 1 179 ? -7.466 7.846 27.412 1.00 97.69 179 MET A O 1
ATOM 1375 N N . ALA A 1 180 ? -7.176 9.336 25.744 1.00 98.06 180 ALA A N 1
ATOM 1376 C CA . ALA A 1 180 ? -8.533 9.308 25.206 1.00 98.06 180 ALA A CA 1
ATOM 1377 C C . ALA A 1 180 ? -8.641 8.356 24.011 1.00 98.06 180 ALA A C 1
ATOM 1379 O O . ALA A 1 180 ? -9.541 7.521 23.951 1.00 98.06 180 ALA A O 1
ATOM 1380 N N . VAL A 1 181 ? -7.685 8.456 23.085 1.00 98.31 181 VAL A N 1
ATOM 1381 C CA . VAL A 1 181 ? -7.599 7.616 21.887 1.00 98.31 181 VAL A CA 1
ATOM 1382 C C . VAL A 1 181 ? -6.186 7.065 21.782 1.00 98.31 181 VAL A C 1
ATOM 1384 O O . VAL A 1 181 ? -5.215 7.811 21.941 1.00 98.31 181 VAL A O 1
ATOM 1387 N N . ARG A 1 182 ? -6.071 5.765 21.511 1.00 98.00 182 ARG A N 1
ATOM 1388 C CA . ARG A 1 182 ? -4.794 5.100 21.248 1.00 98.00 182 ARG A CA 1
ATOM 1389 C C . ARG A 1 182 ? -4.907 4.236 20.004 1.00 98.00 182 ARG A C 1
ATOM 1391 O O . ARG A 1 182 ? -5.784 3.388 19.924 1.00 98.00 182 ARG A O 1
ATOM 1398 N N . GLY A 1 183 ? -4.020 4.429 19.043 1.00 96.94 183 GLY A N 1
ATOM 1399 C CA . GLY A 1 183 ? -4.037 3.661 17.801 1.00 96.94 183 GLY A CA 1
ATOM 1400 C C . GLY A 1 183 ? -2.752 3.862 17.024 1.00 96.94 183 GLY A C 1
ATOM 1401 O O . GLY A 1 183 ? -1.700 4.044 17.628 1.00 96.94 183 GLY A O 1
ATOM 1402 N N . SER A 1 184 ? -2.833 3.825 15.696 1.00 95.44 184 SER A N 1
ATOM 1403 C CA . SER A 1 184 ? -1.666 3.922 14.821 1.00 95.44 184 SER A CA 1
ATOM 1404 C C . SER A 1 184 ? -1.829 5.022 13.779 1.00 95.44 184 SER A C 1
ATOM 1406 O O . SER A 1 184 ? -2.848 5.099 13.086 1.00 95.44 184 SER A O 1
ATOM 1408 N N . GLN A 1 185 ? -0.798 5.855 13.656 1.00 92.81 185 GLN A N 1
ATOM 1409 C CA . GLN A 1 185 ? -0.594 6.709 12.487 1.00 92.81 185 GLN A CA 1
ATOM 1410 C C . GLN A 1 185 ? -0.233 5.881 11.259 1.00 92.81 185 GLN A C 1
ATOM 1412 O O . GLN A 1 185 ? 0.164 4.725 11.369 1.00 92.81 185 GLN A O 1
ATOM 1417 N N . TYR A 1 186 ? -0.332 6.484 10.076 1.00 88.31 186 TYR A N 1
ATOM 1418 C CA . TYR A 1 186 ? 0.080 5.832 8.839 1.00 88.31 186 TYR A CA 1
ATOM 1419 C C . TYR A 1 186 ? 1.561 5.401 8.884 1.00 88.31 186 TYR A C 1
ATOM 1421 O O . TYR A 1 186 ? 2.473 6.229 8.901 1.00 88.31 186 TYR A O 1
ATOM 1429 N N . LEU A 1 187 ? 1.789 4.085 8.891 1.00 84.69 187 LEU A N 1
ATOM 1430 C CA . LEU A 1 187 ? 3.106 3.443 8.905 1.00 84.69 187 LEU A CA 1
ATOM 1431 C C . LEU A 1 187 ? 3.594 3.062 7.505 1.00 84.69 187 LEU A C 1
ATOM 1433 O O . LEU A 1 187 ? 4.767 2.721 7.354 1.00 84.69 187 LEU A O 1
ATOM 1437 N N . GLY A 1 188 ? 2.723 3.119 6.495 1.00 79.19 188 GLY A N 1
ATOM 1438 C CA . GLY A 1 188 ? 3.117 2.920 5.105 1.00 79.19 188 GLY A CA 1
ATOM 1439 C C . GLY A 1 188 ? 3.919 4.098 4.539 1.00 79.19 188 GLY A C 1
ATOM 1440 O O . GLY A 1 188 ? 4.287 5.041 5.244 1.00 79.19 188 GLY A O 1
ATOM 1441 N N . ASP A 1 189 ? 4.191 4.036 3.242 1.00 71.56 189 ASP A N 1
ATOM 1442 C CA . ASP A 1 189 ? 5.119 4.921 2.531 1.00 71.56 189 ASP A CA 1
ATOM 1443 C C . ASP A 1 189 ? 4.485 5.687 1.360 1.00 71.56 189 ASP A C 1
ATOM 1445 O O . ASP A 1 189 ? 5.146 6.500 0.715 1.00 71.56 189 ASP A O 1
ATOM 1449 N N . LYS A 1 190 ? 3.183 5.492 1.100 1.00 75.69 190 LYS A N 1
ATOM 1450 C CA . LYS A 1 190 ? 2.448 6.144 0.002 1.00 75.69 190 LYS A CA 1
ATOM 1451 C C . LYS A 1 190 ? 2.626 7.663 -0.008 1.00 75.69 190 LYS A C 1
ATOM 1453 O O . LYS A 1 190 ? 2.553 8.286 -1.065 1.00 75.69 190 LYS A O 1
ATOM 1458 N N . TRP A 1 191 ? 2.784 8.267 1.166 1.00 73.62 191 TRP A N 1
ATOM 1459 C CA . TRP A 1 191 ? 2.827 9.716 1.332 1.00 73.62 191 TRP A CA 1
ATOM 1460 C C . TRP A 1 191 ? 4.237 10.288 1.330 1.00 73.62 191 TRP A C 1
ATOM 1462 O O . TRP A 1 191 ? 4.368 11.501 1.254 1.00 73.62 191 TRP A O 1
ATOM 1472 N N . ASP A 1 192 ? 5.291 9.473 1.361 1.00 71.56 192 ASP A N 1
ATOM 1473 C CA . ASP A 1 192 ? 6.648 9.928 1.694 1.00 71.56 192 ASP A CA 1
ATOM 1474 C C . ASP A 1 192 ? 7.152 11.065 0.791 1.00 71.56 192 ASP A C 1
ATOM 1476 O O . ASP A 1 192 ? 7.728 12.037 1.279 1.00 71.56 192 ASP A O 1
ATOM 1480 N N . LEU A 1 193 ? 6.839 11.012 -0.508 1.00 62.56 193 LEU A N 1
ATOM 1481 C CA . LEU A 1 193 ? 7.250 12.029 -1.485 1.00 62.56 193 LEU A CA 1
ATOM 1482 C C . LEU A 1 193 ? 6.598 13.402 -1.269 1.00 62.56 193 LEU A C 1
ATOM 1484 O O . LEU A 1 193 ? 7.172 14.420 -1.645 1.00 62.56 193 LEU A O 1
ATOM 1488 N N . PHE A 1 194 ? 5.401 13.450 -0.686 1.00 66.69 194 PHE A N 1
ATOM 1489 C CA . PHE A 1 194 ? 4.614 14.679 -0.543 1.00 66.69 194 PHE A CA 1
ATOM 1490 C C . PHE A 1 194 ? 4.126 14.936 0.884 1.00 66.69 194 PHE A C 1
ATOM 1492 O O . PHE A 1 194 ? 3.401 15.901 1.112 1.00 66.69 194 PHE A O 1
ATOM 1499 N N . LYS A 1 195 ? 4.564 14.129 1.857 1.00 73.62 195 LYS A N 1
ATOM 1500 C CA . LYS A 1 195 ? 4.185 14.209 3.273 1.00 73.62 195 LYS A CA 1
ATOM 1501 C C . LYS A 1 195 ? 4.413 15.609 3.839 1.00 73.62 195 LYS A C 1
ATOM 1503 O O . LYS A 1 195 ? 3.576 16.119 4.568 1.00 73.62 195 LYS A O 1
ATOM 1508 N N . HIS A 1 196 ? 5.514 16.247 3.445 1.00 72.19 196 HIS A N 1
ATOM 1509 C CA . HIS A 1 196 ? 5.885 17.604 3.855 1.00 72.19 196 HIS A CA 1
ATOM 1510 C C . HIS A 1 196 ? 4.957 18.705 3.307 1.00 72.19 196 HIS A C 1
ATOM 1512 O O . HIS A 1 196 ? 4.945 19.806 3.840 1.00 72.19 196 HIS A O 1
ATOM 1518 N N . MET A 1 197 ? 4.182 18.425 2.255 1.00 73.56 197 MET A N 1
ATOM 1519 C CA . MET A 1 197 ? 3.193 19.357 1.696 1.00 73.56 197 MET A CA 1
ATOM 1520 C C . MET A 1 197 ? 1.794 19.155 2.291 1.00 73.56 197 MET A C 1
ATOM 1522 O O . MET A 1 197 ? 0.875 19.913 1.979 1.00 73.56 197 MET A O 1
ATOM 1526 N N . MET A 1 198 ? 1.596 18.102 3.087 1.00 80.00 198 MET A N 1
ATOM 1527 C CA . MET A 1 198 ? 0.295 17.759 3.651 1.00 80.00 198 MET A CA 1
ATOM 1528 C C . MET A 1 198 ? 0.059 18.510 4.968 1.00 80.00 198 MET A C 1
ATOM 1530 O O . MET A 1 198 ? 1.006 18.732 5.722 1.00 80.00 198 MET A O 1
ATOM 1534 N N . PRO A 1 199 ? -1.197 18.871 5.290 1.00 86.44 199 PRO A N 1
ATOM 1535 C CA . PRO A 1 199 ? -1.532 19.415 6.601 1.00 86.44 199 PRO A CA 1
ATOM 1536 C C . PRO A 1 199 ? -1.148 18.454 7.733 1.00 86.44 199 PRO A C 1
ATOM 1538 O O . PRO A 1 199 ? -1.347 17.244 7.609 1.00 86.44 199 PRO A O 1
ATOM 1541 N N . GLU A 1 200 ? -0.667 18.993 8.856 1.00 88.38 200 GLU A N 1
ATOM 1542 C CA . GLU A 1 200 ? -0.197 18.202 10.006 1.00 88.38 200 GLU A CA 1
ATOM 1543 C C . GLU A 1 200 ? -1.262 17.218 10.510 1.00 88.38 200 GLU A C 1
ATOM 1545 O O . GLU A 1 200 ? -0.972 16.038 10.682 1.00 88.38 200 GLU A O 1
ATOM 1550 N N . TYR A 1 201 ? -2.525 17.649 10.619 1.00 90.12 201 TYR A N 1
ATOM 1551 C CA . TYR A 1 201 ? -3.623 16.777 11.054 1.00 90.12 201 TYR A CA 1
ATOM 1552 C C . TYR A 1 201 ? -3.861 15.577 10.144 1.00 90.12 201 TYR A C 1
ATOM 1554 O O . TYR A 1 201 ? -4.301 14.538 10.619 1.00 90.12 201 TYR A O 1
ATOM 1562 N N . LEU A 1 202 ? -3.557 15.690 8.850 1.00 88.44 202 LEU A N 1
ATOM 1563 C CA . LEU A 1 202 ? -3.693 14.576 7.921 1.00 88.44 202 LEU A CA 1
ATOM 1564 C C . LEU A 1 202 ? -2.518 13.609 8.058 1.00 88.44 202 LEU A C 1
ATOM 1566 O O . LEU A 1 202 ? -2.692 12.403 7.930 1.00 88.44 202 LEU A O 1
ATOM 1570 N N . VAL A 1 203 ? -1.328 14.125 8.345 1.00 86.56 203 VAL A N 1
ATOM 1571 C CA . VAL A 1 203 ? -0.120 13.320 8.535 1.00 86.56 203 VAL A CA 1
ATOM 1572 C C . VAL A 1 203 ? -0.148 12.559 9.860 1.00 86.56 203 VAL A C 1
ATOM 1574 O O . VAL A 1 203 ? 0.234 11.392 9.913 1.00 86.56 203 VAL A O 1
ATOM 1577 N N . GLU A 1 204 ? -0.610 13.221 10.913 1.00 89.56 204 GLU A N 1
ATOM 1578 C CA . GLU A 1 204 ? -0.456 12.776 12.295 1.00 89.56 204 GLU A CA 1
ATOM 1579 C C . GLU A 1 204 ? -1.750 12.161 12.874 1.00 89.56 204 GLU A C 1
ATOM 1581 O O . GLU A 1 204 ? -1.777 11.787 14.051 1.00 89.56 204 GLU A O 1
ATOM 1586 N N . HIS A 1 205 ? -2.827 12.022 12.082 1.00 94.38 205 HIS A N 1
ATOM 1587 C CA . HIS A 1 205 ? -4.044 11.349 12.548 1.00 94.38 205 HIS A CA 1
ATOM 1588 C C . HIS A 1 205 ? -3.789 9.877 12.903 1.00 94.38 205 HIS A C 1
ATOM 1590 O O . HIS A 1 205 ? -3.092 9.142 12.202 1.00 94.38 205 HIS A O 1
ATOM 1596 N N . ILE A 1 206 ? -4.404 9.443 14.000 1.00 96.19 206 ILE A N 1
ATOM 1597 C CA . ILE A 1 206 ? -4.616 8.032 14.310 1.00 96.19 206 ILE A CA 1
ATOM 1598 C C . ILE A 1 206 ? -5.742 7.550 13.404 1.00 96.19 206 ILE A C 1
ATOM 1600 O O . ILE A 1 206 ? -6.777 8.205 13.356 1.00 96.19 206 ILE A O 1
ATOM 1604 N N . ASN A 1 207 ? -5.557 6.436 12.699 1.00 91.69 207 ASN A N 1
ATOM 1605 C CA . ASN A 1 207 ? -6.637 5.860 11.902 1.00 91.69 207 ASN A CA 1
ATOM 1606 C C . ASN A 1 207 ? -7.786 5.334 12.784 1.00 91.69 207 ASN A C 1
ATOM 1608 O O . ASN A 1 207 ? -7.553 4.917 13.917 1.00 91.69 207 ASN A O 1
ATOM 1612 N N . GLY A 1 208 ? -9.002 5.298 12.233 1.00 91.31 208 GLY A N 1
ATOM 1613 C CA . GLY A 1 208 ? -10.214 4.804 12.890 1.00 91.31 208 GLY A CA 1
ATOM 1614 C C . GLY A 1 208 ? -10.100 3.440 13.585 1.00 91.31 208 GLY A C 1
ATOM 1615 O O . GLY A 1 208 ? -10.782 3.217 14.582 1.00 91.31 208 GLY A O 1
ATOM 1616 N N . ASN A 1 209 ? -9.206 2.549 13.139 1.00 95.88 209 ASN A N 1
ATOM 1617 C CA . ASN A 1 209 ? -8.884 1.309 13.847 1.00 95.88 209 ASN A CA 1
ATOM 1618 C C . ASN A 1 209 ? -8.065 1.593 15.116 1.00 95.88 209 ASN A C 1
ATOM 1620 O O . ASN A 1 209 ? -6.844 1.427 15.135 1.00 95.88 209 ASN A O 1
ATOM 1624 N N . ALA A 1 210 ? -8.735 2.051 16.173 1.00 98.00 210 ALA A N 1
ATOM 1625 C CA . ALA A 1 210 ? -8.126 2.518 17.413 1.00 98.00 210 ALA A CA 1
ATOM 1626 C C . ALA A 1 210 ? -8.936 2.115 18.652 1.00 98.00 210 ALA A C 1
ATOM 1628 O O . ALA A 1 210 ? -10.095 1.701 18.575 1.00 98.00 210 ALA A O 1
ATOM 1629 N N . ILE A 1 211 ? -8.296 2.230 19.814 1.00 98.56 211 ILE A N 1
ATOM 1630 C CA . ILE A 1 211 ? -8.915 2.086 21.127 1.00 98.56 211 ILE A CA 1
ATOM 1631 C C . ILE A 1 211 ? -9.445 3.450 21.566 1.00 98.56 211 ILE A C 1
ATOM 1633 O O . ILE A 1 211 ? -8.700 4.433 21.619 1.00 98.56 211 ILE A O 1
ATOM 1637 N N . TYR A 1 212 ? -10.723 3.491 21.928 1.00 98.50 212 TYR A N 1
ATOM 1638 C CA . TYR A 1 212 ? -11.419 4.669 22.431 1.00 98.50 212 TYR A CA 1
ATOM 1639 C C . TYR A 1 212 ? -11.747 4.470 23.908 1.00 98.50 212 TYR A C 1
ATOM 1641 O O . TYR A 1 212 ? -12.520 3.580 24.269 1.00 98.50 212 TYR A O 1
ATOM 1649 N N . ASN A 1 213 ? -11.174 5.315 24.765 1.00 98.06 213 ASN A N 1
ATOM 1650 C CA . ASN A 1 213 ? -11.448 5.318 26.195 1.00 98.06 213 ASN A CA 1
ATOM 1651 C C . ASN A 1 213 ? -12.734 6.098 26.473 1.00 98.06 213 ASN A C 1
ATOM 1653 O O . ASN A 1 213 ? -12.752 7.330 26.418 1.00 98.06 213 ASN A O 1
ATOM 1657 N N . LEU A 1 214 ? -13.808 5.375 26.788 1.00 97.62 214 LEU A N 1
ATOM 1658 C CA . LEU A 1 214 ? -15.135 5.944 27.021 1.00 97.62 214 LEU A CA 1
ATOM 1659 C C . LEU A 1 214 ? -15.202 6.760 28.317 1.00 97.62 214 LEU A C 1
ATOM 1661 O O . LEU A 1 214 ? -16.065 7.628 28.437 1.00 97.62 214 LEU A O 1
ATOM 1665 N N . GLN A 1 215 ? -14.286 6.515 29.259 1.00 95.62 215 GLN A N 1
ATOM 1666 C CA . GLN A 1 215 ? -14.205 7.226 30.538 1.00 95.62 215 GLN A CA 1
ATOM 1667 C C . GLN A 1 215 ? -13.461 8.568 30.433 1.00 95.62 215 GLN A C 1
ATOM 1669 O O . GLN A 1 215 ? -13.489 9.358 31.374 1.00 95.62 215 GLN A O 1
ATOM 1674 N N . HIS A 1 216 ? -12.786 8.845 29.312 1.00 97.06 216 HIS A N 1
ATOM 1675 C CA . HIS A 1 216 ? -12.039 10.087 29.129 1.00 97.06 216 HIS A CA 1
ATOM 1676 C C . HIS A 1 216 ? -12.932 11.197 28.553 1.00 97.06 216 HIS A C 1
ATOM 1678 O O . HIS A 1 216 ? -13.497 11.054 27.467 1.00 97.06 216 HIS A O 1
ATOM 1684 N N . ASN A 1 217 ? -12.991 12.352 29.226 1.00 96.62 217 ASN A N 1
ATOM 1685 C CA . ASN A 1 217 ? -13.832 13.490 28.817 1.00 96.62 217 ASN A CA 1
ATOM 1686 C C . ASN A 1 217 ? -13.531 13.973 27.387 1.00 96.62 217 ASN A C 1
ATOM 1688 O O . ASN A 1 217 ? -14.440 14.347 26.649 1.00 96.62 217 ASN A O 1
ATOM 1692 N N . TRP A 1 218 ? -12.259 13.929 26.974 1.00 97.69 218 TRP A N 1
ATOM 1693 C CA . TRP A 1 218 ? -11.860 14.269 25.603 1.00 97.69 218 TRP A CA 1
ATOM 1694 C C . TRP A 1 218 ? -12.507 13.374 24.534 1.00 97.69 218 TRP A C 1
ATOM 1696 O O . TRP A 1 218 ? -12.958 13.894 23.520 1.00 97.69 218 TRP A O 1
ATOM 1706 N N . THR A 1 219 ? -12.638 12.060 24.759 1.00 97.25 219 THR A N 1
ATOM 1707 C CA . THR A 1 219 ? -13.308 11.147 23.810 1.00 97.25 219 THR A CA 1
ATOM 1708 C C . THR A 1 219 ? -14.755 11.573 23.572 1.00 97.25 219 THR A C 1
ATOM 1710 O O . THR A 1 219 ? -15.215 11.649 22.432 1.00 97.25 219 THR A O 1
ATOM 1713 N N . GLN A 1 220 ? -15.460 11.925 24.651 1.00 95.62 220 GLN A N 1
ATOM 1714 C CA . GLN A 1 220 ? -16.832 12.412 24.576 1.00 95.62 220 GLN A CA 1
ATOM 1715 C C . GLN A 1 220 ? -16.914 13.781 23.885 1.00 95.62 220 GLN A C 1
ATOM 1717 O O . GLN A 1 220 ? -17.818 14.016 23.083 1.00 95.62 220 GLN A O 1
ATOM 1722 N N . TYR A 1 221 ? -15.969 14.683 24.170 1.00 96.44 221 TYR A N 1
ATOM 1723 C CA . TYR A 1 221 ? -15.898 15.993 23.525 1.00 96.44 221 TYR A CA 1
ATOM 1724 C C . TYR A 1 221 ? -15.705 15.882 22.008 1.00 96.44 221 TYR A C 1
ATOM 1726 O O . TYR A 1 221 ? -16.411 16.559 21.256 1.00 96.44 221 TYR A O 1
ATOM 1734 N N . LEU A 1 222 ? -14.796 15.010 21.558 1.00 95.19 222 LEU A N 1
ATOM 1735 C CA . LEU A 1 222 ? -14.553 14.750 20.139 1.00 95.19 222 LEU A CA 1
ATOM 1736 C C . LEU A 1 222 ? -15.832 14.275 19.440 1.00 95.19 222 LEU A C 1
ATOM 1738 O O . LEU A 1 222 ? -16.229 14.863 18.433 1.00 95.19 222 LEU A O 1
ATOM 1742 N N . HIS A 1 223 ? -16.530 13.295 20.025 1.00 94.44 223 HIS A N 1
ATOM 1743 C CA . HIS A 1 223 ? -17.796 12.783 19.486 1.00 94.44 223 HIS A CA 1
ATOM 1744 C C . HIS A 1 223 ? -18.875 13.862 19.394 1.00 94.44 223 HIS A C 1
ATOM 1746 O O . HIS A 1 223 ? -19.482 14.064 18.341 1.00 94.44 223 HIS A O 1
ATOM 1752 N N . ASN A 1 224 ? -19.091 14.601 20.484 1.00 93.69 224 ASN A N 1
ATOM 1753 C CA . ASN A 1 224 ? -20.105 15.653 20.533 1.00 93.69 224 ASN A CA 1
ATOM 1754 C C . ASN A 1 224 ? -19.816 16.767 19.518 1.00 93.69 224 ASN A C 1
ATOM 1756 O O . ASN A 1 224 ? -20.738 17.281 18.894 1.00 93.69 224 ASN A O 1
ATOM 1760 N N . THR A 1 225 ? -18.546 17.136 19.343 1.00 92.12 225 THR A N 1
ATOM 1761 C CA . THR A 1 225 ? -18.129 18.187 18.403 1.00 92.12 225 THR A CA 1
ATOM 1762 C C . THR A 1 225 ? -18.310 17.737 16.957 1.00 92.12 225 THR A C 1
ATOM 1764 O O . THR A 1 225 ? -18.857 18.476 16.135 1.00 92.12 225 THR A O 1
ATOM 1767 N N . PHE A 1 226 ? -17.895 16.506 16.655 1.00 88.56 226 PHE A N 1
ATOM 1768 C CA . PHE A 1 226 ? -18.019 15.917 15.326 1.00 88.56 226 PHE A CA 1
ATOM 1769 C C . PHE A 1 226 ? -19.485 15.779 14.893 1.00 88.56 226 PHE A C 1
ATOM 1771 O O . PHE A 1 226 ? -19.821 16.069 13.750 1.00 88.56 226 PHE A O 1
ATOM 1778 N N . THR A 1 227 ? -20.374 15.431 15.826 1.00 86.69 227 THR A N 1
ATOM 1779 C CA . THR A 1 227 ? -21.797 15.169 15.549 1.00 86.69 227 THR A CA 1
ATOM 1780 C C . THR A 1 227 ? -22.733 16.361 15.792 1.00 86.69 227 THR A C 1
ATOM 1782 O O . THR A 1 227 ? -23.943 16.242 15.579 1.00 86.69 227 THR A O 1
ATOM 1785 N N . ALA A 1 228 ? -22.212 17.513 16.231 1.00 84.12 228 ALA A N 1
ATOM 1786 C CA . ALA A 1 228 ? -23.017 18.693 16.543 1.00 84.12 228 ALA A CA 1
ATOM 1787 C C . ALA A 1 228 ? -23.796 19.221 15.324 1.00 84.12 228 ALA A C 1
ATOM 1789 O O . ALA A 1 228 ? -23.302 19.253 14.197 1.00 84.12 228 ALA A O 1
ATOM 1790 N N . SER A 1 229 ? -25.019 19.711 15.558 1.00 56.91 229 SER A N 1
ATOM 1791 C CA . SER A 1 229 ? -25.846 20.347 14.526 1.00 56.91 229 SER A CA 1
ATOM 1792 C C . SER A 1 229 ? -25.164 21.622 14.006 1.00 56.91 229 SER A C 1
ATOM 1794 O O . SER A 1 229 ? -25.105 22.627 14.710 1.00 56.91 229 SER A O 1
ATOM 1796 N N . GLY A 1 230 ? -24.625 21.571 12.786 1.00 59.75 230 GLY A N 1
ATOM 1797 C CA . GLY A 1 230 ? -23.759 22.612 12.204 1.00 59.75 230 GLY A CA 1
ATOM 1798 C C . GLY A 1 230 ? -22.414 22.068 11.709 1.00 59.75 230 GLY A C 1
ATOM 1799 O O . GLY A 1 230 ? -21.815 22.651 10.809 1.00 59.75 230 GLY A O 1
ATOM 1800 N N . SER A 1 231 ? -22.012 20.898 12.208 1.00 60.56 231 SER A N 1
ATOM 1801 C CA . SER A 1 231 ? -20.856 20.119 11.754 1.00 60.56 231 SER A CA 1
ATOM 1802 C C . SER A 1 231 ? -21.197 19.174 10.593 1.00 60.56 231 SER A C 1
ATOM 1804 O O . SER A 1 231 ? -20.397 18.297 10.278 1.00 60.56 231 SER A O 1
ATOM 1806 N N . ASN A 1 232 ? -22.355 19.335 9.931 1.00 60.97 232 ASN A N 1
ATOM 1807 C CA . ASN A 1 232 ? -22.769 18.476 8.810 1.00 60.97 232 ASN A CA 1
ATOM 1808 C C . ASN A 1 232 ? -21.685 18.419 7.724 1.00 60.97 232 ASN A C 1
ATOM 1810 O O . ASN A 1 232 ? -21.391 17.343 7.224 1.00 60.97 232 ASN A O 1
ATOM 1814 N N . ASN A 1 233 ? -20.997 19.537 7.465 1.00 70.88 233 ASN A N 1
ATOM 1815 C CA . ASN A 1 233 ? -19.866 19.565 6.536 1.00 70.88 233 ASN A CA 1
ATOM 1816 C C . ASN A 1 233 ? -18.698 18.671 7.000 1.00 70.88 233 ASN A C 1
ATOM 1818 O O . ASN A 1 233 ? -18.057 18.050 6.168 1.00 70.88 233 ASN A O 1
ATOM 1822 N N . MET A 1 234 ? -18.421 18.551 8.306 1.00 81.69 234 MET A N 1
ATOM 1823 C CA . MET A 1 234 ? -17.366 17.653 8.805 1.00 81.69 234 MET A CA 1
ATOM 1824 C C . MET A 1 234 ? -17.771 16.183 8.683 1.00 81.69 234 MET A C 1
ATOM 1826 O O . MET A 1 234 ? -16.997 15.396 8.156 1.00 81.69 234 MET A O 1
ATOM 1830 N N . MET A 1 235 ? -18.983 15.823 9.119 1.00 81.06 235 MET A N 1
ATOM 1831 C CA . MET A 1 235 ? -19.519 14.456 9.001 1.00 81.06 235 MET A CA 1
ATOM 1832 C C . MET A 1 235 ? -19.619 13.981 7.547 1.00 81.06 235 MET A C 1
ATOM 1834 O O . MET A 1 235 ? -19.520 12.785 7.279 1.00 81.06 235 MET A O 1
ATOM 1838 N N . GLU A 1 236 ? -19.858 14.903 6.619 1.00 78.81 236 GLU A N 1
ATOM 1839 C CA . GLU A 1 236 ? -20.045 14.594 5.208 1.00 78.81 236 GLU A CA 1
ATOM 1840 C C . GLU A 1 236 ? -18.740 14.648 4.407 1.00 78.81 236 GLU A C 1
ATOM 1842 O O . GLU A 1 236 ? -18.574 13.817 3.522 1.00 78.81 236 GLU A O 1
ATOM 1847 N N . GLU A 1 237 ? -17.818 15.572 4.707 1.00 81.12 237 GLU A N 1
ATOM 1848 C CA . GLU A 1 237 ? -16.627 15.829 3.878 1.00 81.12 237 GLU A CA 1
ATOM 1849 C C . GLU A 1 237 ? -15.308 15.297 4.473 1.00 81.12 237 GLU A C 1
ATOM 1851 O O . GLU A 1 237 ? -14.311 15.201 3.752 1.00 81.12 237 GLU A O 1
ATOM 1856 N N . MET A 1 238 ? -15.264 14.948 5.766 1.00 86.81 238 MET A N 1
ATOM 1857 C CA . MET A 1 238 ? -14.039 14.532 6.461 1.00 86.81 238 MET A CA 1
ATOM 1858 C C . MET A 1 238 ? -14.238 13.227 7.236 1.00 86.81 238 MET A C 1
ATOM 1860 O O . MET A 1 238 ? -15.202 13.073 7.980 1.00 86.81 238 MET A O 1
ATOM 1864 N N . ALA A 1 239 ? -13.316 12.276 7.083 1.00 89.81 239 ALA A N 1
ATOM 1865 C CA . ALA A 1 239 ? -13.333 11.057 7.888 1.00 89.81 239 ALA A CA 1
ATOM 1866 C C . ALA A 1 239 ? -13.218 11.412 9.381 1.00 89.81 239 ALA A C 1
ATOM 1868 O O . ALA A 1 239 ? -12.476 12.327 9.751 1.00 89.81 239 ALA A O 1
ATOM 1869 N N . PHE A 1 240 ? -13.977 10.726 10.236 1.00 93.06 240 PHE A N 1
ATOM 1870 C CA . PHE A 1 240 ? -14.082 11.064 11.659 1.00 93.06 240 PHE A CA 1
ATOM 1871 C C . PHE A 1 240 ? -12.724 11.075 12.379 1.00 93.06 240 PHE A C 1
ATOM 1873 O O . PHE A 1 240 ? -12.486 11.903 13.256 1.00 93.06 240 PHE A O 1
ATOM 1880 N N . ASP A 1 241 ? -11.813 10.192 11.985 1.00 94.44 241 ASP A N 1
ATOM 1881 C CA . ASP A 1 241 ? -10.474 10.047 12.547 1.00 94.44 241 ASP A CA 1
ATOM 1882 C C . ASP A 1 241 ? -9.552 11.226 12.171 1.00 94.44 241 ASP A C 1
ATOM 1884 O O . ASP A 1 241 ? -8.836 11.771 13.019 1.00 94.44 241 ASP A O 1
ATOM 1888 N N . VAL A 1 242 ? -9.659 11.719 10.935 1.00 93.50 242 VAL A N 1
ATOM 1889 C CA . VAL A 1 242 ? -9.029 12.969 10.478 1.00 93.50 242 VAL A CA 1
ATOM 1890 C C . VAL A 1 242 ? -9.626 14.180 11.202 1.00 93.50 242 VAL A C 1
ATOM 1892 O O . VAL A 1 242 ? -8.887 15.064 11.641 1.00 93.50 242 VAL A O 1
ATOM 1895 N N . ALA A 1 243 ? -10.949 14.214 11.393 1.00 93.69 243 ALA A N 1
ATOM 1896 C CA . ALA A 1 243 ? -11.620 15.277 12.142 1.00 93.69 243 ALA A CA 1
ATOM 1897 C C . ALA A 1 243 ? -11.167 15.319 13.609 1.00 93.69 243 ALA A C 1
ATOM 1899 O O . ALA A 1 243 ? -10.906 16.396 14.149 1.00 93.69 243 ALA A O 1
ATOM 1900 N N . TYR A 1 244 ? -11.015 14.155 14.243 1.00 96.00 244 TYR A N 1
ATOM 1901 C CA . TYR A 1 244 ? -10.526 14.043 15.616 1.00 96.00 244 TYR A CA 1
ATOM 1902 C C . TYR A 1 244 ? -9.091 14.557 15.747 1.00 96.00 244 TYR A C 1
ATOM 1904 O O . TYR A 1 244 ? -8.784 15.277 16.701 1.00 96.00 244 TYR A O 1
ATOM 1912 N N . ALA A 1 245 ? -8.232 14.249 14.773 1.00 96.12 245 ALA A N 1
ATOM 1913 C CA . ALA A 1 245 ? -6.873 14.772 14.717 1.00 96.12 245 ALA A CA 1
ATOM 1914 C C . ALA A 1 245 ? -6.849 16.297 14.539 1.00 96.12 245 ALA A C 1
ATOM 1916 O O . ALA A 1 245 ? -6.146 16.980 15.280 1.00 96.12 245 ALA A O 1
ATOM 1917 N N . MET A 1 246 ? -7.661 16.838 13.624 1.00 94.50 246 MET A N 1
ATOM 1918 C CA . MET A 1 246 ? -7.769 18.283 13.392 1.00 94.50 246 MET A CA 1
ATOM 1919 C C . MET A 1 246 ? -8.200 19.028 14.662 1.00 94.50 246 MET A C 1
ATOM 1921 O O . MET A 1 246 ? -7.531 19.975 15.072 1.00 94.50 246 MET A O 1
ATOM 1925 N N . ILE A 1 247 ? -9.275 18.572 15.320 1.00 95.00 247 ILE A N 1
ATOM 1926 C CA . ILE A 1 247 ? -9.770 19.165 16.574 1.00 95.00 247 ILE A CA 1
ATOM 1927 C C . ILE A 1 247 ? -8.697 19.082 17.664 1.00 95.00 247 ILE A C 1
ATOM 1929 O O . ILE A 1 247 ? -8.450 20.061 18.366 1.00 95.00 247 ILE A O 1
ATOM 1933 N N . THR A 1 248 ? -8.044 17.926 17.799 1.00 96.12 248 THR A N 1
ATOM 1934 C CA . THR A 1 248 ? -7.020 17.695 18.826 1.00 96.12 248 THR A CA 1
ATOM 1935 C C . THR A 1 248 ? -5.787 18.569 18.624 1.00 96.12 248 THR A C 1
ATOM 1937 O O . THR A 1 248 ? -5.320 19.181 19.580 1.00 96.12 248 THR A O 1
ATOM 1940 N N . MET A 1 249 ? -5.279 18.696 17.400 1.00 94.38 249 MET A N 1
ATOM 1941 C CA . MET A 1 249 ? -4.108 19.535 17.121 1.00 94.38 249 MET A CA 1
ATOM 1942 C C . MET A 1 249 ? -4.425 21.025 17.252 1.00 94.38 249 MET A C 1
ATOM 1944 O O . MET A 1 249 ? -3.626 21.773 17.821 1.00 94.38 249 MET A O 1
ATOM 1948 N N . GLY A 1 250 ? -5.620 21.451 16.827 1.00 93.94 250 GLY A N 1
ATOM 1949 C CA . GLY A 1 250 ? -6.142 22.785 17.133 1.00 93.94 250 GLY A CA 1
ATOM 1950 C C . GLY A 1 250 ? -6.159 23.044 18.646 1.00 93.94 250 GLY A C 1
ATOM 1951 O O . GLY A 1 250 ? -5.598 24.024 19.126 1.00 93.94 250 GLY A O 1
ATOM 1952 N N . ALA A 1 251 ? -6.691 22.111 19.439 1.00 95.56 251 ALA A N 1
ATOM 1953 C CA . ALA A 1 251 ? -6.667 22.191 20.901 1.00 95.56 251 ALA A CA 1
ATOM 1954 C C . ALA A 1 251 ? -5.246 22.287 21.489 1.00 95.56 251 ALA A C 1
ATOM 1956 O O . ALA A 1 251 ? -4.982 23.162 22.316 1.00 95.56 251 ALA A O 1
ATOM 1957 N N . MET A 1 252 ? -4.328 21.419 21.052 1.00 93.25 252 MET A N 1
ATOM 1958 C CA . MET A 1 252 ? -2.940 21.369 21.530 1.00 93.25 252 MET A CA 1
ATOM 1959 C C . MET A 1 252 ? -2.153 22.642 21.195 1.00 93.25 252 MET A C 1
ATOM 1961 O O . MET A 1 252 ? -1.289 23.051 21.970 1.00 93.25 252 MET A O 1
ATOM 1965 N N . SER A 1 253 ? -2.462 23.279 20.065 1.00 93.62 253 SER A N 1
ATOM 1966 C CA . SER A 1 253 ? -1.872 24.558 19.647 1.00 93.62 253 SER A CA 1
ATOM 1967 C C . SER A 1 253 ? -2.512 25.784 20.314 1.00 93.62 253 SER A C 1
ATOM 1969 O O . SER A 1 253 ? -2.042 26.905 20.119 1.00 93.62 253 SER A O 1
ATOM 1971 N N . GLY A 1 254 ? -3.544 25.593 21.145 1.00 93.31 254 GLY A N 1
ATOM 1972 C CA . GLY A 1 254 ? -4.244 26.678 21.831 1.00 93.31 254 GLY A CA 1
ATOM 1973 C C . GLY A 1 254 ? -5.305 27.381 20.977 1.00 93.31 254 GLY A C 1
ATOM 1974 O O . GLY A 1 254 ? -5.742 28.476 21.332 1.00 93.31 254 GLY A O 1
ATOM 1975 N N . GLU A 1 255 ? -5.739 26.772 19.872 1.00 91.94 255 GLU A N 1
ATOM 1976 C CA . GLU A 1 255 ? -6.764 27.321 18.988 1.00 91.94 255 GLU A CA 1
ATOM 1977 C C . GLU A 1 255 ? -8.150 27.307 19.656 1.00 91.94 255 GLU A C 1
ATOM 1979 O O . GLU A 1 255 ? -8.609 26.306 20.218 1.00 91.94 255 GLU A O 1
ATOM 1984 N N . ALA A 1 256 ? -8.850 28.441 19.593 1.00 89.44 256 ALA A N 1
ATOM 1985 C CA . ALA A 1 256 ? -10.251 28.518 19.989 1.00 89.44 256 ALA A CA 1
ATOM 1986 C C . ALA A 1 256 ? -11.144 27.931 18.877 1.00 89.44 256 ALA A C 1
ATOM 1988 O O . ALA A 1 256 ? -10.898 28.213 17.708 1.00 89.44 256 ALA A O 1
ATOM 1989 N N . PRO A 1 257 ? -12.216 27.184 19.204 1.00 87.44 257 PRO A N 1
ATOM 1990 C CA . PRO A 1 257 ? -12.795 27.000 20.539 1.00 87.44 257 PRO A CA 1
ATOM 1991 C C . PRO A 1 257 ? -12.239 25.803 21.337 1.00 87.44 257 PRO A C 1
ATOM 1993 O O . PRO A 1 257 ? -12.664 25.585 22.471 1.00 87.44 257 PRO A O 1
ATOM 1996 N N . PHE A 1 258 ? -11.309 25.025 20.783 1.00 93.56 258 PHE A N 1
ATOM 1997 C CA . PHE A 1 258 ? -10.928 23.710 21.312 1.00 93.56 258 PHE A CA 1
ATOM 1998 C C . PHE A 1 258 ? -10.039 23.767 22.566 1.00 93.56 258 PHE A C 1
ATOM 2000 O O . PHE A 1 258 ? -10.148 22.907 23.439 1.00 93.56 258 PHE A O 1
ATOM 2007 N N . ALA A 1 259 ? -9.201 24.798 22.704 1.00 93.69 259 ALA A N 1
ATOM 2008 C CA . ALA A 1 259 ? -8.228 24.919 23.796 1.00 93.69 259 ALA A CA 1
ATOM 2009 C C . ALA A 1 259 ? -8.843 24.884 25.211 1.00 93.69 259 ALA A C 1
ATOM 2011 O O . ALA A 1 259 ? -8.269 24.306 26.141 1.00 93.69 259 ALA A O 1
ATOM 2012 N N . ALA A 1 260 ? -10.024 25.489 25.384 1.00 94.56 260 ALA A N 1
ATOM 2013 C CA . ALA A 1 260 ? -10.724 25.492 26.667 1.00 94.56 260 ALA A CA 1
ATOM 2014 C C . ALA A 1 260 ? -11.189 24.078 27.048 1.00 94.56 260 ALA A C 1
ATOM 2016 O O . ALA A 1 260 ? -10.928 23.626 28.162 1.00 94.56 260 ALA A O 1
ATOM 2017 N N . ALA A 1 261 ? -11.794 23.361 26.098 1.00 95.12 261 ALA A N 1
ATOM 2018 C CA . ALA A 1 261 ? -12.250 21.990 26.297 1.00 95.12 261 ALA A CA 1
ATOM 2019 C C . ALA A 1 261 ? -11.086 21.015 26.520 1.00 95.12 261 ALA A C 1
ATOM 2021 O O . ALA A 1 261 ? -11.195 20.099 27.330 1.00 95.12 261 ALA A O 1
ATOM 2022 N N . TRP A 1 262 ? -9.952 21.232 25.847 1.00 96.50 262 TRP A N 1
ATOM 2023 C CA . TRP A 1 262 ? -8.737 20.447 26.061 1.00 96.50 262 TRP A CA 1
ATOM 2024 C C . TRP A 1 262 ? -8.233 20.577 27.495 1.00 96.50 262 TRP A C 1
ATOM 2026 O O . TRP A 1 262 ? -7.955 19.578 28.154 1.00 96.50 262 TRP A O 1
ATOM 2036 N N . THR A 1 263 ? -8.191 21.808 28.008 1.00 95.44 263 THR A N 1
ATOM 2037 C CA . THR A 1 263 ? -7.794 22.081 29.394 1.00 95.44 263 THR A CA 1
ATOM 2038 C C . THR A 1 263 ? -8.773 21.456 30.390 1.00 95.44 263 THR A C 1
ATOM 2040 O O . THR A 1 263 ? -8.346 20.830 31.357 1.00 95.44 263 THR A O 1
ATOM 2043 N N . GLU A 1 264 ? -10.081 21.583 30.148 1.00 95.50 264 GLU A N 1
ATOM 2044 C CA . GLU A 1 264 ? -11.130 20.998 30.995 1.00 95.50 264 GLU A CA 1
ATOM 2045 C C . GLU A 1 264 ? -11.083 19.464 31.016 1.00 95.50 264 GLU A C 1
ATOM 2047 O O . GLU A 1 264 ? -11.271 18.846 32.064 1.00 95.50 264 GLU A O 1
ATOM 2052 N N . ALA A 1 265 ? -10.767 18.842 29.879 1.00 94.75 265 ALA A N 1
ATOM 2053 C CA . ALA A 1 265 ? -10.571 17.402 29.775 1.00 94.75 265 ALA A CA 1
ATOM 2054 C C . ALA A 1 265 ? -9.236 16.919 30.371 1.00 94.75 265 ALA A C 1
ATOM 2056 O O . ALA A 1 265 ? -8.978 15.718 30.348 1.00 94.75 265 ALA A O 1
ATOM 2057 N N . GLY A 1 266 ? -8.390 17.825 30.878 1.00 95.00 266 GLY A N 1
ATOM 2058 C CA . GLY A 1 266 ? -7.062 17.499 31.392 1.00 95.00 266 GLY A CA 1
ATOM 2059 C C . GLY A 1 266 ? -6.085 17.056 30.304 1.00 95.00 266 GLY A C 1
ATOM 2060 O O . GLY A 1 266 ? -5.187 16.275 30.592 1.00 95.00 266 GLY A O 1
ATOM 2061 N N . GLY A 1 267 ? -6.268 17.503 29.061 1.00 94.62 267 GLY A N 1
ATOM 2062 C CA . GLY A 1 267 ? -5.519 17.031 27.902 1.00 94.62 267 GLY A CA 1
ATOM 2063 C C . GLY A 1 267 ? -4.002 17.235 28.008 1.00 94.62 267 GLY A C 1
ATOM 2064 O O . GLY A 1 267 ? -3.504 18.299 28.384 1.00 94.62 267 GLY A O 1
ATOM 2065 N N . THR A 1 268 ? -3.257 16.201 27.630 1.00 94.81 268 THR A N 1
ATOM 2066 C CA . THR A 1 268 ? -1.790 16.137 27.592 1.00 94.81 268 THR A CA 1
ATOM 2067 C C . THR A 1 268 ? -1.316 15.660 26.219 1.00 94.81 268 THR A C 1
ATOM 2069 O O . THR A 1 268 ? -2.096 15.184 25.397 1.00 94.81 268 THR A O 1
ATOM 2072 N N . ASN A 1 269 ? -0.010 15.718 25.955 1.00 91.50 269 ASN A N 1
ATOM 2073 C CA . ASN A 1 269 ? 0.571 15.158 24.727 1.00 91.50 269 ASN A CA 1
ATOM 2074 C C . ASN A 1 269 ? 0.346 13.638 24.557 1.00 91.50 269 ASN A C 1
ATOM 2076 O O . ASN A 1 269 ? 0.578 13.115 23.475 1.00 91.50 269 ASN A O 1
ATOM 2080 N N . THR A 1 270 ? -0.094 12.934 25.605 1.00 94.56 270 THR A N 1
ATOM 2081 C CA . THR A 1 270 ? -0.460 11.511 25.575 1.00 94.56 270 THR A CA 1
ATOM 2082 C C . THR A 1 270 ? -1.957 11.273 25.382 1.00 94.56 270 THR A C 1
ATOM 2084 O O . THR A 1 270 ? -2.354 10.132 25.170 1.00 94.56 270 THR A O 1
ATOM 2087 N N . THR A 1 271 ? -2.802 12.309 25.425 1.00 96.81 271 THR A N 1
ATOM 2088 C CA . THR A 1 271 ? -4.261 12.148 25.317 1.00 96.81 271 THR A CA 1
ATOM 2089 C C . THR A 1 271 ? -4.699 11.589 23.963 1.00 96.81 271 THR A C 1
ATOM 2091 O O . THR A 1 271 ? -5.672 10.838 23.899 1.00 96.81 271 THR A O 1
ATOM 2094 N N . TYR A 1 272 ? -3.956 11.880 22.897 1.00 96.88 272 TYR A N 1
ATOM 2095 C CA . TYR A 1 272 ? -4.161 11.324 21.561 1.00 96.88 272 TYR A CA 1
ATOM 2096 C C . TYR A 1 272 ? -2.880 10.618 21.119 1.00 96.88 272 TYR A C 1
ATOM 2098 O O . TYR A 1 272 ? -1.950 11.254 20.628 1.00 96.88 272 TYR A O 1
ATOM 2106 N N . ASN A 1 273 ? -2.788 9.315 21.397 1.00 96.19 273 ASN A N 1
ATOM 2107 C CA . ASN A 1 273 ? -1.524 8.586 21.352 1.00 96.19 273 ASN A CA 1
ATOM 2108 C C . ASN A 1 273 ? -1.410 7.664 20.120 1.00 96.19 273 ASN A C 1
ATOM 2110 O O . ASN A 1 273 ? -2.123 6.659 20.044 1.00 96.19 273 ASN A O 1
ATOM 2114 N N . PRO A 1 274 ? -0.489 7.937 19.180 1.00 94.44 274 PRO A N 1
ATOM 2115 C CA . PRO A 1 274 ? -0.304 7.122 17.980 1.00 94.44 274 PRO A CA 1
ATOM 2116 C C . PRO A 1 274 ? 0.588 5.885 18.190 1.00 94.44 274 PRO A C 1
ATOM 2118 O O . PRO A 1 274 ? 0.899 5.180 17.229 1.00 94.44 274 PRO A O 1
ATOM 2121 N N . MET A 1 275 ? 1.039 5.632 19.423 1.00 92.56 275 MET A N 1
ATOM 2122 C CA . MET A 1 275 ? 1.949 4.537 19.764 1.00 92.56 275 MET A CA 1
ATOM 2123 C C . MET A 1 275 ? 1.171 3.310 20.258 1.00 92.56 275 MET A C 1
ATOM 2125 O O . MET A 1 275 ? 1.087 3.028 21.461 1.00 92.56 275 MET A O 1
ATOM 2129 N N . SER A 1 276 ? 0.604 2.565 19.311 1.00 94.81 276 SER A N 1
ATOM 2130 C CA . SER A 1 276 ? -0.004 1.253 19.550 1.00 94.81 276 SER A CA 1
ATOM 2131 C C . SER A 1 276 ? 0.873 0.125 19.003 1.00 94.81 276 SER A C 1
ATOM 2133 O O . SER A 1 276 ? 1.429 0.222 17.910 1.00 94.81 276 SER A O 1
ATOM 2135 N N . MET A 1 277 ? 0.994 -0.957 19.772 1.00 95.12 277 MET A N 1
ATOM 2136 C CA . MET A 1 277 ? 1.510 -2.244 19.297 1.00 95.12 277 MET A CA 1
ATOM 2137 C C . MET A 1 277 ? 0.369 -3.185 18.896 1.00 95.12 277 MET A C 1
ATOM 2139 O O . MET A 1 277 ? 0.595 -4.143 18.159 1.00 95.12 277 MET A O 1
ATOM 2143 N N . LEU A 1 278 ? -0.860 -2.925 19.346 1.00 96.75 278 LEU A N 1
ATOM 2144 C CA . LEU A 1 278 ? -2.040 -3.672 18.933 1.00 96.75 278 LEU A CA 1
ATOM 2145 C C . LEU A 1 278 ? -2.231 -3.585 17.419 1.00 96.75 278 LEU A C 1
ATOM 2147 O O . LEU A 1 278 ? -2.316 -4.615 16.760 1.00 96.75 278 LEU A O 1
ATOM 2151 N N . VAL A 1 279 ? -2.261 -2.376 16.863 1.00 96.31 279 VAL A N 1
ATOM 2152 C CA . VAL A 1 279 ? -2.607 -2.132 15.457 1.00 96.31 279 VAL A CA 1
ATOM 2153 C C . VAL A 1 279 ? -1.534 -1.310 14.756 1.00 96.31 279 VAL A C 1
ATOM 2155 O O . VAL A 1 279 ? -0.970 -0.388 15.332 1.00 96.31 279 VAL A O 1
ATOM 2158 N N . GLY A 1 280 ? -1.242 -1.657 13.504 1.00 93.56 280 GLY A N 1
ATOM 2159 C CA . GLY A 1 280 ? -0.365 -0.902 12.613 1.00 93.56 280 GLY A CA 1
ATOM 2160 C C . GLY A 1 280 ? -1.126 -0.491 11.359 1.00 93.56 280 GLY A C 1
ATOM 2161 O O . GLY A 1 280 ? -1.712 -1.350 10.693 1.00 93.56 280 GLY A O 1
ATOM 2162 N N . ASN A 1 281 ? -1.142 0.805 11.042 1.00 91.69 281 ASN A N 1
ATOM 2163 C CA . ASN A 1 281 ? -1.871 1.327 9.888 1.00 91.69 281 ASN A CA 1
ATOM 2164 C C . ASN A 1 281 ? -1.021 1.303 8.610 1.00 91.69 281 ASN A C 1
ATOM 2166 O O . ASN A 1 281 ? -0.124 2.121 8.425 1.00 91.69 281 ASN A O 1
ATOM 2170 N N . TYR A 1 282 ? -1.370 0.409 7.692 1.00 87.94 282 TYR A N 1
ATOM 2171 C CA . TYR A 1 282 ? -0.768 0.269 6.367 1.00 87.94 282 TYR A CA 1
ATOM 2172 C C . TYR A 1 282 ? -1.812 0.429 5.252 1.00 87.94 282 TYR A C 1
ATOM 2174 O O . TYR A 1 282 ? -1.639 -0.091 4.144 1.00 87.94 282 TYR A O 1
ATOM 2182 N N . ALA A 1 283 ? -2.909 1.141 5.526 1.00 84.62 283 ALA A N 1
ATOM 2183 C CA . ALA A 1 283 ? -3.990 1.345 4.572 1.00 84.62 283 ALA A CA 1
ATOM 2184 C C . ALA A 1 283 ? -3.474 1.868 3.230 1.00 84.62 283 ALA A C 1
ATOM 2186 O O . ALA A 1 283 ? -2.622 2.751 3.174 1.00 84.62 283 ALA A O 1
ATOM 2187 N N . ASN A 1 284 ? -4.005 1.330 2.131 1.00 79.31 284 ASN A N 1
ATOM 2188 C CA . ASN A 1 284 ? -3.602 1.715 0.776 1.00 79.31 284 ASN A CA 1
ATOM 2189 C C . ASN A 1 284 ? -2.085 1.641 0.523 1.00 79.31 284 ASN A C 1
ATOM 2191 O O . ASN A 1 284 ? -1.573 2.470 -0.218 1.00 79.31 284 ASN A O 1
ATOM 2195 N N . THR A 1 285 ? -1.388 0.677 1.130 1.00 81.94 285 THR A N 1
ATOM 2196 C CA . THR A 1 285 ? 0.035 0.392 0.878 1.00 81.94 285 THR A CA 1
ATOM 2197 C C . THR A 1 285 ? 0.155 -0.991 0.254 1.00 81.94 285 THR A C 1
ATOM 2199 O O . THR A 1 285 ? -0.539 -1.908 0.693 1.00 81.94 285 THR A O 1
ATOM 2202 N N . LEU A 1 286 ? 1.010 -1.156 -0.757 1.00 85.81 286 LEU A N 1
ATOM 2203 C CA . LEU A 1 286 ? 1.399 -2.479 -1.251 1.00 85.81 286 LEU A CA 1
ATOM 2204 C C . LEU A 1 286 ? 2.477 -3.052 -0.324 1.00 85.81 286 LEU A C 1
ATOM 2206 O O . LEU A 1 286 ? 3.489 -2.407 -0.067 1.00 85.81 286 LEU A O 1
ATOM 2210 N N . LEU A 1 287 ? 2.245 -4.246 0.205 1.00 81.31 287 LEU A N 1
ATOM 2211 C CA . LEU A 1 287 ? 3.024 -4.841 1.283 1.00 81.31 287 LEU A CA 1
ATOM 2212 C C . LEU A 1 287 ? 3.590 -6.188 0.845 1.00 81.31 287 LEU A C 1
ATOM 2214 O O . LEU A 1 287 ? 2.903 -6.970 0.192 1.00 81.31 287 LEU A O 1
ATOM 2218 N N . ASN A 1 288 ? 4.815 -6.486 1.266 1.00 82.12 288 ASN A N 1
ATOM 2219 C CA . ASN A 1 288 ? 5.394 -7.816 1.131 1.00 82.12 288 ASN A CA 1
ATOM 2220 C C . ASN A 1 288 ? 4.977 -8.687 2.331 1.00 82.12 288 ASN A C 1
ATOM 2222 O O . ASN A 1 288 ? 5.037 -8.249 3.481 1.00 82.12 288 ASN A O 1
ATOM 2226 N N . THR A 1 289 ? 4.561 -9.923 2.075 1.00 79.94 289 THR A N 1
ATOM 2227 C CA . THR A 1 289 ? 4.179 -10.918 3.084 1.00 79.94 289 THR A CA 1
ATOM 2228 C C . THR A 1 289 ? 5.351 -11.380 3.937 1.00 79.94 289 THR A C 1
ATOM 2230 O O . THR A 1 289 ? 5.130 -11.804 5.069 1.00 79.94 289 THR A O 1
ATOM 2233 N N . SER A 1 290 ? 6.589 -11.273 3.444 1.00 69.69 290 SER A N 1
ATOM 2234 C CA . SER A 1 290 ? 7.784 -11.611 4.222 1.00 69.69 290 SER A CA 1
ATOM 2235 C C . SER A 1 290 ? 8.108 -10.585 5.312 1.00 69.69 290 SER A C 1
ATOM 2237 O O . SER A 1 290 ? 9.040 -10.804 6.083 1.00 69.69 290 SER A O 1
ATOM 2239 N N . TYR A 1 291 ? 7.397 -9.452 5.372 1.00 71.75 291 TYR A N 1
ATOM 2240 C CA . TYR A 1 291 ? 7.635 -8.439 6.394 1.00 71.75 291 TYR A CA 1
ATOM 2241 C C . TYR A 1 291 ? 7.095 -8.877 7.755 1.00 71.75 291 TYR A C 1
ATOM 2243 O O . TYR A 1 291 ? 5.909 -9.171 7.919 1.00 71.75 291 TYR A O 1
ATOM 2251 N N . GLU A 1 292 ? 7.962 -8.831 8.767 1.00 67.38 292 GLU A N 1
ATOM 2252 C CA . GLU A 1 292 ? 7.526 -8.895 10.153 1.00 67.38 292 GLU A CA 1
ATOM 2253 C C . GLU A 1 292 ? 6.951 -7.536 10.554 1.00 67.38 292 GLU A C 1
ATOM 2255 O O . GLU A 1 292 ? 7.659 -6.544 10.739 1.00 67.38 292 GLU A O 1
ATOM 2260 N N . PHE A 1 293 ? 5.632 -7.477 10.680 1.00 79.62 293 PHE A N 1
ATOM 2261 C CA . PHE A 1 293 ? 4.972 -6.293 11.205 1.00 79.62 293 PHE A CA 1
ATOM 2262 C C . PHE A 1 293 ? 5.230 -6.204 12.713 1.00 79.62 293 PHE A C 1
ATOM 2264 O O . PHE A 1 293 ? 5.094 -7.212 13.409 1.00 79.62 293 PHE A O 1
ATOM 2271 N N . PRO A 1 294 ? 5.562 -5.028 13.267 1.00 83.31 294 PRO A N 1
ATOM 2272 C CA . PRO A 1 294 ? 5.722 -4.876 14.710 1.00 83.31 294 PRO A CA 1
ATOM 2273 C C . PRO A 1 294 ? 4.391 -5.068 15.453 1.00 83.31 294 PRO A C 1
ATOM 2275 O O . PRO A 1 294 ? 4.399 -5.521 16.597 1.00 83.31 294 PRO A O 1
ATOM 2278 N N . SER A 1 295 ? 3.259 -4.793 14.795 1.00 91.62 295 SER A N 1
ATOM 2279 C CA . SER A 1 295 ? 1.927 -4.863 15.389 1.00 91.62 295 SER A CA 1
ATOM 2280 C C . SER A 1 295 ? 1.311 -6.266 15.392 1.00 91.62 295 SER A C 1
ATOM 2282 O O . SER A 1 295 ? 1.704 -7.152 14.628 1.00 91.62 295 SER A O 1
ATOM 2284 N N . PHE A 1 296 ? 0.317 -6.470 16.258 1.00 95.56 296 PHE A N 1
ATOM 2285 C CA . PHE A 1 296 ? -0.466 -7.710 16.322 1.00 95.56 296 PHE A CA 1
ATOM 2286 C C . PHE A 1 296 ? -1.565 -7.778 15.255 1.00 95.56 296 PHE A C 1
ATOM 2288 O O . PHE A 1 296 ? -1.907 -8.859 14.769 1.00 95.56 296 PHE A O 1
ATOM 2295 N N . ILE A 1 297 ? -2.100 -6.618 14.885 1.00 95.62 297 ILE A N 1
ATOM 2296 C CA . ILE A 1 297 ? -3.134 -6.417 13.879 1.00 95.62 297 ILE A CA 1
ATOM 2297 C C . ILE A 1 297 ? -2.565 -5.499 12.801 1.00 95.62 297 ILE A C 1
ATOM 2299 O O . ILE A 1 297 ? -1.964 -4.457 13.083 1.00 95.62 297 ILE A O 1
ATOM 2303 N N . ARG A 1 298 ? -2.758 -5.885 11.543 1.00 93.50 298 ARG A N 1
ATOM 2304 C CA . ARG A 1 298 ? -2.451 -5.051 10.385 1.00 93.50 298 ARG A CA 1
ATOM 2305 C C . ARG A 1 298 ? -3.744 -4.441 9.872 1.00 93.50 298 ARG A C 1
ATOM 2307 O O . ARG A 1 298 ? -4.622 -5.179 9.438 1.00 93.50 298 ARG A O 1
ATOM 2314 N N . HIS A 1 299 ? -3.831 -3.118 9.860 1.00 91.81 299 HIS A N 1
ATOM 2315 C CA . HIS A 1 299 ? -4.849 -2.413 9.092 1.00 91.81 299 HIS A CA 1
ATOM 2316 C C . HIS A 1 299 ? -4.345 -2.223 7.657 1.00 91.81 299 HIS A C 1
ATOM 2318 O O . HIS A 1 299 ? -3.322 -1.579 7.423 1.00 91.81 299 HIS A O 1
ATOM 2324 N N . GLY A 1 300 ? -5.017 -2.862 6.703 1.00 84.81 300 GLY A N 1
ATOM 2325 C CA . GLY A 1 300 ? -4.685 -2.823 5.286 1.00 84.81 300 GLY A CA 1
ATOM 2326 C C . GLY A 1 300 ? -5.156 -4.076 4.549 1.00 84.81 300 GLY A C 1
ATOM 2327 O O . GLY A 1 300 ? -4.934 -5.211 4.995 1.00 84.81 300 GLY A O 1
ATOM 2328 N N . SER A 1 301 ? -5.773 -3.853 3.385 1.00 81.19 301 SER A N 1
ATOM 2329 C CA . SER A 1 301 ? -6.373 -4.898 2.550 1.00 81.19 301 SER A CA 1
ATOM 2330 C C . SER A 1 301 ? -5.409 -6.046 2.237 1.00 81.19 301 SER A C 1
ATOM 2332 O O . SER A 1 301 ? -4.286 -5.831 1.778 1.00 81.19 301 SER A O 1
ATOM 2334 N N . SER A 1 302 ? -5.885 -7.285 2.394 1.00 81.81 302 SER A N 1
ATOM 2335 C CA . SER A 1 302 ? -5.167 -8.494 1.968 1.00 81.81 302 SER A CA 1
ATOM 2336 C C . SER A 1 302 ? -4.884 -8.519 0.464 1.00 81.81 302 SER A C 1
ATOM 2338 O O . SER A 1 302 ? -3.886 -9.096 0.050 1.00 81.81 302 SER A O 1
ATOM 2340 N N . LYS A 1 303 ? -5.689 -7.817 -0.350 1.00 83.31 303 LYS A N 1
ATOM 2341 C CA . LYS A 1 303 ? -5.460 -7.638 -1.798 1.00 83.31 303 LYS A CA 1
ATOM 2342 C C . LYS A 1 303 ? -4.194 -6.837 -2.116 1.00 83.31 303 LYS A C 1
ATOM 2344 O O . LYS A 1 303 ? -3.840 -6.693 -3.289 1.00 83.31 303 LYS A O 1
ATOM 2349 N N . ASN A 1 304 ? -3.568 -6.249 -1.100 1.00 85.38 304 ASN A N 1
ATOM 2350 C CA . ASN A 1 304 ? -2.316 -5.521 -1.214 1.00 85.38 304 ASN A CA 1
ATOM 2351 C C . ASN A 1 304 ? -1.143 -6.256 -0.549 1.00 85.38 304 ASN A C 1
ATOM 2353 O O . ASN A 1 304 ? -0.096 -5.647 -0.362 1.00 85.38 304 ASN A O 1
ATOM 2357 N N . LEU A 1 305 ? -1.305 -7.533 -0.197 1.00 86.81 305 LEU A N 1
ATOM 2358 C CA . LEU A 1 305 ? -0.204 -8.396 0.212 1.00 86.81 305 LEU A CA 1
ATOM 2359 C C . LEU A 1 305 ? 0.345 -9.148 -0.993 1.00 86.81 305 LEU A C 1
ATOM 2361 O O . LEU A 1 305 ? -0.414 -9.750 -1.749 1.00 86.81 305 LEU A O 1
ATOM 2365 N N . PHE A 1 306 ? 1.662 -9.141 -1.123 1.00 90.12 306 PHE A N 1
ATOM 2366 C CA . PHE A 1 306 ? 2.392 -9.766 -2.214 1.00 90.12 306 PHE A CA 1
ATOM 2367 C C . PHE A 1 306 ? 3.573 -10.547 -1.668 1.00 90.12 306 PHE A C 1
ATOM 2369 O O . PHE A 1 306 ? 4.121 -10.206 -0.628 1.00 90.12 306 PHE A O 1
ATOM 2376 N N . GLU A 1 307 ? 3.988 -11.577 -2.379 1.00 89.62 307 GLU A N 1
ATOM 2377 C CA . GLU A 1 307 ? 5.249 -12.262 -2.130 1.00 89.62 307 GLU A CA 1
ATOM 2378 C C . GLU A 1 307 ? 6.399 -11.488 -2.784 1.00 89.62 307 GLU A C 1
ATOM 2380 O O . GLU A 1 307 ? 6.188 -10.672 -3.688 1.00 89.62 307 GLU A O 1
ATOM 2385 N N . ASN A 1 308 ? 7.628 -11.744 -2.337 1.00 87.75 308 ASN A N 1
ATOM 2386 C CA . ASN A 1 308 ? 8.811 -11.279 -3.052 1.00 87.75 308 ASN A CA 1
ATOM 2387 C C . ASN A 1 308 ? 9.161 -12.268 -4.162 1.00 87.75 308 ASN A C 1
ATOM 2389 O O . ASN A 1 308 ? 9.186 -13.479 -3.929 1.00 87.75 308 ASN A O 1
ATOM 2393 N N . LEU A 1 309 ? 9.506 -11.758 -5.338 1.00 88.12 309 LEU A N 1
ATOM 2394 C CA . LEU A 1 309 ? 10.119 -12.575 -6.376 1.00 88.12 309 LEU A CA 1
ATOM 2395 C C . LEU A 1 309 ? 11.451 -13.151 -5.861 1.00 88.12 309 LEU A C 1
ATOM 2397 O O . LEU A 1 309 ? 12.249 -12.391 -5.307 1.00 88.12 309 LEU A O 1
ATOM 2401 N N . PRO A 1 310 ? 11.733 -14.454 -6.045 1.00 87.94 310 PRO A N 1
ATOM 2402 C CA . PRO A 1 310 ? 13.029 -14.999 -5.684 1.00 87.94 310 PRO A CA 1
ATOM 2403 C C . PRO A 1 310 ? 14.149 -14.345 -6.487 1.00 87.94 310 PRO A C 1
ATOM 2405 O O . PRO A 1 310 ? 14.095 -14.266 -7.714 1.00 87.94 310 PRO A O 1
ATOM 2408 N N . ASP A 1 311 ? 15.221 -13.988 -5.793 1.00 86.56 311 ASP A N 1
ATOM 2409 C CA . ASP A 1 311 ? 16.402 -13.347 -6.367 1.00 86.56 311 ASP A CA 1
ATOM 2410 C C . ASP A 1 311 ? 17.011 -14.112 -7.558 1.00 86.56 311 ASP A C 1
ATOM 2412 O O . ASP A 1 311 ? 17.611 -13.516 -8.452 1.00 86.56 311 ASP A O 1
ATOM 2416 N N . ALA A 1 312 ? 16.870 -15.443 -7.578 1.00 89.56 312 ALA A N 1
ATOM 2417 C CA . ALA A 1 312 ? 17.386 -16.307 -8.640 1.00 89.56 312 ALA A CA 1
ATOM 2418 C C . ALA A 1 312 ? 16.634 -16.153 -9.975 1.00 89.56 312 ALA A C 1
ATOM 2420 O O . ALA A 1 312 ? 17.197 -16.459 -11.030 1.00 89.56 312 ALA A O 1
ATOM 2421 N N . ASP A 1 313 ? 15.393 -15.665 -9.928 1.00 93.88 313 ASP A N 1
ATOM 2422 C CA . ASP A 1 313 ? 14.485 -15.595 -11.072 1.00 93.88 313 ASP A CA 1
ATOM 2423 C C . ASP A 1 313 ? 14.491 -14.229 -11.762 1.00 93.88 313 ASP A C 1
ATOM 2425 O O . ASP A 1 313 ? 13.791 -14.057 -12.766 1.00 93.88 313 ASP A O 1
ATOM 2429 N N . VAL A 1 314 ? 15.290 -13.277 -11.265 1.00 94.75 314 VAL A N 1
ATOM 2430 C CA . VAL A 1 314 ? 15.309 -11.900 -11.756 1.00 94.75 314 VAL A CA 1
ATOM 2431 C C . VAL A 1 314 ? 16.705 -11.354 -12.029 1.00 94.75 314 VAL A C 1
ATOM 2433 O O . VAL A 1 314 ? 17.682 -11.656 -11.345 1.00 94.75 314 VAL A O 1
ATOM 2436 N N . THR A 1 315 ? 16.819 -10.520 -13.058 1.00 96.62 315 THR A N 1
ATOM 2437 C CA . THR A 1 315 ? 18.031 -9.746 -13.350 1.00 96.62 315 THR A CA 1
ATOM 2438 C C . THR A 1 315 ? 17.700 -8.273 -13.531 1.00 96.62 315 THR A C 1
ATOM 2440 O O . THR A 1 315 ? 16.754 -7.929 -14.234 1.00 96.62 315 THR A O 1
ATOM 2443 N N . LEU A 1 316 ? 18.491 -7.396 -12.914 1.00 95.88 316 LEU A N 1
ATOM 2444 C CA . LEU A 1 316 ? 18.448 -5.966 -13.212 1.00 95.88 316 LEU A CA 1
ATOM 2445 C C . LEU A 1 316 ? 19.373 -5.677 -14.392 1.00 95.88 316 LEU A C 1
ATOM 2447 O O . LEU A 1 316 ? 20.559 -6.003 -14.335 1.00 95.88 316 LEU A O 1
ATOM 2451 N N . VAL A 1 317 ? 18.855 -5.049 -15.443 1.00 97.38 317 VAL A N 1
ATOM 2452 C CA . VAL A 1 317 ? 19.667 -4.593 -16.575 1.00 97.38 317 VAL A CA 1
ATOM 2453 C C . VAL A 1 317 ? 19.760 -3.074 -16.569 1.00 97.38 317 VAL A C 1
ATOM 2455 O O . VAL A 1 317 ? 18.751 -2.373 -16.508 1.00 97.38 317 VAL A O 1
ATOM 2458 N N . VAL A 1 318 ? 20.988 -2.571 -16.611 1.00 96.12 318 VAL A N 1
ATOM 2459 C CA . VAL A 1 318 ? 21.322 -1.161 -16.423 1.00 96.12 318 VAL A CA 1
ATOM 2460 C C . VAL A 1 318 ? 21.908 -0.611 -17.715 1.00 96.12 318 VAL A C 1
ATOM 2462 O O . VAL A 1 318 ? 22.950 -1.087 -18.169 1.00 96.12 318 VAL A O 1
ATOM 2465 N N . ALA A 1 319 ? 21.301 0.434 -18.269 1.00 95.69 319 ALA A N 1
ATOM 2466 C CA . ALA A 1 319 ? 21.922 1.223 -19.327 1.00 95.69 319 ALA A CA 1
ATOM 2467 C C . ALA A 1 319 ? 22.960 2.184 -18.733 1.00 95.69 319 ALA A C 1
ATOM 2469 O O . ALA A 1 319 ? 22.624 3.040 -17.923 1.00 95.69 319 ALA A O 1
ATOM 2470 N N . TYR A 1 320 ? 24.215 2.068 -19.159 1.00 94.44 320 TYR A N 1
ATOM 2471 C CA . TYR A 1 320 ? 25.285 2.999 -18.809 1.00 94.44 320 TYR A CA 1
ATOM 2472 C C . TYR A 1 320 ? 25.565 3.928 -19.989 1.00 94.44 320 TYR A C 1
ATOM 2474 O O . TYR A 1 320 ? 26.187 3.524 -20.978 1.00 94.44 320 TYR A O 1
ATOM 2482 N N . PHE A 1 321 ? 25.105 5.175 -19.882 1.00 91.56 321 PHE A N 1
ATOM 2483 C CA . PHE A 1 321 ? 25.328 6.204 -20.903 1.00 91.56 321 PHE A CA 1
ATOM 2484 C C . PHE A 1 321 ? 26.693 6.886 -20.758 1.00 91.56 321 PHE A C 1
ATOM 2486 O O . PHE A 1 321 ? 27.287 7.316 -21.745 1.00 91.56 321 PHE A O 1
ATOM 2493 N N . ASP A 1 322 ? 27.216 6.945 -19.535 1.00 87.94 322 ASP A N 1
ATOM 2494 C CA . ASP A 1 322 ? 28.510 7.531 -19.203 1.00 87.94 322 ASP A CA 1
ATOM 2495 C C . ASP A 1 322 ? 29.127 6.843 -17.966 1.00 87.94 322 ASP A C 1
ATOM 2497 O O . ASP A 1 322 ? 28.604 5.859 -17.439 1.00 87.94 322 ASP A O 1
ATOM 2501 N N . MET A 1 323 ? 30.292 7.328 -17.528 1.00 84.12 323 MET A N 1
ATOM 2502 C CA . MET A 1 323 ? 30.969 6.836 -16.319 1.00 84.12 323 MET A CA 1
ATOM 2503 C C . MET A 1 323 ? 30.449 7.490 -15.027 1.00 84.12 323 MET A C 1
ATOM 2505 O O . MET A 1 323 ? 30.997 7.230 -13.958 1.00 84.12 323 MET A O 1
ATOM 2509 N N . GLN A 1 324 ? 29.455 8.376 -15.116 1.00 79.38 324 GLN A N 1
ATOM 2510 C CA . GLN A 1 324 ? 28.835 9.014 -13.959 1.00 79.38 324 GLN A CA 1
ATOM 2511 C C . GLN A 1 324 ? 27.714 8.114 -13.422 1.00 79.38 324 GLN A C 1
ATOM 2513 O O . GLN A 1 324 ? 27.243 7.201 -14.099 1.00 79.38 324 GLN A O 1
ATOM 2518 N N . GLY A 1 325 ? 27.301 8.344 -12.179 1.00 76.06 325 GLY A N 1
ATOM 2519 C CA . GLY A 1 325 ? 26.212 7.598 -11.550 1.00 76.06 325 GLY A CA 1
ATOM 2520 C C . GLY A 1 325 ? 26.607 6.943 -10.235 1.00 76.06 325 GLY A C 1
ATOM 2521 O O . GLY A 1 325 ? 27.773 6.640 -9.991 1.00 76.06 325 GLY A O 1
ATOM 2522 N N . HIS A 1 326 ? 25.600 6.710 -9.396 1.00 80.88 326 HIS A N 1
ATOM 2523 C CA . HIS A 1 326 ? 25.767 6.202 -8.030 1.00 80.88 326 HIS A CA 1
ATOM 2524 C C . HIS A 1 326 ? 25.212 4.787 -7.850 1.00 80.88 326 HIS A C 1
ATOM 2526 O O . HIS A 1 326 ? 25.234 4.248 -6.747 1.00 80.88 326 HIS A O 1
ATOM 2532 N N . LEU A 1 327 ? 24.764 4.134 -8.931 1.00 83.25 327 LEU A N 1
ATOM 2533 C CA . LEU A 1 327 ? 24.189 2.791 -8.857 1.00 83.25 327 LEU A CA 1
ATOM 2534 C C . LEU A 1 327 ? 25.120 1.802 -8.142 1.00 83.25 327 LEU A C 1
ATOM 2536 O O . LEU A 1 327 ? 24.679 1.062 -7.267 1.00 83.25 327 LEU A O 1
ATOM 2540 N N . ARG A 1 328 ? 26.420 1.819 -8.470 1.00 85.31 328 ARG A N 1
ATOM 2541 C CA . ARG A 1 328 ? 27.418 0.940 -7.837 1.00 85.31 328 ARG A CA 1
ATOM 2542 C C . ARG A 1 328 ? 27.495 1.125 -6.325 1.00 85.31 328 ARG A C 1
ATOM 2544 O O . ARG A 1 328 ? 27.756 0.159 -5.620 1.00 85.31 328 ARG A O 1
ATOM 2551 N N . GLU A 1 329 ? 27.257 2.336 -5.837 1.00 83.94 329 GLU A N 1
ATOM 2552 C CA . GLU A 1 329 ? 27.290 2.648 -4.409 1.00 83.94 329 GLU A CA 1
ATOM 2553 C C . GLU A 1 329 ? 26.069 2.074 -3.672 1.00 83.94 329 GLU A C 1
ATOM 2555 O O . GLU A 1 329 ? 26.133 1.845 -2.468 1.00 83.94 329 GLU A O 1
ATOM 2560 N N . THR A 1 330 ? 24.992 1.762 -4.405 1.00 81.19 330 THR A N 1
ATOM 2561 C CA . THR A 1 330 ? 23.783 1.109 -3.873 1.00 81.19 330 THR A CA 1
ATOM 2562 C C . THR A 1 330 ? 23.800 -0.416 -3.955 1.00 81.19 330 THR A C 1
ATOM 2564 O O . THR A 1 330 ? 22.938 -1.059 -3.383 1.00 81.19 330 THR A O 1
ATOM 2567 N N . ILE A 1 331 ? 24.770 -1.046 -4.624 1.00 86.00 331 ILE A N 1
ATOM 2568 C CA . ILE A 1 331 ? 24.813 -2.520 -4.707 1.00 86.00 331 ILE A CA 1
ATOM 2569 C C . ILE A 1 331 ? 25.122 -3.185 -3.349 1.00 86.00 331 ILE A C 1
ATOM 2571 O O . ILE A 1 331 ? 24.486 -4.192 -3.040 1.00 86.00 331 ILE A O 1
ATOM 2575 N N . PRO A 1 332 ? 26.047 -2.663 -2.513 1.00 84.25 332 PRO A N 1
ATOM 2576 C CA . PRO A 1 332 ? 26.342 -3.249 -1.202 1.00 84.25 332 PRO A CA 1
ATOM 2577 C C . PRO A 1 332 ? 25.229 -3.085 -0.149 1.00 84.25 332 PRO A C 1
ATOM 2579 O O . PRO A 1 332 ? 25.426 -3.498 0.994 1.00 84.25 332 PRO A O 1
ATOM 2582 N N . THR A 1 333 ? 24.101 -2.452 -0.489 1.00 78.94 333 THR A N 1
ATOM 2583 C CA . THR A 1 333 ? 22.943 -2.266 0.403 1.00 78.94 333 THR A CA 1
ATOM 2584 C C . THR A 1 333 ? 21.973 -3.450 0.304 1.00 78.94 333 THR A C 1
ATOM 2586 O O . THR A 1 333 ? 22.276 -4.464 -0.332 1.00 78.94 333 THR A O 1
ATOM 2589 N N . ASN A 1 334 ? 20.805 -3.374 0.953 1.00 74.06 334 ASN A N 1
ATOM 2590 C CA . ASN A 1 334 ? 19.781 -4.415 0.841 1.00 74.06 334 ASN A CA 1
ATOM 2591 C C . ASN A 1 334 ? 19.148 -4.440 -0.570 1.00 74.06 334 ASN A C 1
ATOM 2593 O O . ASN A 1 334 ? 18.108 -3.831 -0.826 1.00 74.06 334 ASN A O 1
ATOM 2597 N N . HIS A 1 335 ? 19.827 -5.123 -1.497 1.00 78.50 335 HIS A N 1
ATOM 2598 C CA . HIS A 1 335 ? 19.535 -5.114 -2.927 1.00 78.50 335 HIS A CA 1
ATOM 2599 C C . HIS A 1 335 ? 18.651 -6.310 -3.349 1.00 78.50 335 HIS A C 1
ATOM 2601 O O . HIS A 1 335 ? 19.071 -7.455 -3.135 1.00 78.50 335 HIS A O 1
ATOM 2607 N N . PRO A 1 336 ? 17.487 -6.089 -4.007 1.00 80.06 336 PRO A N 1
ATOM 2608 C CA . PRO A 1 336 ? 16.582 -7.171 -4.425 1.00 80.06 336 PRO A CA 1
ATOM 2609 C C . PRO A 1 336 ? 17.087 -8.006 -5.604 1.00 80.06 336 PRO A C 1
ATOM 2611 O O . PRO A 1 336 ? 16.565 -9.082 -5.873 1.00 80.06 336 PRO A O 1
ATOM 2614 N N . PHE A 1 337 ? 18.087 -7.522 -6.340 1.00 90.31 337 PHE A N 1
ATOM 2615 C CA . PHE A 1 337 ? 18.632 -8.240 -7.491 1.00 90.31 337 PHE A CA 1
ATOM 2616 C C . PHE A 1 337 ? 20.019 -8.790 -7.167 1.00 90.31 337 PHE A C 1
ATOM 2618 O O . PHE A 1 337 ? 20.959 -8.021 -6.970 1.00 90.31 337 PHE A O 1
ATOM 2625 N N . LYS A 1 338 ? 20.177 -10.115 -7.159 1.00 92.19 338 LYS A N 1
ATOM 2626 C CA . LYS A 1 338 ? 21.496 -10.757 -6.990 1.00 92.19 338 LYS A CA 1
ATOM 2627 C C . LYS A 1 338 ? 22.262 -10.908 -8.305 1.00 92.19 338 LYS A C 1
ATOM 2629 O O . LYS A 1 338 ? 23.452 -11.199 -8.291 1.00 92.19 338 LYS A O 1
ATOM 2634 N N . LYS A 1 339 ? 21.603 -10.649 -9.439 1.00 95.81 339 LYS A N 1
ATOM 2635 C CA . LYS A 1 339 ? 22.201 -10.583 -10.777 1.00 95.81 339 LYS A CA 1
ATOM 2636 C C . LYS A 1 339 ? 21.966 -9.202 -11.387 1.00 95.81 339 LYS A C 1
ATOM 2638 O O . LYS A 1 339 ? 20.816 -8.783 -11.536 1.00 95.81 339 LYS A O 1
ATOM 2643 N N . ILE A 1 340 ? 23.043 -8.527 -11.784 1.00 96.06 340 ILE A N 1
ATOM 2644 C CA . ILE A 1 340 ? 23.002 -7.242 -12.488 1.00 96.06 340 ILE A CA 1
ATOM 2645 C C . ILE A 1 340 ? 23.816 -7.336 -13.780 1.00 96.06 340 ILE A C 1
ATOM 2647 O O . ILE A 1 340 ? 24.970 -7.768 -13.770 1.00 96.06 340 ILE A O 1
ATOM 2651 N N . VAL A 1 341 ? 23.231 -6.884 -14.888 1.00 97.62 341 VAL A N 1
ATOM 2652 C CA . VAL A 1 341 ? 23.914 -6.721 -16.178 1.00 97.62 341 VAL A CA 1
ATOM 2653 C C . VAL A 1 341 ? 23.989 -5.235 -16.517 1.00 97.62 341 VAL A C 1
ATOM 2655 O O . VAL A 1 341 ? 22.968 -4.589 -16.721 1.00 97.62 341 VAL A O 1
ATOM 2658 N N . GLY A 1 342 ? 25.195 -4.679 -16.584 1.00 96.88 342 GLY A N 1
ATOM 2659 C CA . GLY A 1 342 ? 25.441 -3.316 -17.046 1.00 96.88 342 GLY A CA 1
ATOM 2660 C C . GLY A 1 342 ? 25.801 -3.285 -18.527 1.00 96.88 342 GLY A C 1
ATOM 2661 O O . GLY A 1 342 ? 26.842 -3.815 -18.913 1.00 96.88 342 GLY A O 1
ATOM 2662 N N . LEU A 1 343 ? 24.967 -2.642 -19.342 1.00 97.50 343 LEU A N 1
ATOM 2663 C CA . LEU A 1 343 ? 25.174 -2.440 -20.775 1.00 97.50 343 LEU A CA 1
ATOM 2664 C C . LEU A 1 343 ? 25.766 -1.053 -21.029 1.00 97.50 343 LEU A C 1
ATOM 2666 O O . LEU A 1 343 ? 25.103 -0.043 -20.797 1.00 97.50 343 LEU A O 1
ATOM 2670 N N . THR A 1 344 ? 27.010 -0.989 -21.500 1.00 96.44 344 THR A N 1
ATOM 2671 C CA . THR A 1 344 ? 27.724 0.282 -21.702 1.00 96.44 344 THR A CA 1
ATOM 2672 C C . THR A 1 344 ? 27.612 0.754 -23.145 1.00 96.44 344 THR A C 1
ATOM 2674 O O . THR A 1 344 ? 28.009 0.040 -24.068 1.00 96.44 344 THR A O 1
ATOM 2677 N N . TYR A 1 345 ? 27.150 1.990 -23.344 1.00 93.94 345 TYR A N 1
ATOM 2678 C CA . TYR A 1 345 ? 27.075 2.641 -24.664 1.00 93.94 345 TYR A CA 1
ATOM 2679 C C . TYR A 1 345 ? 28.324 3.474 -24.994 1.00 93.94 345 TYR A C 1
ATOM 2681 O O . TYR A 1 345 ? 28.348 4.276 -25.923 1.00 93.94 345 TYR A O 1
ATOM 2689 N N . PHE A 1 346 ? 29.396 3.240 -24.241 1.00 92.50 346 PHE A N 1
ATOM 2690 C CA . PHE A 1 346 ? 30.751 3.706 -24.495 1.00 92.50 346 PHE A CA 1
ATOM 2691 C C . PHE A 1 346 ? 31.716 2.514 -24.454 1.00 92.50 346 PHE A C 1
ATOM 2693 O O . PHE A 1 346 ? 31.379 1.425 -23.984 1.00 92.50 346 PHE A O 1
ATOM 2700 N N . SER A 1 347 ? 32.927 2.712 -24.980 1.00 92.06 347 SER A N 1
ATOM 2701 C CA . SER A 1 347 ? 33.946 1.660 -25.042 1.00 92.06 347 SER A CA 1
ATOM 2702 C C . SER A 1 347 ? 34.361 1.220 -23.636 1.00 92.06 347 SER A C 1
ATOM 2704 O O . SER A 1 347 ? 35.007 1.981 -22.917 1.00 92.06 347 SER A O 1
ATOM 2706 N N . GLN A 1 348 ? 34.054 -0.025 -23.276 1.00 88.69 348 GLN A N 1
ATOM 2707 C CA . GLN A 1 348 ? 34.438 -0.628 -22.004 1.00 88.69 348 GLN A CA 1
ATOM 2708 C C . GLN A 1 348 ? 34.701 -2.128 -22.179 1.00 88.69 348 GLN A C 1
ATOM 2710 O O . GLN A 1 348 ? 33.983 -2.831 -22.887 1.00 88.69 348 GLN A O 1
ATOM 2715 N N . THR A 1 349 ? 35.745 -2.630 -21.520 1.00 90.62 349 THR A N 1
ATOM 2716 C CA . THR A 1 349 ? 36.033 -4.068 -21.471 1.00 90.62 349 THR A CA 1
ATOM 2717 C C . THR A 1 349 ? 34.976 -4.780 -20.637 1.00 90.62 349 THR A C 1
ATOM 2719 O O . THR A 1 349 ? 34.608 -4.292 -19.568 1.00 90.62 349 THR A O 1
ATOM 2722 N N . SER A 1 350 ? 34.525 -5.954 -21.085 1.00 94.00 350 SER A N 1
ATOM 2723 C CA . SER A 1 350 ? 33.607 -6.760 -20.281 1.00 94.00 350 SER A CA 1
ATOM 2724 C C . SER A 1 350 ? 34.271 -7.199 -18.976 1.00 94.00 350 SER A C 1
ATOM 2726 O O . SER A 1 350 ? 35.413 -7.665 -18.972 1.00 94.00 350 SER A O 1
ATOM 2728 N N . THR A 1 351 ? 33.554 -7.037 -17.869 1.00 96.12 351 THR A N 1
ATOM 2729 C CA . THR A 1 351 ? 34.007 -7.427 -16.533 1.00 96.12 351 THR A CA 1
ATOM 2730 C C . THR A 1 351 ? 32.899 -8.159 -15.794 1.00 96.12 351 THR A C 1
ATOM 2732 O O . THR A 1 351 ? 31.716 -8.025 -16.101 1.00 96.12 351 THR A O 1
ATOM 2735 N N . THR A 1 352 ? 33.277 -8.970 -14.813 1.00 96.94 352 THR A N 1
ATOM 2736 C CA . THR A 1 352 ? 32.343 -9.585 -13.870 1.00 96.94 352 THR A CA 1
ATOM 2737 C C . THR A 1 352 ? 32.931 -9.445 -12.480 1.00 96.94 352 THR A C 1
ATOM 2739 O O . THR A 1 352 ? 34.118 -9.700 -12.282 1.00 96.94 352 THR A O 1
ATOM 2742 N N . GLU A 1 353 ? 32.110 -8.992 -11.547 1.00 96.00 353 GLU A N 1
ATOM 2743 C CA . GLU A 1 353 ? 32.490 -8.680 -10.178 1.00 96.00 353 GLU A CA 1
ATOM 2744 C C . GLU A 1 353 ? 31.439 -9.248 -9.222 1.00 96.00 353 GLU A C 1
ATOM 2746 O O . GLU A 1 353 ? 30.246 -9.196 -9.508 1.00 96.00 353 GLU A O 1
ATOM 2751 N N . GLU A 1 354 ? 31.893 -9.783 -8.092 1.00 96.88 354 GLU A N 1
ATOM 2752 C CA . GLU A 1 354 ? 31.042 -10.196 -6.976 1.00 96.88 354 GLU A CA 1
ATOM 2753 C C . GLU A 1 354 ? 31.122 -9.127 -5.890 1.00 96.88 354 GLU A C 1
ATOM 2755 O O . GLU A 1 354 ? 32.199 -8.871 -5.346 1.00 96.88 354 GLU A O 1
ATOM 2760 N N . ILE A 1 355 ? 29.990 -8.506 -5.575 1.00 94.12 355 ILE A N 1
ATOM 2761 C CA . ILE A 1 355 ? 29.891 -7.423 -4.600 1.00 94.12 355 ILE A CA 1
ATOM 2762 C C . ILE A 1 355 ? 29.170 -7.967 -3.358 1.00 94.12 355 ILE A C 1
ATOM 2764 O O . ILE A 1 355 ? 28.014 -8.383 -3.464 1.00 94.12 355 ILE A O 1
ATOM 2768 N N . PRO A 1 356 ? 29.816 -8.002 -2.178 1.00 91.56 356 PRO A N 1
ATOM 2769 C CA . PRO A 1 356 ? 29.159 -8.420 -0.944 1.00 91.56 356 PRO A CA 1
ATOM 2770 C C . PRO A 1 356 ? 28.000 -7.485 -0.582 1.00 91.56 356 PRO A C 1
ATOM 2772 O O . PRO A 1 356 ? 28.183 -6.269 -0.537 1.00 91.56 356 PRO A O 1
ATOM 2775 N N . ALA A 1 357 ? 26.836 -8.058 -0.280 1.00 86.25 357 ALA A N 1
ATOM 2776 C CA . ALA A 1 357 ? 25.640 -7.328 0.132 1.00 86.25 357 ALA A CA 1
ATOM 2777 C C . ALA A 1 357 ? 24.849 -8.120 1.197 1.00 86.25 357 ALA A C 1
ATOM 2779 O O . ALA A 1 357 ? 24.981 -9.352 1.280 1.00 86.25 357 ALA A O 1
ATOM 2780 N N . PRO A 1 358 ? 24.015 -7.452 2.017 1.00 81.50 358 PRO A N 1
ATOM 2781 C CA . PRO A 1 358 ? 23.022 -8.109 2.859 1.00 81.50 358 PRO A CA 1
ATOM 2782 C C . PRO A 1 358 ? 22.193 -9.147 2.083 1.00 81.50 358 PRO A C 1
ATOM 2784 O O . PRO A 1 358 ? 21.795 -8.936 0.937 1.00 81.50 358 PRO A O 1
ATOM 2787 N N . GLY A 1 359 ? 21.964 -10.311 2.694 1.00 80.56 359 GLY A N 1
ATOM 2788 C CA . GLY A 1 359 ? 21.211 -11.407 2.070 1.00 80.56 359 GLY A CA 1
ATOM 2789 C C . GLY A 1 359 ? 21.950 -12.178 0.965 1.00 80.56 359 GLY A C 1
ATOM 2790 O O . GLY A 1 359 ? 21.361 -13.072 0.370 1.00 80.56 359 GLY A O 1
ATOM 2791 N N . GLY A 1 360 ? 23.224 -11.875 0.687 1.00 88.06 360 GLY A N 1
ATOM 2792 C CA . GLY A 1 360 ? 24.060 -12.612 -0.269 1.00 88.06 360 GLY A CA 1
ATOM 2793 C C . GLY A 1 360 ? 24.727 -11.711 -1.306 1.00 88.06 360 GLY A C 1
ATOM 2794 O O . GLY A 1 360 ? 24.264 -10.595 -1.554 1.00 88.06 360 GLY A O 1
ATOM 2795 N N . ASN A 1 361 ? 25.814 -12.209 -1.905 1.00 93.38 361 ASN A N 1
ATOM 2796 C CA . ASN A 1 361 ? 26.590 -11.482 -2.910 1.00 93.38 361 ASN A CA 1
ATOM 2797 C C . ASN A 1 361 ? 25.754 -11.153 -4.153 1.00 93.38 361 ASN A C 1
ATOM 2799 O O . ASN A 1 361 ? 24.893 -11.933 -4.563 1.00 93.38 361 ASN A O 1
ATOM 2803 N N . VAL A 1 362 ? 26.056 -10.007 -4.757 1.00 93.88 362 VAL A N 1
ATOM 2804 C CA . VAL A 1 362 ? 25.496 -9.561 -6.030 1.00 93.88 362 VAL A CA 1
ATOM 2805 C C . VAL A 1 362 ? 26.548 -9.723 -7.123 1.00 93.88 362 VAL A C 1
ATOM 2807 O O . VAL A 1 362 ? 27.636 -9.153 -7.031 1.00 93.88 362 VAL A O 1
ATOM 2810 N N . THR A 1 363 ? 26.208 -10.441 -8.190 1.00 96.38 363 THR A N 1
ATOM 2811 C CA . THR A 1 363 ? 27.032 -10.528 -9.397 1.00 96.38 363 THR A CA 1
ATOM 2812 C C . THR A 1 363 ? 26.728 -9.342 -10.311 1.00 96.38 363 THR A C 1
ATOM 2814 O O . THR A 1 363 ? 25.625 -9.240 -10.850 1.00 96.38 363 THR A O 1
ATOM 2817 N N . LEU A 1 364 ? 27.711 -8.470 -10.542 1.00 96.19 364 LEU A N 1
ATOM 2818 C CA . LEU A 1 364 ? 27.648 -7.398 -11.536 1.00 96.19 364 LEU A CA 1
ATOM 2819 C C . LEU A 1 364 ? 28.482 -7.773 -12.761 1.00 96.19 364 LEU A C 1
ATOM 2821 O O . LEU A 1 364 ? 29.711 -7.845 -12.694 1.00 96.19 364 LEU A O 1
ATOM 2825 N N . LYS A 1 365 ? 27.825 -7.956 -13.906 1.00 97.12 365 LYS A N 1
ATOM 2826 C CA . LYS A 1 365 ? 28.477 -8.168 -15.200 1.00 97.12 365 LYS A CA 1
ATOM 2827 C C . LYS A 1 365 ? 28.360 -6.915 -16.059 1.00 97.12 365 LYS A C 1
ATOM 2829 O O . LYS A 1 365 ? 27.261 -6.543 -16.447 1.00 97.12 365 LYS A O 1
ATOM 2834 N N . MET A 1 366 ? 29.485 -6.297 -16.400 1.00 96.50 366 MET A N 1
ATOM 2835 C CA . MET A 1 366 ? 29.533 -5.202 -17.369 1.00 96.50 366 MET A CA 1
ATOM 2836 C C . MET A 1 366 ? 29.853 -5.757 -18.756 1.00 96.50 366 MET A C 1
ATOM 2838 O O . MET A 1 366 ? 30.768 -6.572 -18.913 1.00 96.50 366 MET A O 1
ATOM 2842 N N . GLU A 1 367 ? 29.145 -5.300 -19.780 1.00 95.88 367 GLU A N 1
ATOM 2843 C CA . GLU A 1 367 ? 29.428 -5.626 -21.174 1.00 95.88 367 GLU A CA 1
ATOM 2844 C C . GLU A 1 367 ? 29.073 -4.466 -22.106 1.00 95.88 367 GLU A C 1
ATOM 2846 O O . GLU A 1 367 ? 28.188 -3.660 -21.822 1.00 95.88 367 GLU A O 1
ATOM 2851 N N . GLN A 1 368 ? 29.787 -4.375 -23.227 1.00 95.94 368 GLN A N 1
ATOM 2852 C CA . GLN A 1 368 ? 29.520 -3.348 -24.223 1.00 95.94 368 GLN A CA 1
ATOM 2853 C C . GLN A 1 368 ? 28.217 -3.656 -24.965 1.00 95.94 368 GLN A C 1
ATOM 2855 O O . GLN A 1 368 ? 28.013 -4.780 -25.439 1.00 95.94 368 GLN A O 1
ATOM 2860 N N . ALA A 1 369 ? 27.362 -2.642 -25.084 1.00 96.06 369 ALA A N 1
ATOM 2861 C CA . ALA A 1 369 ? 26.157 -2.712 -25.890 1.00 96.06 369 ALA A CA 1
ATOM 2862 C C . ALA A 1 369 ? 26.502 -2.886 -27.380 1.00 96.06 369 ALA A C 1
ATOM 2864 O O . ALA A 1 369 ? 27.493 -2.368 -27.899 1.00 96.06 369 ALA A O 1
ATOM 2865 N N . THR A 1 370 ? 25.665 -3.645 -28.070 1.00 95.50 370 THR A N 1
ATOM 2866 C CA . THR A 1 370 ? 25.731 -3.953 -29.502 1.00 95.50 370 THR A CA 1
ATOM 2867 C C . THR A 1 370 ? 24.676 -3.194 -30.300 1.00 95.50 370 THR A C 1
ATOM 2869 O O . THR A 1 370 ? 24.716 -3.207 -31.535 1.00 95.50 370 THR A O 1
ATOM 2872 N N . LYS A 1 371 ? 23.727 -2.548 -29.613 1.00 94.38 371 LYS A N 1
ATOM 2873 C CA . LYS A 1 371 ? 22.687 -1.699 -30.190 1.00 94.38 371 LYS A CA 1
ATOM 2874 C C . LYS A 1 371 ? 22.792 -0.280 -29.641 1.00 94.38 371 LYS A C 1
ATOM 2876 O O . LYS A 1 371 ? 23.583 0.020 -28.754 1.00 94.38 371 LYS A O 1
ATOM 2881 N N . GLU A 1 372 ? 22.002 0.604 -30.235 1.00 91.31 372 GLU A N 1
ATOM 2882 C CA . GLU A 1 372 ? 21.889 1.995 -29.807 1.00 91.31 372 GLU A CA 1
ATOM 2883 C C . GLU A 1 372 ? 21.106 2.109 -28.486 1.00 91.31 372 GLU A C 1
ATOM 2885 O O . GLU A 1 372 ? 20.214 1.288 -28.240 1.00 91.31 372 GLU A O 1
ATOM 2890 N N . PRO A 1 373 ? 21.343 3.156 -27.671 1.00 90.31 373 PRO A N 1
ATOM 2891 C CA . PRO A 1 373 ? 20.754 3.265 -26.336 1.00 90.31 373 PRO A CA 1
ATOM 2892 C C . PRO A 1 373 ? 19.224 3.254 -26.284 1.00 90.31 373 PRO A C 1
ATOM 2894 O O . PRO A 1 373 ? 18.635 2.743 -25.330 1.00 90.31 373 PRO A O 1
ATOM 2897 N N . TYR A 1 374 ? 18.551 3.747 -27.326 1.00 89.44 374 TYR A N 1
ATOM 2898 C CA . TYR A 1 374 ? 17.089 3.700 -27.384 1.00 89.44 374 TYR A CA 1
ATOM 2899 C C . TYR A 1 374 ? 16.550 2.254 -27.406 1.00 89.44 374 TYR A C 1
ATOM 2901 O O . TYR A 1 374 ? 15.450 2.006 -26.919 1.00 89.44 374 TYR A O 1
ATOM 2909 N N . TYR A 1 375 ? 17.326 1.280 -27.898 1.00 94.31 375 TYR A N 1
ATOM 2910 C CA . TYR A 1 375 ? 16.927 -0.125 -28.050 1.00 94.31 375 TYR A CA 1
ATOM 2911 C C . TYR A 1 375 ? 17.178 -0.977 -26.787 1.00 94.31 375 TYR A C 1
ATOM 2913 O O . TYR A 1 375 ? 17.108 -2.207 -26.822 1.00 94.31 375 TYR A O 1
ATOM 2921 N N . HIS A 1 376 ? 17.440 -0.323 -25.648 1.00 95.75 376 HIS A N 1
ATOM 2922 C CA . HIS A 1 376 ? 17.872 -0.955 -24.399 1.00 95.75 376 HIS A CA 1
ATOM 2923 C C . HIS A 1 376 ? 17.003 -2.138 -23.936 1.00 95.75 376 HIS A C 1
ATOM 2925 O O . HIS A 1 376 ? 17.554 -3.154 -23.532 1.00 95.75 376 HIS A O 1
ATOM 2931 N N . LEU A 1 377 ? 15.667 -2.048 -24.010 1.00 97.44 377 LEU A N 1
ATOM 2932 C CA . LEU A 1 377 ? 14.770 -3.125 -23.547 1.00 97.44 377 LEU A CA 1
ATOM 2933 C C . LEU A 1 377 ? 15.016 -4.424 -24.323 1.00 97.44 377 LEU A C 1
ATOM 2935 O O . LEU A 1 377 ? 15.127 -5.499 -23.738 1.00 97.44 377 LEU A O 1
ATOM 2939 N N . CYS A 1 378 ? 15.135 -4.313 -25.642 1.00 97.81 378 CYS A N 1
ATOM 2940 C CA . CYS A 1 378 ? 15.297 -5.464 -26.514 1.00 97.81 378 CYS A CA 1
ATOM 2941 C C . CYS A 1 378 ? 16.707 -6.030 -26.496 1.00 97.81 378 CYS A C 1
ATOM 2943 O O . CYS A 1 378 ? 16.885 -7.248 -26.550 1.00 97.81 378 CYS A O 1
ATOM 2945 N N . GLU A 1 379 ? 17.712 -5.168 -26.346 1.00 96.88 379 GLU A N 1
ATOM 2946 C CA . GLU A 1 379 ? 19.056 -5.652 -26.072 1.00 96.88 379 GLU A CA 1
ATOM 2947 C C . GLU A 1 379 ? 19.110 -6.387 -24.725 1.00 96.88 379 GLU A C 1
ATOM 2949 O O . GLU A 1 379 ? 19.580 -7.522 -24.689 1.00 96.88 379 GLU A O 1
ATOM 2954 N N . ALA A 1 380 ? 18.543 -5.818 -23.658 1.00 97.81 380 ALA A N 1
ATOM 2955 C CA . ALA A 1 380 ? 18.465 -6.443 -22.339 1.00 97.81 380 ALA A CA 1
ATOM 2956 C C . ALA A 1 380 ? 17.837 -7.844 -22.391 1.00 97.81 380 ALA A C 1
ATOM 2958 O O . ALA A 1 380 ? 18.443 -8.799 -21.903 1.00 97.81 380 ALA A O 1
ATOM 2959 N N . ALA A 1 381 ? 16.691 -7.996 -23.065 1.00 97.94 381 ALA A N 1
ATOM 2960 C CA . ALA A 1 381 ? 16.008 -9.282 -23.226 1.00 97.94 381 ALA A CA 1
ATOM 2961 C C . ALA A 1 381 ? 16.895 -10.370 -23.864 1.00 97.94 381 ALA A C 1
ATOM 2963 O O . ALA A 1 381 ? 16.731 -11.551 -23.573 1.00 97.94 381 ALA A O 1
ATOM 2964 N N . SER A 1 382 ? 17.855 -9.985 -24.714 1.00 96.81 382 SER A N 1
ATOM 2965 C CA . SER A 1 382 ? 18.794 -10.916 -25.355 1.00 96.81 382 SER A CA 1
ATOM 2966 C C . SER A 1 382 ? 19.998 -11.304 -24.485 1.00 96.81 382 SER A C 1
ATOM 2968 O O . SER A 1 382 ? 20.729 -12.231 -24.839 1.00 96.81 382 SER A O 1
ATOM 2970 N N . LYS A 1 383 ? 20.239 -10.585 -23.379 1.00 96.25 383 LYS A N 1
ATOM 2971 C CA . LYS A 1 383 ? 21.428 -10.743 -22.519 1.00 96.25 383 LYS A CA 1
ATOM 2972 C C . LYS A 1 383 ? 21.140 -11.379 -21.163 1.00 96.25 383 LYS A C 1
ATOM 2974 O O . LYS A 1 383 ? 22.085 -11.743 -20.464 1.00 96.25 383 LYS A O 1
ATOM 2979 N N . VAL A 1 384 ? 19.871 -11.520 -20.793 1.00 96.81 384 VAL A N 1
ATOM 2980 C CA . VAL A 1 384 ? 19.451 -12.123 -19.522 1.00 96.81 384 VAL A CA 1
ATOM 2981 C C . VAL A 1 384 ? 19.084 -13.597 -19.688 1.00 96.81 384 VAL A C 1
ATOM 2983 O O . VAL A 1 384 ? 18.565 -14.012 -20.721 1.00 96.81 384 VAL A O 1
ATOM 2986 N N . ASP A 1 385 ? 19.361 -14.392 -18.654 1.00 95.69 385 ASP A N 1
ATOM 2987 C CA . ASP A 1 385 ? 19.048 -15.827 -18.588 1.00 95.69 385 ASP A CA 1
ATOM 2988 C C . ASP A 1 385 ? 17.927 -16.160 -17.591 1.00 95.69 385 ASP A C 1
ATOM 2990 O O . ASP A 1 385 ? 17.436 -17.288 -17.536 1.00 95.69 385 ASP A O 1
ATOM 2994 N N . THR A 1 386 ? 17.526 -15.177 -16.794 1.00 97.06 386 THR A N 1
ATOM 2995 C CA . THR A 1 386 ? 16.488 -15.279 -15.775 1.00 97.06 386 THR A CA 1
ATOM 2996 C C . THR A 1 386 ? 15.096 -15.235 -16.391 1.00 97.06 386 THR A C 1
ATOM 2998 O O . THR A 1 386 ? 14.901 -14.788 -17.524 1.00 97.06 386 THR A O 1
ATOM 3001 N N . LYS A 1 387 ? 14.096 -15.725 -15.648 1.00 96.50 387 LYS A N 1
ATOM 3002 C CA . LYS A 1 387 ? 12.696 -15.722 -16.095 1.00 96.50 387 LYS A CA 1
ATOM 3003 C C . LYS A 1 387 ? 12.182 -14.299 -16.304 1.00 96.50 387 LYS A C 1
ATOM 3005 O O . LYS A 1 387 ? 11.435 -14.049 -17.254 1.00 96.50 387 LYS A O 1
ATOM 3010 N N . TRP A 1 388 ? 12.591 -13.402 -15.417 1.00 97.06 388 TRP A N 1
ATOM 3011 C CA . TRP A 1 388 ? 12.175 -12.016 -15.385 1.00 97.06 388 TRP A CA 1
ATOM 3012 C C . TRP A 1 388 ? 13.379 -11.081 -15.426 1.00 97.06 388 TRP A C 1
ATOM 3014 O O . TRP A 1 388 ? 14.437 -11.386 -14.882 1.00 97.06 388 TRP A O 1
ATOM 3024 N N . PHE A 1 389 ? 13.209 -9.896 -15.995 1.00 97.50 389 PHE A N 1
ATOM 3025 C CA . PHE A 1 389 ? 14.190 -8.830 -15.852 1.00 97.50 389 PHE A CA 1
ATOM 3026 C C . PHE A 1 389 ? 13.521 -7.479 -15.633 1.00 97.50 389 PHE A C 1
ATOM 3028 O O . PHE A 1 389 ? 12.410 -7.228 -16.103 1.00 97.50 389 PHE A O 1
ATOM 3035 N N . ALA A 1 390 ? 14.214 -6.615 -14.90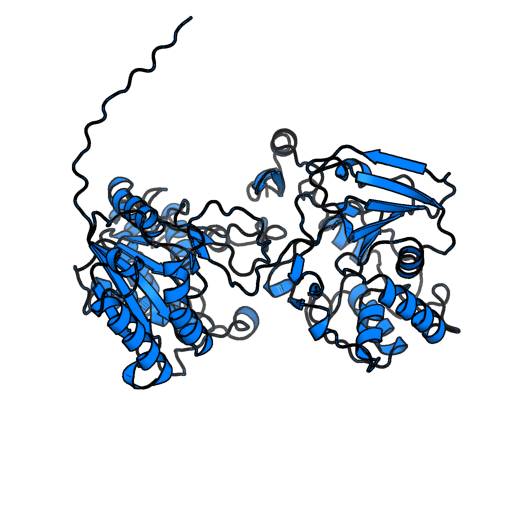2 1.00 96.12 390 ALA A N 1
ATOM 3036 C CA . ALA A 1 390 ? 13.862 -5.216 -14.716 1.00 96.12 390 ALA A CA 1
ATOM 3037 C C . ALA A 1 390 ? 14.884 -4.338 -15.439 1.00 96.12 390 ALA A C 1
ATOM 3039 O O . ALA A 1 390 ? 16.021 -4.753 -15.682 1.00 96.12 390 ALA A O 1
ATOM 3040 N N . LEU A 1 391 ? 14.483 -3.117 -15.775 1.00 96.00 391 LEU A N 1
ATOM 3041 C CA . LEU A 1 391 ? 15.340 -2.147 -16.444 1.00 96.00 391 LEU A CA 1
ATOM 3042 C C . LEU A 1 391 ? 15.627 -0.964 -15.531 1.00 96.00 391 LEU A C 1
ATOM 3044 O O . LEU A 1 391 ? 14.775 -0.553 -14.746 1.00 96.00 391 LEU A O 1
ATOM 3048 N N . THR A 1 392 ? 16.807 -0.381 -15.698 1.00 93.81 392 THR A N 1
ATOM 3049 C CA . THR A 1 392 ? 17.161 0.933 -15.162 1.00 93.81 392 THR A CA 1
ATOM 3050 C C . THR A 1 392 ? 18.286 1.566 -15.988 1.00 93.81 392 THR A C 1
ATOM 3052 O O . THR A 1 392 ? 18.700 1.015 -17.013 1.00 93.81 392 THR A O 1
ATOM 3055 N N . ASP A 1 393 ? 18.787 2.721 -15.570 1.00 92.56 393 ASP A N 1
ATOM 3056 C CA . ASP A 1 393 ? 19.974 3.352 -16.138 1.00 92.56 393 ASP A CA 1
ATOM 3057 C C . ASP A 1 393 ? 20.914 3.881 -15.041 1.00 92.56 393 ASP A C 1
ATOM 3059 O O . ASP A 1 393 ? 20.601 3.837 -13.852 1.00 92.56 393 ASP A O 1
ATOM 3063 N N . ASN A 1 394 ? 22.096 4.355 -15.431 1.00 89.88 394 ASN A N 1
ATOM 3064 C CA . ASN A 1 394 ? 23.112 4.854 -14.506 1.00 89.88 394 ASN A CA 1
ATOM 3065 C C . ASN A 1 394 ? 22.798 6.238 -13.903 1.00 89.88 394 ASN A C 1
ATOM 3067 O O . ASN A 1 394 ? 23.545 6.701 -13.038 1.00 89.88 394 ASN A O 1
ATOM 3071 N N . TYR A 1 395 ? 21.704 6.885 -14.310 1.00 87.00 395 TYR A N 1
ATOM 3072 C CA . TYR A 1 395 ? 21.163 8.071 -13.643 1.00 87.00 395 TYR A CA 1
ATOM 3073 C C . TYR A 1 395 ? 20.180 7.726 -12.528 1.00 87.00 395 TYR A C 1
ATOM 3075 O O . TYR A 1 395 ? 19.801 8.608 -11.751 1.00 87.00 395 TYR A O 1
ATOM 3083 N N . HIS A 1 396 ? 19.817 6.450 -12.414 1.00 86.12 396 HIS A N 1
ATOM 3084 C CA . HIS A 1 396 ? 19.062 5.925 -11.299 1.00 86.12 396 HIS A CA 1
ATOM 3085 C C . HIS A 1 396 ? 19.962 5.258 -10.255 1.00 86.12 396 HIS A C 1
ATOM 3087 O O . HIS A 1 396 ? 21.090 4.829 -10.511 1.00 86.12 396 HIS A O 1
ATOM 3093 N N . ILE A 1 397 ? 19.414 5.145 -9.054 1.00 82.56 397 ILE A N 1
ATOM 3094 C CA . ILE A 1 397 ? 19.924 4.328 -7.957 1.00 82.56 397 ILE A CA 1
ATOM 3095 C C . ILE A 1 397 ? 18.867 3.300 -7.563 1.00 82.56 397 ILE A C 1
ATOM 3097 O O . ILE A 1 397 ? 17.679 3.520 -7.812 1.00 82.56 397 ILE A O 1
ATOM 3101 N N . VAL A 1 398 ? 19.278 2.187 -6.951 1.00 80.19 398 VAL A N 1
ATOM 3102 C CA . VAL A 1 398 ? 18.323 1.215 -6.405 1.00 80.19 398 VAL A CA 1
ATOM 3103 C C . VAL A 1 398 ? 17.906 1.657 -5.013 1.00 80.19 398 VAL A C 1
ATOM 3105 O O . VAL A 1 398 ? 18.746 1.860 -4.137 1.00 80.19 398 VAL A O 1
ATOM 3108 N N . LYS A 1 399 ? 16.594 1.808 -4.817 1.00 72.88 399 LYS A N 1
ATOM 3109 C CA . LYS A 1 399 ? 16.016 2.130 -3.516 1.00 72.88 399 LYS A CA 1
ATOM 3110 C C . LYS A 1 399 ? 16.062 0.872 -2.654 1.00 72.88 399 LYS A C 1
ATOM 3112 O O . LYS A 1 399 ? 15.414 -0.116 -2.987 1.00 72.88 399 LYS A O 1
ATOM 3117 N N . ALA A 1 400 ? 16.815 0.890 -1.564 1.00 65.62 400 ALA A N 1
ATOM 3118 C CA . ALA A 1 400 ? 16.806 -0.180 -0.574 1.00 65.62 400 ALA A CA 1
ATOM 3119 C C . ALA A 1 400 ? 16.036 0.277 0.688 1.00 65.62 400 ALA A C 1
ATOM 3121 O O . ALA A 1 400 ? 16.058 1.467 1.015 1.00 65.62 400 ALA A O 1
ATOM 3122 N N . PRO A 1 401 ? 15.276 -0.616 1.354 1.00 64.00 401 PRO A N 1
ATOM 3123 C CA . PRO A 1 401 ? 14.950 -1.978 0.948 1.00 64.00 401 PRO A CA 1
ATOM 3124 C C . PRO A 1 401 ? 13.721 -1.967 0.017 1.00 64.00 401 PRO A C 1
ATOM 3126 O O . PRO A 1 401 ? 12.668 -1.411 0.357 1.00 64.00 401 PRO A O 1
ATOM 3129 N N . VAL A 1 402 ? 13.817 -2.609 -1.148 1.00 70.56 402 VAL A N 1
ATOM 3130 C CA . VAL A 1 402 ? 12.668 -2.832 -2.043 1.00 70.56 402 VAL A CA 1
ATOM 3131 C C . VAL A 1 402 ? 12.532 -4.311 -2.351 1.00 70.56 402 VAL A C 1
ATOM 3133 O O . VAL A 1 402 ? 13.520 -5.017 -2.495 1.00 70.56 402 VAL A O 1
ATOM 3136 N N . SER A 1 403 ? 11.288 -4.767 -2.440 1.00 77.12 403 SER A N 1
ATOM 3137 C CA . SER A 1 403 ? 10.906 -6.104 -2.881 1.00 77.12 403 SER A CA 1
ATOM 3138 C C . SER A 1 403 ? 10.212 -6.007 -4.235 1.00 77.12 403 SER A C 1
ATOM 3140 O O . SER A 1 403 ? 9.480 -5.051 -4.493 1.00 77.12 403 SER A O 1
ATOM 3142 N N . ILE A 1 404 ? 10.423 -6.999 -5.094 1.00 87.19 404 ILE A N 1
ATOM 3143 C CA . ILE A 1 404 ? 9.699 -7.114 -6.359 1.00 87.19 404 ILE A CA 1
ATOM 3144 C C . ILE A 1 404 ? 8.423 -7.885 -6.055 1.00 87.19 404 ILE A C 1
ATOM 3146 O O . ILE A 1 404 ? 8.465 -9.079 -5.767 1.00 87.19 404 ILE A O 1
ATOM 3150 N N . LEU A 1 405 ? 7.300 -7.171 -6.054 1.00 89.75 405 LEU A N 1
ATOM 3151 C CA . LEU A 1 405 ? 6.030 -7.687 -5.557 1.00 89.75 405 LEU A CA 1
ATOM 3152 C C . LEU A 1 405 ? 5.351 -8.613 -6.575 1.00 89.75 405 LEU A C 1
ATOM 3154 O O . LEU A 1 405 ? 5.131 -8.242 -7.731 1.00 89.75 405 LEU A O 1
ATOM 3158 N N . MET A 1 406 ? 4.962 -9.794 -6.102 1.00 90.94 406 MET A N 1
ATOM 3159 C CA . MET A 1 406 ? 4.319 -10.867 -6.857 1.00 90.94 406 MET A CA 1
ATOM 3160 C C . MET A 1 406 ? 2.998 -11.261 -6.176 1.00 90.94 406 MET A C 1
ATOM 3162 O O . MET A 1 406 ? 2.990 -11.562 -4.988 1.00 90.94 406 MET A O 1
ATOM 3166 N N . GLU A 1 407 ? 1.859 -11.271 -6.884 1.00 89.38 407 GLU A N 1
ATOM 3167 C CA . GLU A 1 407 ? 0.598 -11.809 -6.314 1.00 89.38 407 GLU A CA 1
ATOM 3168 C C . GLU A 1 407 ? 0.711 -13.323 -6.117 1.00 89.38 407 GLU A C 1
ATOM 3170 O O . GLU A 1 407 ? 0.261 -13.881 -5.123 1.00 89.38 407 GLU A O 1
ATOM 3175 N N . THR A 1 408 ? 1.354 -13.968 -7.084 1.00 85.25 408 THR A N 1
ATOM 3176 C CA . THR A 1 408 ? 1.845 -15.345 -7.027 1.00 85.25 408 THR A CA 1
ATOM 3177 C C . THR A 1 408 ? 3.182 -15.379 -7.762 1.00 85.25 408 THR A C 1
ATOM 3179 O O . THR A 1 408 ? 3.459 -14.472 -8.547 1.00 85.25 408 THR A O 1
ATOM 3182 N N . MET A 1 409 ? 3.976 -16.436 -7.587 1.00 80.50 409 MET A N 1
ATOM 3183 C CA . MET A 1 409 ? 5.305 -16.616 -8.207 1.00 80.50 409 MET A CA 1
ATOM 3184 C C . MET A 1 409 ? 5.405 -16.300 -9.716 1.00 80.50 409 MET A C 1
ATOM 3186 O O . MET A 1 409 ? 6.484 -15.976 -10.210 1.00 80.50 409 MET A O 1
ATOM 3190 N N . ASP A 1 410 ? 4.289 -16.350 -10.448 1.00 88.62 410 ASP A N 1
ATOM 3191 C CA . ASP A 1 410 ? 4.229 -16.132 -11.897 1.00 88.62 410 ASP A CA 1
ATOM 3192 C C . ASP A 1 410 ? 3.426 -14.891 -12.310 1.00 88.62 410 ASP A C 1
ATOM 3194 O O . ASP A 1 410 ? 3.183 -14.693 -13.501 1.00 88.62 410 ASP A O 1
ATOM 3198 N N . LYS A 1 411 ? 3.026 -14.057 -11.344 1.00 94.38 411 LYS A N 1
ATOM 3199 C CA . LYS A 1 411 ? 2.134 -12.919 -11.561 1.00 94.38 411 LYS A CA 1
ATOM 3200 C C . LYS A 1 411 ? 2.642 -11.647 -10.863 1.00 94.38 411 LYS A C 1
ATOM 3202 O O . LYS A 1 411 ? 2.199 -11.350 -9.748 1.00 94.38 411 LYS A O 1
ATOM 3207 N N . PRO A 1 412 ? 3.595 -10.910 -11.467 1.00 94.50 412 PRO A N 1
ATOM 3208 C CA . PRO A 1 412 ? 4.101 -9.663 -10.901 1.00 94.50 412 PRO A CA 1
ATOM 3209 C C . PRO A 1 412 ? 3.033 -8.576 -10.817 1.00 94.50 412 PRO A C 1
ATOM 3211 O O . PRO A 1 412 ? 2.113 -8.494 -11.640 1.00 94.50 412 PRO A O 1
ATOM 3214 N N . VAL A 1 413 ? 3.203 -7.684 -9.845 1.00 93.62 413 VAL A N 1
ATOM 3215 C CA . VAL A 1 413 ? 2.463 -6.424 -9.812 1.00 93.62 413 VAL A CA 1
ATOM 3216 C C . VAL A 1 413 ? 2.845 -5.583 -11.031 1.00 93.62 413 VAL A C 1
ATOM 3218 O O . VAL A 1 413 ? 4.022 -5.390 -11.323 1.00 93.62 413 VAL A O 1
ATOM 3221 N N . LEU A 1 414 ? 1.833 -5.072 -11.733 1.00 94.75 414 LEU A N 1
ATOM 3222 C CA . LEU A 1 414 ? 1.986 -4.155 -12.858 1.00 94.75 414 LEU A CA 1
ATOM 3223 C C . LEU A 1 414 ? 1.511 -2.762 -12.435 1.00 94.75 414 LEU A C 1
ATOM 3225 O O . LEU A 1 414 ? 0.306 -2.481 -12.473 1.00 94.75 414 LEU A O 1
ATOM 3229 N N . PRO A 1 415 ? 2.426 -1.889 -11.994 1.00 92.44 415 PRO A N 1
ATOM 3230 C CA . PRO A 1 415 ? 2.065 -0.534 -11.625 1.00 92.44 415 PRO A CA 1
ATOM 3231 C C . PRO A 1 415 ? 1.602 0.261 -12.850 1.00 92.44 415 PRO A C 1
ATOM 3233 O O . PRO A 1 415 ? 2.133 0.108 -13.955 1.00 92.44 415 PRO A O 1
ATOM 3236 N N . TYR A 1 416 ? 0.612 1.132 -12.656 1.00 93.44 416 TYR A N 1
ATOM 3237 C CA . TYR A 1 416 ? 0.125 2.012 -13.711 1.00 93.44 416 TYR A CA 1
ATOM 3238 C C . TYR A 1 416 ? -0.357 3.374 -13.213 1.00 93.44 416 TYR A C 1
ATOM 3240 O O . TYR A 1 416 ? -0.644 3.580 -12.031 1.00 93.44 416 TYR A O 1
ATOM 3248 N N . VAL A 1 417 ? -0.474 4.304 -14.160 1.00 91.06 417 VAL A N 1
ATOM 3249 C CA . VAL A 1 417 ? -1.146 5.601 -14.008 1.00 91.06 417 VAL A CA 1
ATOM 3250 C C . VAL A 1 417 ? -2.240 5.716 -15.068 1.00 91.06 417 VAL A C 1
ATOM 3252 O O . VAL A 1 417 ? -2.051 5.296 -16.204 1.00 91.06 417 VAL A O 1
ATOM 3255 N N . LEU A 1 418 ? -3.394 6.286 -14.723 1.00 90.75 418 LEU A N 1
ATOM 3256 C CA . LEU A 1 418 ? -4.480 6.509 -15.685 1.00 90.75 418 LEU A CA 1
ATOM 3257 C C . LEU A 1 418 ? -4.075 7.537 -16.758 1.00 90.75 418 LEU A C 1
ATOM 3259 O O . LEU A 1 418 ? -3.592 8.619 -16.404 1.00 90.75 418 LEU A O 1
ATOM 3263 N N . LYS A 1 419 ? -4.377 7.252 -18.038 1.00 90.00 419 LYS A N 1
ATOM 3264 C CA . LYS A 1 419 ? -4.150 8.153 -19.195 1.00 90.00 419 LYS A CA 1
ATOM 3265 C C . LYS A 1 419 ? -4.675 9.568 -18.945 1.00 90.00 419 LYS A C 1
ATOM 3267 O O . LYS A 1 419 ? -3.982 10.550 -19.182 1.00 90.00 419 LYS A O 1
ATOM 3272 N N . GLY A 1 420 ? -5.893 9.666 -18.407 1.00 85.69 420 GLY A N 1
ATOM 3273 C CA . GLY A 1 420 ? -6.565 10.939 -18.121 1.00 85.69 420 GLY A CA 1
ATOM 3274 C C . GLY A 1 420 ? -6.148 11.629 -16.818 1.00 85.69 420 GLY A C 1
ATOM 3275 O O . GLY A 1 420 ? -6.649 12.711 -16.525 1.00 85.69 420 GLY A O 1
ATOM 3276 N N . SER A 1 421 ? -5.271 11.033 -16.004 1.00 84.44 421 SER A N 1
ATOM 3277 C CA . SER A 1 421 ? -4.814 11.686 -14.772 1.00 84.44 421 SER A CA 1
ATOM 3278 C C . SER A 1 421 ? -3.850 12.831 -15.083 1.00 84.44 421 SER A C 1
ATOM 3280 O O . SER A 1 421 ? -3.087 12.749 -16.042 1.00 84.44 421 SER A O 1
ATOM 3282 N N . ARG A 1 422 ? -3.782 13.856 -14.221 1.00 80.38 422 ARG A N 1
ATOM 3283 C CA . ARG A 1 422 ? -2.781 14.937 -14.347 1.00 80.38 422 ARG A CA 1
ATOM 3284 C C . ARG A 1 422 ? -1.335 14.424 -14.412 1.00 80.38 422 ARG A C 1
ATOM 3286 O O . ARG A 1 422 ? -0.478 15.047 -15.019 1.00 80.38 422 ARG A O 1
ATOM 3293 N N . TYR A 1 423 ? -1.070 13.262 -13.813 1.00 77.19 423 TYR A N 1
ATOM 3294 C CA . TYR A 1 423 ? 0.256 12.649 -13.768 1.00 77.19 423 TYR A CA 1
ATOM 3295 C C . TYR A 1 423 ? 0.702 12.063 -15.114 1.00 77.19 423 TYR A C 1
ATOM 3297 O O . TYR A 1 423 ? 1.899 11.873 -15.304 1.00 77.19 423 TYR A O 1
ATOM 3305 N N . CYS A 1 424 ? -0.230 11.807 -16.039 1.00 83.50 424 CYS A N 1
ATOM 3306 C CA . CYS A 1 424 ? 0.079 11.413 -17.413 1.00 83.50 424 CYS A CA 1
ATOM 3307 C C . CYS A 1 424 ? -0.379 12.458 -18.436 1.00 83.50 424 CYS A C 1
ATOM 3309 O O . CYS A 1 424 ? 0.418 12.913 -19.248 1.00 83.50 424 CYS A O 1
ATOM 3311 N N . GLY A 1 425 ? -1.639 12.895 -18.370 1.00 78.50 425 GLY A N 1
ATOM 3312 C CA . GLY A 1 425 ? -2.254 13.788 -19.352 1.00 78.50 425 GLY A CA 1
ATOM 3313 C C . GLY A 1 425 ? -1.589 15.163 -19.479 1.00 78.50 425 GLY A C 1
ATOM 3314 O O . GLY A 1 425 ? -1.648 15.760 -20.551 1.00 78.50 425 GLY A O 1
ATOM 3315 N N . GLU A 1 426 ? -0.921 15.654 -18.429 1.00 79.62 426 GLU A N 1
ATOM 3316 C CA . GLU A 1 426 ? -0.156 16.914 -18.466 1.00 79.62 426 GLU A CA 1
ATOM 3317 C C . GLU A 1 426 ? 1.338 16.707 -18.777 1.00 79.62 426 GLU A C 1
ATOM 3319 O O . GLU A 1 426 ? 2.063 17.686 -18.957 1.00 79.62 426 GLU A O 1
ATOM 3324 N N . ARG A 1 427 ? 1.806 15.451 -18.852 1.00 82.56 427 ARG A N 1
ATOM 3325 C CA . ARG A 1 427 ? 3.208 15.084 -19.090 1.00 82.56 427 ARG A CA 1
ATOM 3326 C C . ARG A 1 427 ? 3.421 14.657 -20.545 1.00 82.56 427 ARG A C 1
ATOM 3328 O O . ARG A 1 427 ? 2.981 13.569 -20.929 1.00 82.56 427 ARG A O 1
ATOM 3335 N N . PRO A 1 428 ? 4.121 15.459 -21.368 1.00 83.81 428 PRO A N 1
ATOM 3336 C CA . PRO A 1 428 ? 4.247 15.166 -22.791 1.00 83.81 428 PRO A CA 1
ATOM 3337 C C . PRO A 1 428 ? 4.928 13.835 -23.109 1.00 83.81 428 PRO A C 1
ATOM 3339 O O . PRO A 1 428 ? 4.515 13.147 -24.037 1.00 83.81 428 PRO A O 1
ATOM 3342 N N . ASN A 1 429 ? 5.911 13.429 -22.303 1.00 83.94 429 ASN A N 1
ATOM 3343 C CA . ASN A 1 429 ? 6.585 12.140 -22.447 1.00 83.94 429 ASN A CA 1
ATOM 3344 C C . ASN A 1 429 ? 5.646 10.948 -22.191 1.00 83.94 429 ASN A C 1
ATOM 3346 O O . ASN A 1 429 ? 5.710 9.970 -22.931 1.00 83.94 429 ASN A O 1
ATOM 3350 N N . CYS A 1 430 ? 4.753 11.041 -21.198 1.00 88.94 430 CYS A N 1
ATOM 3351 C CA . CYS A 1 430 ? 3.743 10.011 -20.939 1.00 88.94 430 CYS A CA 1
ATOM 3352 C C . CYS A 1 430 ? 2.813 9.864 -22.144 1.00 88.94 430 CYS A C 1
ATOM 3354 O O . CYS A 1 430 ? 2.670 8.783 -22.711 1.00 88.94 430 CYS A O 1
ATOM 3356 N N . LYS A 1 431 ? 2.254 10.994 -22.591 1.00 88.62 431 LYS A N 1
ATOM 3357 C CA . LYS A 1 431 ? 1.360 11.044 -23.746 1.00 88.62 431 LYS A CA 1
ATOM 3358 C C . LYS A 1 431 ? 2.023 10.487 -25.011 1.00 88.62 431 LYS A C 1
ATOM 3360 O O . LYS A 1 431 ? 1.428 9.645 -25.671 1.00 88.62 431 LYS A O 1
ATOM 3365 N N . ALA A 1 432 ? 3.249 10.909 -25.317 1.00 90.00 432 ALA A N 1
ATOM 3366 C CA . ALA A 1 432 ? 3.974 10.456 -26.502 1.00 90.00 432 ALA A CA 1
ATOM 3367 C C . ALA A 1 432 ? 4.300 8.949 -26.461 1.00 90.00 432 ALA A C 1
ATOM 3369 O O . ALA A 1 432 ? 4.248 8.291 -27.496 1.00 90.00 432 ALA A O 1
ATOM 3370 N N . SER A 1 433 ? 4.598 8.389 -25.281 1.00 92.31 433 SER A N 1
ATOM 3371 C CA . SER A 1 433 ? 4.829 6.945 -25.110 1.00 92.31 433 SER A CA 1
ATOM 3372 C C . SER A 1 433 ? 3.562 6.141 -25.399 1.00 92.31 433 SER A C 1
ATOM 3374 O O . SER A 1 433 ? 3.601 5.175 -26.158 1.00 92.31 433 SER A O 1
ATOM 3376 N N . MET A 1 434 ? 2.420 6.587 -24.866 1.00 93.88 434 MET A N 1
ATOM 3377 C CA . MET A 1 434 ? 1.132 5.947 -25.126 1.00 93.88 434 MET A CA 1
ATOM 3378 C C . MET A 1 434 ? 0.716 6.066 -26.596 1.00 93.88 434 MET A C 1
ATOM 3380 O O . MET A 1 434 ? 0.382 5.060 -27.207 1.00 93.88 434 MET A O 1
ATOM 3384 N N . GLU A 1 435 ? 0.779 7.265 -27.187 1.00 92.38 435 GLU A N 1
ATOM 3385 C CA . GLU A 1 435 ? 0.418 7.488 -28.598 1.00 92.38 435 GLU A CA 1
ATOM 3386 C C . GLU A 1 435 ? 1.272 6.636 -29.548 1.00 92.38 435 GLU A C 1
ATOM 3388 O O . GLU A 1 435 ? 0.746 6.084 -30.515 1.00 92.38 435 GLU A O 1
ATOM 3393 N N . GLN A 1 436 ? 2.569 6.474 -29.256 1.00 94.25 436 GLN A N 1
ATOM 3394 C CA . GLN A 1 436 ? 3.436 5.563 -30.002 1.00 94.25 436 GLN A CA 1
ATOM 3395 C C . GLN A 1 436 ? 2.945 4.113 -29.906 1.00 94.25 436 GLN A C 1
ATOM 3397 O O . GLN A 1 436 ? 2.804 3.453 -30.934 1.00 94.25 436 GLN A O 1
ATOM 3402 N N . ALA A 1 437 ? 2.676 3.615 -28.699 1.00 96.25 437 ALA A N 1
ATOM 3403 C CA . ALA A 1 437 ? 2.242 2.237 -28.491 1.00 96.25 437 ALA A CA 1
ATOM 3404 C C . ALA A 1 437 ? 0.898 1.939 -29.185 1.00 96.25 437 ALA A C 1
ATOM 3406 O O . ALA A 1 437 ? 0.731 0.891 -29.818 1.00 96.25 437 ALA A O 1
ATOM 3407 N N . GLU A 1 438 ? -0.039 2.888 -29.115 1.00 95.75 438 GLU A N 1
ATOM 3408 C CA . GLU A 1 438 ? -1.346 2.829 -29.776 1.00 95.75 438 GLU A CA 1
ATOM 3409 C C . GLU A 1 438 ? -1.206 2.806 -31.308 1.00 95.75 438 GLU A C 1
ATOM 3411 O O . GLU A 1 438 ? -1.840 1.981 -31.970 1.00 95.75 438 GLU A O 1
ATOM 3416 N N . ASP A 1 439 ? -0.325 3.640 -31.875 1.00 94.56 439 ASP A N 1
ATOM 3417 C CA . ASP A 1 439 ? -0.032 3.680 -33.316 1.00 94.56 439 ASP A CA 1
ATOM 3418 C C . ASP A 1 439 ? 0.676 2.406 -33.811 1.00 94.56 439 ASP A C 1
ATOM 3420 O O . ASP A 1 439 ? 0.361 1.889 -34.884 1.00 94.56 439 ASP A O 1
ATOM 3424 N N . LEU A 1 440 ? 1.616 1.859 -33.032 1.00 95.88 440 LEU A N 1
ATOM 3425 C CA . LEU A 1 440 ? 2.366 0.658 -33.413 1.00 95.88 440 LEU A CA 1
ATOM 3426 C C . LEU A 1 440 ? 1.511 -0.614 -33.394 1.00 95.88 440 LEU A C 1
ATOM 3428 O O . LEU A 1 440 ? 1.685 -1.468 -34.265 1.00 95.88 440 LEU A O 1
ATOM 3432 N N . PHE A 1 441 ? 0.597 -0.748 -32.430 1.00 96.62 441 PHE A N 1
ATOM 3433 C CA . PHE A 1 441 ? -0.141 -1.998 -32.203 1.00 96.62 441 PHE A CA 1
ATOM 3434 C C . PHE A 1 441 ? -1.657 -1.891 -32.407 1.00 96.62 441 PHE A C 1
ATOM 3436 O O . PHE A 1 441 ? -2.354 -2.892 -32.255 1.00 96.62 441 PHE A O 1
ATOM 3443 N N . SER A 1 442 ? -2.169 -0.726 -32.822 1.00 95.31 442 SER A N 1
ATOM 3444 C CA . SER A 1 442 ? -3.594 -0.496 -33.125 1.00 95.31 442 SER A CA 1
ATOM 3445 C C . SER A 1 442 ? -4.531 -0.838 -31.958 1.00 95.31 442 SER A C 1
ATOM 3447 O O . SER A 1 442 ? -5.571 -1.475 -32.138 1.00 95.31 442 SER A O 1
ATOM 3449 N N . ILE A 1 443 ? -4.154 -0.412 -30.755 1.00 94.81 443 ILE A N 1
ATOM 3450 C CA . ILE A 1 443 ? -4.925 -0.570 -29.514 1.00 94.81 443 ILE A CA 1
ATOM 3451 C C . ILE A 1 443 ? -5.111 0.796 -28.844 1.00 94.81 443 ILE A C 1
ATOM 3453 O O . ILE A 1 443 ? -4.390 1.726 -29.173 1.00 94.81 443 ILE A O 1
ATOM 3457 N N . ASP A 1 444 ? -6.069 0.927 -27.925 1.00 93.94 444 ASP A N 1
ATOM 3458 C CA . ASP A 1 444 ? -6.250 2.130 -27.095 1.00 93.94 444 ASP A CA 1
ATOM 3459 C C . ASP A 1 444 ? -5.846 1.794 -25.658 1.00 93.94 444 ASP A C 1
ATOM 3461 O O . ASP A 1 444 ? -6.433 0.908 -25.024 1.00 93.94 444 ASP A O 1
ATOM 3465 N N . LEU A 1 445 ? -4.806 2.454 -25.152 1.00 94.25 445 LEU A N 1
ATOM 3466 C CA . LEU A 1 445 ? -4.317 2.245 -23.798 1.00 94.25 445 LEU A CA 1
ATOM 3467 C C . LEU A 1 445 ? -5.072 3.160 -22.843 1.00 94.25 445 LEU A C 1
ATOM 3469 O O . LEU A 1 445 ? -5.076 4.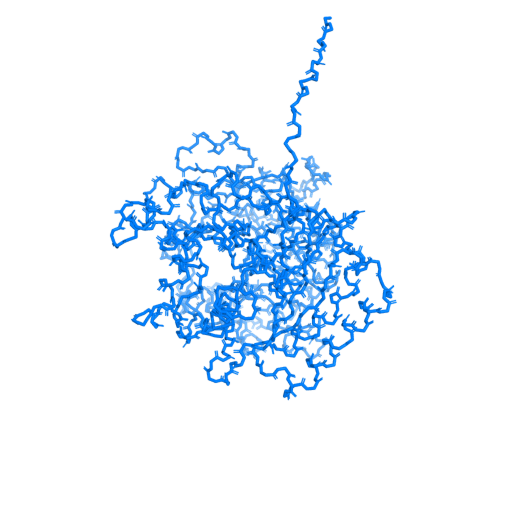377 -22.983 1.00 94.25 445 LEU A O 1
ATOM 3473 N N . MET A 1 446 ? -5.643 2.589 -21.786 1.00 93.31 446 MET A N 1
ATOM 3474 C CA . MET A 1 446 ? -6.225 3.375 -20.685 1.00 93.31 446 MET A CA 1
ATOM 3475 C C . MET A 1 446 ? -5.202 3.725 -19.599 1.00 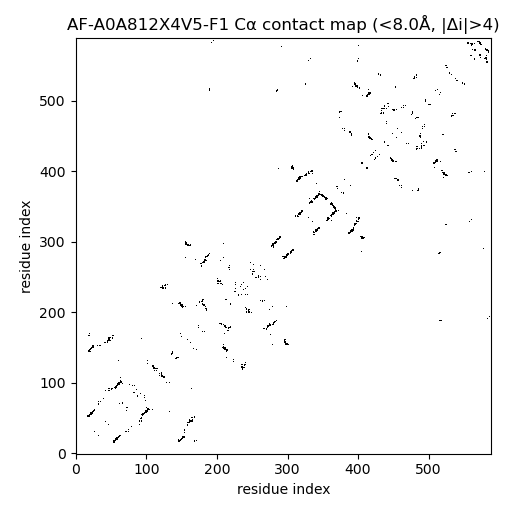93.31 446 MET A C 1
ATOM 3477 O O . MET A 1 446 ? -5.461 4.572 -18.735 1.00 93.31 446 MET A O 1
ATOM 3481 N N . TYR A 1 447 ? -4.035 3.086 -19.648 1.00 94.56 447 TYR A N 1
ATOM 3482 C CA . TYR A 1 447 ? -3.046 3.078 -18.583 1.00 94.56 447 TYR A CA 1
ATOM 3483 C C . TYR A 1 447 ? -1.648 3.282 -19.157 1.00 94.56 447 TYR A C 1
ATOM 3485 O O . TYR A 1 447 ? -1.300 2.668 -20.160 1.00 94.56 447 TYR A O 1
ATOM 3493 N N . HIS A 1 448 ? -0.868 4.129 -18.494 1.00 95.19 448 HIS A N 1
ATOM 3494 C CA . HIS A 1 448 ? 0.557 4.286 -18.735 1.00 95.19 448 HIS A CA 1
ATOM 3495 C C . HIS A 1 448 ? 1.361 3.422 -17.764 1.00 95.19 448 HIS A C 1
ATOM 3497 O O . HIS A 1 448 ? 1.072 3.401 -16.558 1.00 95.19 448 HIS A O 1
ATOM 3503 N N . HIS A 1 449 ? 2.404 2.787 -18.286 1.00 94.88 449 HIS A N 1
ATOM 3504 C CA . HIS A 1 449 ? 3.356 1.968 -17.554 1.00 94.88 449 HIS A CA 1
ATOM 3505 C C . HIS A 1 449 ? 4.772 2.541 -17.674 1.00 94.88 449 HIS A C 1
ATOM 3507 O O . HIS A 1 449 ? 5.267 2.811 -18.769 1.00 94.88 449 HIS A O 1
ATOM 3513 N N . ASP A 1 450 ? 5.453 2.692 -16.537 1.00 91.44 450 ASP A N 1
ATOM 3514 C CA . ASP A 1 450 ? 6.832 3.177 -16.517 1.00 91.44 450 ASP A CA 1
ATOM 3515 C C . ASP A 1 450 ? 7.800 2.040 -16.870 1.00 91.44 450 ASP A C 1
ATOM 3517 O O . ASP A 1 450 ? 7.769 0.960 -16.273 1.00 91.44 450 ASP A O 1
ATOM 3521 N N . LYS A 1 451 ? 8.699 2.291 -17.826 1.00 91.94 451 LYS A N 1
ATOM 3522 C CA . LYS A 1 451 ? 9.706 1.324 -18.278 1.00 91.94 451 LYS A CA 1
ATOM 3523 C C . LYS A 1 451 ? 10.558 0.774 -17.134 1.00 91.94 451 LYS A C 1
ATOM 3525 O O . LYS A 1 451 ? 10.957 -0.390 -17.210 1.00 91.94 451 LYS A O 1
ATOM 3530 N N . TYR A 1 452 ? 10.833 1.593 -16.123 1.00 91.50 452 TYR A N 1
ATOM 3531 C CA . TYR A 1 452 ? 11.667 1.249 -14.976 1.00 91.50 452 TYR A CA 1
ATOM 3532 C C . TYR A 1 452 ? 10.883 0.652 -13.813 1.00 91.50 452 TYR A C 1
ATOM 3534 O O . TYR A 1 452 ? 11.481 0.362 -12.792 1.00 91.50 452 TYR A O 1
ATOM 3542 N N . GLU A 1 453 ? 9.573 0.441 -13.940 1.00 91.25 453 GLU A N 1
ATOM 3543 C CA . GLU A 1 453 ? 8.739 -0.169 -12.894 1.00 91.25 453 GLU A CA 1
ATOM 3544 C C . GLU A 1 453 ? 7.997 -1.423 -13.384 1.00 91.25 453 GLU A C 1
ATOM 3546 O O . GLU A 1 453 ? 7.264 -2.057 -12.625 1.00 91.25 453 GLU A O 1
ATOM 3551 N N . VAL A 1 454 ? 8.181 -1.796 -14.654 1.00 94.69 454 VAL A N 1
ATOM 3552 C CA . VAL A 1 454 ? 7.643 -3.030 -15.231 1.00 94.69 454 VAL A CA 1
ATOM 3553 C C . VAL A 1 454 ? 8.671 -4.147 -15.141 1.00 94.69 454 VAL A C 1
ATOM 3555 O O . VAL A 1 454 ? 9.837 -3.984 -15.503 1.00 94.69 454 VAL A O 1
ATOM 3558 N N . LEU A 1 455 ? 8.204 -5.311 -14.695 1.00 95.50 455 LEU A N 1
ATOM 3559 C CA . LEU A 1 455 ? 8.946 -6.556 -14.783 1.00 95.50 455 LEU A CA 1
ATOM 3560 C C . LEU A 1 455 ? 8.632 -7.243 -16.119 1.00 95.50 455 LEU A C 1
ATOM 3562 O O . LEU A 1 455 ? 7.478 -7.560 -16.417 1.00 95.50 455 LEU A O 1
ATOM 3566 N N . TYR A 1 456 ? 9.658 -7.489 -16.926 1.00 97.38 456 TYR A N 1
ATOM 3567 C CA . TYR A 1 456 ? 9.515 -8.097 -18.244 1.00 97.38 456 TYR A CA 1
ATOM 3568 C C . TYR A 1 456 ? 9.795 -9.589 -18.163 1.00 97.38 456 TYR A C 1
ATOM 3570 O O . TYR A 1 456 ? 10.816 -10.015 -17.625 1.00 97.38 456 TYR A O 1
ATOM 3578 N N . LYS A 1 457 ? 8.903 -10.400 -18.729 1.00 97.06 457 LYS A N 1
ATOM 3579 C CA . LYS A 1 457 ? 9.127 -11.839 -18.859 1.00 97.06 457 LYS A CA 1
ATOM 3580 C C . LYS A 1 457 ? 10.060 -12.073 -20.035 1.00 97.06 457 LYS A C 1
ATOM 3582 O O . LYS A 1 457 ? 9.698 -11.754 -21.164 1.00 97.06 457 LYS A O 1
ATOM 3587 N N . THR A 1 458 ? 11.236 -12.643 -19.796 1.00 97.81 458 THR A N 1
ATOM 3588 C CA . THR A 1 458 ? 12.320 -12.732 -20.792 1.00 97.81 458 THR A CA 1
ATOM 3589 C C . THR A 1 458 ? 11.860 -13.339 -22.117 1.00 97.81 458 THR A C 1
ATOM 3591 O O . THR A 1 458 ? 12.060 -12.751 -23.178 1.00 97.81 458 THR A O 1
ATOM 3594 N N . ALA A 1 459 ? 11.167 -14.480 -22.066 1.00 96.88 459 ALA A N 1
ATOM 3595 C CA . ALA A 1 459 ? 10.679 -15.167 -23.264 1.00 96.88 459 ALA A CA 1
ATOM 3596 C C . ALA A 1 459 ? 9.656 -14.344 -24.069 1.00 96.88 459 ALA A C 1
ATOM 3598 O O . ALA A 1 459 ? 9.600 -14.450 -25.297 1.00 96.88 459 ALA A O 1
ATOM 3599 N N . ASP A 1 460 ? 8.857 -13.524 -23.391 1.00 97.12 460 ASP A N 1
ATOM 3600 C CA . ASP A 1 460 ? 7.838 -12.695 -24.029 1.00 97.12 460 ASP A CA 1
ATOM 3601 C C . ASP A 1 460 ? 8.463 -11.412 -24.571 1.00 97.12 460 ASP A C 1
ATOM 3603 O O . ASP A 1 460 ? 8.130 -10.999 -25.675 1.00 97.12 460 ASP A O 1
ATOM 3607 N N . ALA A 1 461 ? 9.421 -10.822 -23.851 1.00 97.88 461 ALA A N 1
ATOM 3608 C CA . ALA A 1 461 ? 10.180 -9.665 -24.310 1.00 97.88 461 ALA A CA 1
ATOM 3609 C C . ALA A 1 461 ? 10.948 -9.968 -25.606 1.00 97.88 461 ALA A C 1
ATOM 3611 O O . ALA A 1 461 ? 10.945 -9.152 -26.519 1.00 97.88 461 ALA A O 1
ATOM 3612 N N . ILE A 1 462 ? 11.533 -11.164 -25.745 1.00 97.94 462 ILE A N 1
ATOM 3613 C CA . ILE A 1 462 ? 12.189 -11.588 -26.995 1.00 97.94 462 ILE A CA 1
ATOM 3614 C C . ILE A 1 462 ? 11.193 -11.606 -28.169 1.00 97.94 462 ILE A C 1
ATOM 3616 O O . ILE A 1 462 ? 11.506 -11.118 -29.256 1.00 97.94 462 ILE A O 1
ATOM 3620 N N . GLN A 1 463 ? 9.986 -12.140 -27.959 1.00 97.81 463 GLN A N 1
ATOM 3621 C CA . GLN A 1 463 ? 8.935 -12.165 -28.985 1.00 97.81 463 GLN A CA 1
ATOM 3622 C C . GLN A 1 463 ? 8.413 -10.760 -29.304 1.00 97.81 463 GLN A C 1
ATOM 3624 O O . GLN A 1 463 ? 8.245 -10.417 -30.475 1.00 97.81 463 GLN A O 1
ATOM 3629 N N . PHE A 1 464 ? 8.205 -9.944 -28.271 1.00 97.94 464 PHE A N 1
ATOM 3630 C CA . PHE A 1 464 ? 7.842 -8.539 -28.398 1.00 97.94 464 PHE A CA 1
ATOM 3631 C C . PHE A 1 464 ? 8.855 -7.784 -29.252 1.00 97.94 464 PHE A C 1
ATOM 3633 O O . PHE A 1 464 ? 8.459 -7.084 -30.171 1.00 97.94 464 PHE A O 1
ATOM 3640 N N . CYS A 1 465 ? 10.152 -7.963 -29.012 1.00 98.12 465 CYS A N 1
ATOM 3641 C CA . CYS A 1 465 ? 11.192 -7.259 -29.754 1.00 98.12 465 CYS A CA 1
ATOM 3642 C C . CYS A 1 465 ? 11.199 -7.605 -31.242 1.00 98.12 465 CYS A C 1
ATOM 3644 O O . CYS A 1 465 ? 11.329 -6.714 -32.077 1.00 98.12 465 CYS A O 1
ATOM 3646 N N . ALA A 1 466 ? 10.950 -8.871 -31.591 1.00 97.44 466 ALA A N 1
ATOM 3647 C CA . ALA A 1 466 ? 10.758 -9.259 -32.986 1.00 97.44 466 ALA A CA 1
ATOM 3648 C C . ALA A 1 466 ? 9.511 -8.598 -33.606 1.00 97.44 466 ALA A C 1
ATOM 3650 O O . ALA A 1 466 ? 9.543 -8.182 -34.763 1.00 97.44 466 ALA A O 1
ATOM 3651 N N . ALA A 1 467 ? 8.415 -8.476 -32.850 1.00 97.31 467 ALA A N 1
ATOM 3652 C CA . ALA A 1 467 ? 7.208 -7.790 -33.309 1.00 97.31 467 ALA A CA 1
ATOM 3653 C C . ALA A 1 467 ? 7.408 -6.269 -33.428 1.00 97.31 467 ALA A C 1
ATOM 3655 O O . ALA A 1 467 ? 6.925 -5.660 -34.381 1.00 97.31 467 ALA A O 1
ATOM 3656 N N . TRP A 1 468 ? 8.150 -5.664 -32.500 1.00 97.56 468 TRP A N 1
ATOM 3657 C CA . TRP A 1 468 ? 8.470 -4.241 -32.489 1.00 97.56 468 TRP A CA 1
ATOM 3658 C C . TRP A 1 468 ? 9.339 -3.860 -33.691 1.00 97.56 468 TRP A C 1
ATOM 3660 O O . TRP A 1 468 ? 9.049 -2.871 -34.358 1.00 97.56 468 TRP A O 1
ATOM 3670 N N . ASP A 1 469 ? 10.334 -4.677 -34.052 1.00 96.62 469 ASP A N 1
ATOM 3671 C CA . ASP A 1 469 ? 11.147 -4.468 -35.263 1.00 96.62 469 ASP A CA 1
ATOM 3672 C C . ASP A 1 469 ? 10.295 -4.450 -36.543 1.00 96.62 469 ASP A C 1
ATOM 3674 O O . ASP A 1 469 ? 10.545 -3.664 -37.459 1.00 96.62 469 ASP A O 1
ATOM 3678 N N . VAL A 1 470 ? 9.260 -5.293 -36.606 1.00 96.69 470 VAL A N 1
ATOM 3679 C CA . VAL A 1 470 ? 8.310 -5.308 -37.727 1.00 96.69 470 VAL A CA 1
ATOM 3680 C C . VAL A 1 470 ? 7.412 -4.068 -37.694 1.00 96.69 470 VAL A C 1
ATOM 3682 O O . VAL A 1 470 ? 7.258 -3.403 -38.718 1.00 96.69 470 VAL A O 1
ATOM 3685 N N . ALA A 1 471 ? 6.849 -3.724 -36.531 1.00 95.81 471 ALA A N 1
ATOM 3686 C CA . ALA A 1 471 ? 5.953 -2.574 -36.363 1.00 95.81 471 ALA A CA 1
ATOM 3687 C C . ALA A 1 471 ? 6.648 -1.226 -36.630 1.00 95.81 471 ALA A C 1
ATOM 3689 O O . ALA A 1 471 ? 6.017 -0.255 -37.054 1.00 95.81 471 ALA A O 1
ATOM 3690 N N . THR A 1 472 ? 7.961 -1.167 -36.414 1.00 95.44 472 THR A N 1
ATOM 3691 C CA . THR A 1 472 ? 8.780 0.033 -36.615 1.00 95.44 472 THR A CA 1
ATOM 3692 C C . THR A 1 472 ? 9.495 0.071 -37.961 1.00 95.44 472 THR A C 1
ATOM 3694 O O . THR A 1 472 ? 10.270 0.993 -38.217 1.00 95.44 472 THR A O 1
ATOM 3697 N N . GLN A 1 473 ? 9.223 -0.869 -38.871 1.00 94.06 473 GLN A N 1
ATOM 3698 C CA . GLN A 1 473 ? 9.854 -0.877 -40.186 1.00 94.06 473 GLN A CA 1
ATOM 3699 C C . GLN A 1 473 ? 9.572 0.430 -40.952 1.00 94.06 473 GLN A C 1
ATOM 3701 O O . GLN A 1 473 ? 8.430 0.784 -41.236 1.00 94.06 473 GLN A O 1
ATOM 3706 N N . GLY A 1 474 ? 10.636 1.158 -41.308 1.00 87.62 474 GLY A N 1
ATOM 3707 C CA . GLY A 1 474 ? 10.537 2.465 -41.974 1.00 87.62 474 GLY A CA 1
ATOM 3708 C C . GLY A 1 474 ? 10.263 3.642 -41.029 1.00 87.62 474 GLY A C 1
ATOM 3709 O O . GLY A 1 474 ? 10.298 4.791 -41.474 1.00 87.62 474 GLY A O 1
ATOM 3710 N N . LYS A 1 475 ? 10.058 3.371 -39.737 1.00 89.44 475 LYS A N 1
ATOM 3711 C CA . LYS A 1 475 ? 10.082 4.358 -38.660 1.00 89.44 475 LYS A CA 1
ATOM 3712 C C . LYS A 1 475 ? 11.490 4.442 -38.067 1.00 89.44 475 LYS A C 1
ATOM 3714 O O . LYS A 1 475 ? 12.320 3.553 -38.239 1.00 89.44 475 LYS A O 1
ATOM 3719 N N . GLY A 1 476 ? 11.798 5.548 -37.411 1.00 82.94 476 GLY A N 1
ATOM 3720 C CA . GLY A 1 476 ? 13.131 5.835 -36.916 1.00 82.94 476 GLY A CA 1
ATOM 3721 C C . GLY A 1 476 ? 13.121 6.830 -35.770 1.00 82.94 476 GLY A C 1
ATOM 3722 O O . GLY A 1 476 ? 12.333 7.771 -35.721 1.00 82.94 476 GLY A O 1
ATOM 3723 N N . TRP A 1 477 ? 14.066 6.638 -34.858 1.00 81.31 477 TRP A N 1
ATOM 3724 C CA . TRP A 1 477 ? 14.314 7.574 -33.767 1.00 81.31 477 TRP A CA 1
ATOM 3725 C C . TRP A 1 477 ? 14.790 8.946 -34.281 1.00 81.31 477 TRP A C 1
ATOM 3727 O O . TRP A 1 477 ? 14.361 9.992 -33.798 1.00 81.31 477 TRP A O 1
ATOM 3737 N N . SER A 1 478 ? 15.657 8.961 -35.300 1.00 80.81 478 SER A N 1
ATOM 3738 C CA . SER A 1 478 ? 16.283 10.184 -35.825 1.00 80.81 478 SER A CA 1
ATOM 3739 C C . SER A 1 478 ? 15.352 11.071 -36.655 1.00 80.81 478 SER A C 1
ATOM 3741 O O . SER A 1 478 ? 15.618 12.261 -36.793 1.00 80.81 478 SER A O 1
ATOM 3743 N N . ASN A 1 479 ? 14.271 10.517 -37.211 1.00 83.25 479 ASN A N 1
ATOM 3744 C CA . ASN A 1 479 ? 13.307 11.253 -38.036 1.00 83.25 479 ASN A CA 1
ATOM 3745 C C . ASN A 1 479 ? 12.001 11.580 -37.287 1.00 83.25 479 ASN A C 1
ATOM 3747 O O . ASN A 1 479 ? 11.024 11.955 -37.931 1.00 83.25 479 ASN A O 1
ATOM 3751 N N . CYS A 1 480 ? 11.976 11.416 -35.958 1.00 84.69 480 CYS A N 1
ATOM 3752 C CA . CYS A 1 480 ? 10.820 11.680 -35.094 1.00 84.69 480 CYS A CA 1
ATOM 3753 C C . CYS A 1 480 ? 9.558 10.853 -35.394 1.00 84.69 480 CYS A C 1
ATOM 3755 O O . CYS A 1 480 ? 8.495 11.171 -34.869 1.00 84.69 480 CYS A O 1
ATOM 3757 N N . SER A 1 481 ? 9.643 9.797 -36.211 1.00 86.81 481 SER A N 1
ATOM 3758 C CA . SER A 1 481 ? 8.516 8.861 -36.377 1.00 86.81 481 SER A CA 1
ATOM 3759 C C . SER A 1 481 ? 8.410 7.852 -35.231 1.00 86.81 481 SER A C 1
ATOM 3761 O O . SER A 1 481 ? 7.400 7.164 -35.124 1.00 86.81 481 SER A O 1
ATOM 3763 N N . LEU A 1 482 ? 9.436 7.788 -34.376 1.00 89.31 482 LEU A N 1
ATOM 3764 C CA . LEU A 1 482 ? 9.390 7.180 -33.052 1.00 89.31 482 LEU A CA 1
ATOM 3765 C C . LEU A 1 482 ? 9.763 8.231 -32.005 1.00 89.31 482 LEU A C 1
ATOM 3767 O O . LEU A 1 482 ? 10.832 8.851 -32.080 1.00 89.31 482 LEU A O 1
ATOM 3771 N N . SER A 1 483 ? 8.888 8.409 -31.021 1.00 89.12 483 SER A N 1
ATOM 3772 C CA . SER A 1 483 ? 9.149 9.247 -29.853 1.00 89.12 483 SER A CA 1
ATOM 3773 C C . SER A 1 483 ? 10.167 8.570 -28.941 1.00 89.12 483 SER A C 1
ATOM 3775 O O . SER A 1 483 ? 11.112 9.218 -28.488 1.00 89.12 483 SER A O 1
ATOM 3777 N N . PHE A 1 484 ? 10.009 7.258 -28.746 1.00 90.94 484 PHE A N 1
ATOM 3778 C CA . PHE A 1 484 ? 10.839 6.430 -27.886 1.00 90.94 484 PHE A CA 1
ATOM 3779 C C . PHE A 1 484 ? 11.338 5.163 -28.611 1.00 90.94 484 PHE A C 1
ATOM 3781 O O . PHE A 1 484 ? 10.779 4.745 -29.622 1.00 90.94 484 PHE A O 1
ATOM 3788 N N . GLY A 1 485 ? 12.380 4.506 -28.092 1.00 92.81 485 GLY A N 1
ATOM 3789 C CA . GLY A 1 485 ? 12.635 3.105 -28.421 1.00 92.81 485 GLY A CA 1
ATOM 3790 C C . GLY A 1 485 ? 11.591 2.214 -27.744 1.00 92.81 485 GLY A C 1
ATOM 3791 O O . GLY A 1 485 ? 10.628 2.751 -27.200 1.00 92.81 485 GLY A O 1
ATOM 3792 N N . PRO A 1 486 ? 11.773 0.885 -27.709 1.00 96.50 486 PRO A N 1
ATOM 3793 C CA . PRO A 1 486 ? 10.791 0.006 -27.085 1.00 96.50 486 PRO A CA 1
ATOM 3794 C C . PRO A 1 486 ? 10.522 0.408 -25.621 1.00 96.50 486 PRO A C 1
ATOM 3796 O O . PRO A 1 486 ? 11.454 0.476 -24.798 1.00 96.50 486 PRO A O 1
ATOM 3799 N N . THR A 1 487 ? 9.255 0.705 -25.315 1.00 96.06 487 THR A N 1
ATOM 3800 C CA . THR A 1 487 ? 8.768 1.132 -23.990 1.00 96.06 487 THR A CA 1
ATOM 3801 C C . THR A 1 487 ? 7.980 0.027 -23.274 1.00 96.06 487 THR A C 1
ATOM 3803 O O . THR A 1 487 ? 7.675 -1.021 -23.847 1.00 96.06 487 THR A O 1
ATOM 3806 N N . ALA A 1 488 ? 7.636 0.256 -22.001 1.00 97.12 488 ALA A N 1
ATOM 3807 C CA . ALA A 1 488 ? 6.672 -0.588 -21.292 1.00 97.12 488 ALA A CA 1
ATOM 3808 C C . ALA A 1 488 ? 5.270 -0.501 -21.914 1.00 97.12 488 ALA A C 1
ATOM 3810 O O . ALA A 1 488 ? 4.604 -1.528 -22.038 1.00 97.12 488 ALA A O 1
ATOM 3811 N N . ASP A 1 489 ? 4.844 0.693 -22.341 1.00 97.62 489 ASP A N 1
ATOM 3812 C CA . ASP A 1 489 ? 3.564 0.884 -23.029 1.00 97.62 489 ASP A CA 1
ATOM 3813 C C . ASP A 1 489 ? 3.514 0.065 -24.328 1.00 97.62 489 ASP A C 1
ATOM 3815 O O . ASP A 1 489 ? 2.543 -0.654 -24.543 1.00 97.62 489 ASP A O 1
ATOM 3819 N N . ASP A 1 490 ? 4.586 0.076 -25.135 1.00 98.00 490 ASP A N 1
ATOM 3820 C CA . ASP A 1 490 ? 4.704 -0.737 -26.355 1.00 98.00 490 ASP A CA 1
ATOM 3821 C C . ASP A 1 490 ? 4.563 -2.240 -26.043 1.00 98.00 490 ASP A C 1
ATOM 3823 O O . ASP A 1 490 ? 3.851 -2.969 -26.736 1.00 98.00 490 ASP A O 1
ATOM 3827 N N . TYR A 1 491 ? 5.230 -2.717 -24.985 1.00 98.19 491 TYR A N 1
ATOM 3828 C CA . TYR A 1 491 ? 5.199 -4.123 -24.570 1.00 98.19 491 TYR A CA 1
ATOM 3829 C C . TYR A 1 491 ? 3.803 -4.568 -24.114 1.00 98.19 491 TYR A C 1
ATOM 3831 O O . TYR A 1 491 ? 3.325 -5.640 -24.505 1.00 98.19 491 TYR A O 1
ATOM 3839 N N . ILE A 1 492 ? 3.126 -3.745 -23.309 1.00 97.69 492 ILE A N 1
ATOM 3840 C CA . ILE A 1 492 ? 1.765 -4.029 -22.841 1.00 97.69 492 ILE A CA 1
ATOM 3841 C C . ILE A 1 492 ? 0.760 -3.915 -23.995 1.00 97.69 492 ILE A C 1
ATOM 3843 O O . ILE A 1 492 ? -0.098 -4.788 -24.133 1.00 97.69 492 ILE A O 1
ATOM 3847 N N . ALA A 1 493 ? 0.904 -2.919 -24.870 1.00 97.69 493 ALA A N 1
ATOM 3848 C CA . ALA A 1 493 ? 0.100 -2.760 -26.080 1.00 97.69 493 ALA A CA 1
ATOM 3849 C C . ALA A 1 493 ? 0.189 -3.985 -26.994 1.00 97.69 493 ALA A C 1
ATOM 3851 O O . ALA A 1 493 ? -0.836 -4.536 -27.403 1.00 97.69 493 ALA A O 1
ATOM 3852 N N . TRP A 1 494 ? 1.407 -4.469 -27.247 1.00 97.94 494 TRP A N 1
ATOM 3853 C CA . TRP A 1 494 ? 1.637 -5.694 -28.006 1.00 97.94 494 TRP A CA 1
ATOM 3854 C C . TRP A 1 494 ? 0.939 -6.901 -27.370 1.00 97.94 494 TRP A C 1
ATOM 3856 O O . TRP A 1 494 ? 0.227 -7.629 -28.070 1.00 97.94 494 TRP A O 1
ATOM 3866 N N . LYS A 1 495 ? 1.074 -7.093 -26.048 1.00 96.44 495 LYS A N 1
ATOM 3867 C CA . LYS A 1 495 ? 0.381 -8.175 -25.330 1.00 96.44 495 LYS A CA 1
ATOM 3868 C C . LYS A 1 495 ? -1.136 -8.080 -25.485 1.00 96.44 495 LYS A C 1
ATOM 3870 O O . LYS A 1 495 ? -1.762 -9.097 -25.751 1.00 96.44 495 LYS A O 1
ATOM 3875 N N . ILE A 1 496 ? -1.723 -6.889 -25.364 1.00 96.12 496 ILE A N 1
ATOM 3876 C CA . ILE A 1 496 ? -3.171 -6.681 -25.541 1.00 96.12 496 ILE A CA 1
ATOM 3877 C C . ILE A 1 496 ? -3.602 -6.979 -26.983 1.00 96.12 496 ILE A C 1
ATOM 3879 O O . ILE A 1 496 ? -4.645 -7.593 -27.196 1.00 96.12 496 ILE A O 1
ATOM 3883 N N . SER A 1 497 ? -2.804 -6.571 -27.975 1.00 96.06 497 SER A N 1
ATOM 3884 C CA . SER A 1 497 ? -3.118 -6.780 -29.396 1.00 96.06 497 SER A CA 1
ATOM 3885 C C . SER A 1 497 ? -3.096 -8.256 -29.818 1.00 9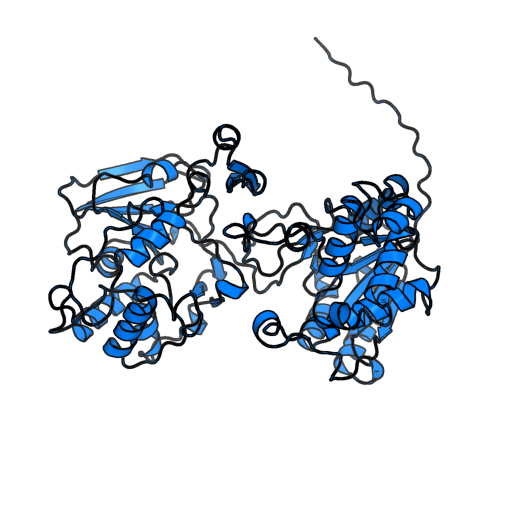6.06 497 SER A C 1
ATOM 3887 O O . SER A 1 497 ? -3.709 -8.634 -30.818 1.00 96.06 497 SER A O 1
ATOM 3889 N N . SER A 1 498 ? -2.381 -9.101 -29.071 1.00 93.44 498 SER A N 1
ATOM 3890 C CA . SER A 1 498 ? -2.161 -10.499 -29.417 1.00 93.44 498 SER A CA 1
ATOM 3891 C C . SER A 1 498 ? -3.144 -11.416 -28.678 1.00 93.44 498 SER A C 1
ATOM 3893 O O . SER A 1 498 ? -3.166 -11.435 -27.448 1.00 93.44 498 SER A O 1
ATOM 3895 N N . PRO A 1 499 ? -3.903 -12.272 -29.388 1.00 90.75 499 PRO A N 1
ATOM 3896 C CA . PRO A 1 499 ? -4.881 -13.171 -28.767 1.00 90.75 499 PRO A CA 1
ATOM 3897 C C . PRO A 1 499 ? -4.239 -14.267 -27.901 1.00 90.75 499 PRO A C 1
ATOM 3899 O O . PRO A 1 499 ? -4.940 -14.970 -27.176 1.00 90.75 499 PRO A O 1
ATOM 3902 N N . SER A 1 500 ? -2.917 -14.442 -27.994 1.00 91.31 500 SER A N 1
ATOM 3903 C CA . SER A 1 500 ? -2.160 -15.431 -27.222 1.00 91.31 500 SER A CA 1
ATOM 3904 C C . SER A 1 500 ? -1.885 -14.993 -25.785 1.00 91.31 500 SER A C 1
ATOM 3906 O O . SER A 1 500 ? -1.456 -15.820 -24.982 1.00 91.31 500 SER A O 1
ATOM 3908 N N . PHE A 1 501 ? -2.101 -13.717 -25.458 1.00 91.69 501 PHE A N 1
ATOM 3909 C CA . PHE A 1 501 ? -1.814 -13.174 -24.138 1.00 91.69 501 PHE A CA 1
ATOM 3910 C C . PHE A 1 501 ? -3.079 -12.645 -23.473 1.00 91.69 501 PHE A C 1
ATOM 3912 O O . PHE A 1 501 ? -3.988 -12.119 -24.109 1.00 91.69 501 PHE A O 1
ATOM 3919 N N . ASN A 1 502 ? -3.115 -12.769 -22.150 1.00 91.06 502 ASN A N 1
ATOM 3920 C CA . ASN A 1 502 ? -4.085 -12.074 -21.325 1.00 91.06 502 ASN A CA 1
ATOM 3921 C C . ASN A 1 502 ? -3.335 -11.401 -20.177 1.00 91.06 502 ASN A C 1
ATOM 3923 O O . ASN A 1 502 ? -2.868 -12.069 -19.253 1.00 91.06 502 ASN A O 1
ATOM 3927 N N . VAL A 1 503 ? -3.245 -10.070 -20.236 1.00 91.25 503 VAL A N 1
ATOM 3928 C CA . VAL A 1 503 ? -2.514 -9.263 -19.253 1.00 91.25 503 VAL A CA 1
ATOM 3929 C C . VAL A 1 503 ? -3.024 -9.516 -17.831 1.00 91.25 503 VAL A C 1
ATOM 3931 O O . VAL A 1 503 ? -2.207 -9.612 -16.925 1.00 91.25 503 VAL A O 1
ATOM 3934 N N . SER A 1 504 ? -4.329 -9.729 -17.614 1.00 89.69 504 SER A N 1
ATOM 3935 C CA . SER A 1 504 ? -4.870 -9.972 -16.264 1.00 89.69 504 SER A CA 1
ATOM 3936 C C . SER A 1 504 ? -4.483 -11.329 -15.671 1.00 89.69 504 SER A C 1
ATOM 3938 O O . SER A 1 504 ? -4.598 -11.527 -14.460 1.00 89.69 504 SER A O 1
ATOM 3940 N N . ASN A 1 505 ? -4.068 -12.279 -16.515 1.00 91.06 505 ASN A N 1
ATOM 3941 C CA . ASN A 1 505 ? -3.603 -13.593 -16.072 1.00 91.06 505 ASN A CA 1
ATOM 3942 C C . ASN A 1 505 ? -2.120 -13.565 -15.690 1.00 91.06 505 ASN A C 1
ATOM 3944 O O . ASN A 1 505 ? -1.708 -14.323 -14.819 1.00 91.06 505 ASN A O 1
ATOM 3948 N N . GLU A 1 506 ? -1.334 -12.702 -16.331 1.00 92.00 506 GLU A N 1
ATOM 3949 C CA . GLU A 1 506 ? 0.115 -12.608 -16.124 1.00 92.00 506 GLU A CA 1
ATOM 3950 C C . GLU A 1 506 ? 0.530 -11.488 -15.179 1.00 92.00 506 GLU A C 1
ATOM 3952 O O . GLU A 1 506 ? 1.608 -11.549 -14.609 1.00 92.00 506 GLU A O 1
ATOM 3957 N N . PHE A 1 507 ? -0.306 -10.472 -15.004 1.00 95.00 507 PHE A N 1
ATOM 3958 C CA . PHE A 1 507 ? 0.010 -9.303 -14.202 1.00 95.00 507 PHE A CA 1
ATOM 3959 C C . PHE A 1 507 ? -1.119 -8.965 -13.239 1.00 95.00 507 PHE A C 1
ATOM 3961 O O . PHE A 1 507 ? -2.301 -9.184 -13.520 1.00 95.00 507 PHE A O 1
ATOM 3968 N N . THR A 1 508 ? -0.750 -8.362 -12.114 1.00 94.44 508 THR A N 1
ATOM 3969 C CA . THR A 1 508 ? -1.690 -7.805 -11.139 1.00 94.44 508 THR A CA 1
ATOM 3970 C C . THR A 1 508 ? -1.654 -6.283 -11.245 1.00 94.44 508 THR A C 1
ATOM 3972 O O . THR A 1 508 ? -0.773 -5.654 -10.654 1.00 94.44 508 THR A O 1
ATOM 3975 N N . PRO A 1 509 ? -2.560 -5.659 -12.018 1.00 93.38 509 PRO A N 1
ATOM 3976 C CA . PRO A 1 509 ? -2.520 -4.221 -12.248 1.00 93.38 509 PRO A CA 1
ATOM 3977 C C . PRO A 1 509 ? -2.792 -3.448 -10.950 1.00 93.38 509 PRO A C 1
ATOM 3979 O O . PRO A 1 509 ? -3.738 -3.758 -10.220 1.00 93.38 509 PRO A O 1
ATOM 3982 N N . LYS A 1 510 ? -1.975 -2.426 -10.664 1.00 91.19 510 LYS A N 1
ATOM 3983 C CA . LYS A 1 510 ? -2.126 -1.549 -9.491 1.00 91.19 510 LYS A CA 1
ATOM 3984 C C . LYS A 1 510 ? -1.979 -0.074 -9.847 1.00 91.19 510 LYS A C 1
ATOM 3986 O O . LYS A 1 510 ? -0.953 0.358 -10.362 1.00 91.19 510 LYS A O 1
ATOM 3991 N N . ASP A 1 511 ? -2.999 0.705 -9.499 1.00 87.75 511 ASP A N 1
ATOM 3992 C CA . ASP A 1 511 ? -2.979 2.159 -9.640 1.00 87.75 511 ASP A CA 1
ATOM 3993 C C . ASP A 1 511 ? -2.036 2.784 -8.604 1.00 87.75 511 ASP A C 1
ATOM 3995 O O . ASP A 1 511 ? -2.335 2.814 -7.402 1.00 87.75 511 ASP A O 1
ATOM 3999 N N . LYS A 1 512 ? -0.912 3.328 -9.078 1.00 83.56 512 LYS A N 1
ATOM 4000 C CA . LYS A 1 512 ? 0.090 3.980 -8.226 1.00 83.56 512 LYS A CA 1
ATOM 4001 C C . LYS A 1 512 ? -0.467 5.194 -7.488 1.00 83.56 512 LYS A C 1
ATOM 4003 O O . LYS A 1 512 ? -0.044 5.495 -6.374 1.00 83.56 512 LYS A O 1
ATOM 4008 N N . THR A 1 513 ? -1.423 5.902 -8.089 1.00 76.00 513 THR A N 1
ATOM 4009 C CA . THR A 1 513 ? -2.020 7.104 -7.491 1.00 76.00 513 THR A CA 1
ATOM 4010 C C . THR A 1 513 ? -2.905 6.754 -6.295 1.00 76.00 513 THR A C 1
ATOM 4012 O O . THR A 1 513 ? -3.059 7.551 -5.363 1.00 76.00 513 THR A O 1
ATOM 4015 N N . ARG A 1 514 ? -3.434 5.525 -6.274 1.00 76.69 514 ARG A N 1
ATOM 4016 C CA . ARG A 1 514 ? -4.328 5.037 -5.227 1.00 76.69 514 ARG A CA 1
ATOM 4017 C C . ARG A 1 514 ? -3.612 4.256 -4.135 1.00 76.69 514 ARG A C 1
ATOM 4019 O O . ARG A 1 514 ? -3.894 4.497 -2.964 1.00 76.69 514 ARG A O 1
ATOM 4026 N N . TYR A 1 515 ? -2.709 3.349 -4.485 1.00 76.75 515 TYR A N 1
ATOM 4027 C CA . TYR A 1 515 ? -2.075 2.440 -3.518 1.00 76.75 515 TYR A CA 1
ATOM 4028 C C . TYR A 1 515 ? -0.648 2.842 -3.137 1.00 76.75 515 TYR A C 1
ATOM 4030 O O . TYR A 1 515 ? 0.031 2.116 -2.413 1.00 76.75 515 TYR A O 1
ATOM 4038 N N . GLY A 1 516 ? -0.179 3.981 -3.654 1.00 74.06 516 GLY A N 1
ATOM 4039 C CA . GLY A 1 516 ? 1.243 4.277 -3.639 1.00 74.06 516 GLY A CA 1
ATOM 4040 C C . GLY A 1 516 ? 2.017 3.286 -4.504 1.00 74.06 516 GLY A C 1
ATOM 4041 O O . GLY A 1 516 ? 1.484 2.299 -5.018 1.00 74.06 516 GLY A O 1
ATOM 4042 N N . TRP A 1 517 ? 3.294 3.573 -4.694 1.00 77.50 517 TRP A N 1
ATOM 4043 C CA . TRP A 1 517 ? 4.203 2.651 -5.349 1.00 77.50 517 TRP A CA 1
ATOM 4044 C C . TRP A 1 517 ? 5.615 2.916 -4.868 1.00 77.50 517 TRP A C 1
ATOM 4046 O O . TRP A 1 517 ? 6.098 4.048 -4.939 1.00 77.50 517 TRP A O 1
ATOM 4056 N N . ARG A 1 518 ? 6.274 1.858 -4.400 1.00 72.62 518 ARG A N 1
ATOM 4057 C CA . ARG A 1 518 ? 7.695 1.892 -4.096 1.00 72.62 518 ARG A CA 1
ATOM 4058 C C . ARG A 1 518 ? 8.443 1.392 -5.324 1.00 72.62 518 ARG A C 1
ATOM 4060 O O . ARG A 1 518 ? 8.658 0.194 -5.480 1.00 72.62 518 ARG A O 1
ATOM 4067 N N . ALA A 1 519 ? 8.806 2.319 -6.205 1.00 76.19 519 ALA A N 1
ATOM 4068 C CA . ALA A 1 519 ? 9.693 2.001 -7.315 1.00 76.19 519 ALA A CA 1
ATOM 4069 C C . ALA A 1 519 ? 10.993 1.388 -6.770 1.00 76.19 519 ALA A C 1
ATOM 4071 O O . ALA A 1 519 ? 11.524 1.854 -5.764 1.00 76.19 519 ALA A O 1
ATOM 4072 N N . TRP A 1 520 ? 11.519 0.351 -7.421 1.00 80.06 520 TRP A N 1
ATOM 4073 C CA . TRP A 1 520 ? 12.832 -0.198 -7.057 1.00 80.06 520 TRP A CA 1
ATOM 4074 C C . TRP A 1 520 ? 13.976 0.734 -7.437 1.00 80.06 520 TRP A C 1
ATOM 4076 O O . TRP A 1 520 ? 15.081 0.585 -6.925 1.00 80.06 520 TRP A O 1
ATOM 4086 N N . THR A 1 521 ? 13.719 1.713 -8.301 1.00 80.00 521 THR A N 1
ATOM 4087 C CA . THR A 1 521 ? 14.687 2.729 -8.693 1.00 80.00 521 THR A CA 1
ATOM 4088 C C . THR A 1 521 ? 14.220 4.127 -8.361 1.00 80.00 521 THR A C 1
ATOM 4090 O O . THR A 1 521 ? 13.029 4.428 -8.307 1.00 80.00 521 THR A O 1
ATOM 4093 N N . SER A 1 522 ? 15.192 5.003 -8.186 1.00 78.25 522 SER A N 1
ATOM 4094 C CA . SER A 1 522 ? 14.989 6.433 -8.035 1.00 78.25 522 SER A CA 1
ATOM 4095 C C . SER A 1 522 ? 15.915 7.191 -8.927 1.00 78.25 522 SER A C 1
ATOM 4097 O O . SER A 1 522 ? 17.047 6.764 -9.139 1.00 78.25 522 SER A O 1
ATOM 4099 N N . LEU A 1 523 ? 15.455 8.338 -9.385 1.00 77.44 523 LEU A N 1
ATOM 4100 C CA . LEU A 1 523 ? 16.273 9.211 -10.186 1.00 77.44 523 LEU A CA 1
ATOM 4101 C C . LEU A 1 523 ? 17.219 10.008 -9.284 1.00 77.44 523 LEU A C 1
ATOM 4103 O O . LEU A 1 523 ? 16.779 10.695 -8.367 1.00 77.44 523 LEU A O 1
ATOM 4107 N N . TRP A 1 524 ? 18.515 9.929 -9.568 1.00 75.44 524 TRP A N 1
ATOM 4108 C CA . TRP A 1 524 ? 19.548 10.719 -8.894 1.00 75.44 524 TRP A CA 1
ATOM 4109 C C . TRP A 1 524 ? 19.995 11.914 -9.740 1.00 75.44 524 TRP A C 1
ATOM 4111 O O . TRP A 1 524 ? 20.309 12.980 -9.215 1.00 75.44 524 TRP A O 1
ATOM 4121 N N . ASN A 1 525 ? 20.023 11.747 -11.058 1.00 81.31 525 ASN A N 1
ATOM 4122 C CA . ASN A 1 525 ? 20.376 12.803 -11.997 1.00 81.31 525 ASN A CA 1
ATOM 4123 C C . ASN A 1 525 ? 19.283 12.869 -13.066 1.00 81.31 525 ASN A C 1
ATOM 4125 O O . ASN A 1 525 ? 18.902 11.814 -13.572 1.00 81.31 525 ASN A O 1
ATOM 4129 N N . PRO A 1 526 ? 18.743 14.043 -13.436 1.00 81.19 526 PRO A N 1
ATOM 4130 C CA . PRO A 1 526 ? 17.846 14.094 -14.578 1.00 81.19 526 PRO A CA 1
ATOM 4131 C C . PRO A 1 526 ? 18.577 13.601 -15.827 1.00 81.19 526 PRO A C 1
ATOM 4133 O O . PRO A 1 526 ? 19.732 13.961 -16.069 1.00 81.19 526 PRO A O 1
ATOM 4136 N N . ALA A 1 527 ? 17.885 12.807 -16.643 1.00 81.69 527 ALA A N 1
ATOM 4137 C CA . ALA A 1 527 ? 18.383 12.479 -17.969 1.00 81.69 527 ALA A CA 1
ATOM 4138 C C . ALA A 1 527 ? 18.624 13.778 -18.770 1.00 81.69 527 ALA A C 1
ATOM 4140 O O . ALA A 1 527 ? 17.937 14.783 -18.531 1.00 81.69 527 ALA A O 1
ATOM 4141 N N . PRO A 1 528 ? 19.575 13.791 -19.718 1.00 83.88 528 PRO A N 1
ATOM 4142 C CA . PRO A 1 528 ? 19.750 14.918 -20.624 1.00 83.88 528 PRO A CA 1
ATOM 4143 C C . PRO A 1 528 ? 18.451 15.263 -21.364 1.00 83.88 528 PRO A C 1
ATOM 4145 O O . PRO A 1 528 ? 17.662 14.381 -21.702 1.00 83.88 528 PRO A O 1
ATOM 4148 N N . VAL A 1 529 ? 18.240 16.557 -21.622 1.00 85.44 529 VAL A N 1
ATOM 4149 C CA . VAL A 1 529 ? 17.128 17.036 -22.456 1.00 85.44 529 VAL A CA 1
ATOM 4150 C C . VAL A 1 529 ? 17.239 16.425 -23.851 1.00 85.44 529 VAL A C 1
ATOM 4152 O O . VAL A 1 529 ? 18.320 16.434 -24.440 1.00 85.44 529 VAL A O 1
ATOM 4155 N N . ASP A 1 530 ? 16.120 15.941 -24.384 1.00 84.00 530 ASP A N 1
ATOM 4156 C CA . ASP A 1 530 ? 16.035 15.511 -25.774 1.00 84.00 530 ASP A CA 1
ATOM 4157 C C . ASP A 1 530 ? 16.005 16.750 -26.681 1.00 84.00 530 ASP A C 1
ATOM 4159 O O . ASP A 1 530 ? 15.110 17.593 -26.583 1.00 84.00 530 ASP A O 1
ATOM 4163 N N . ASP A 1 531 ? 17.017 16.897 -27.534 1.00 83.06 531 ASP A N 1
ATOM 4164 C CA . ASP A 1 531 ? 17.204 18.064 -28.398 1.00 83.06 531 ASP A CA 1
ATOM 4165 C C . ASP A 1 531 ? 16.510 17.931 -29.767 1.00 83.06 531 ASP A C 1
ATOM 4167 O O . ASP A 1 531 ? 16.564 18.855 -30.590 1.00 83.06 531 ASP A O 1
ATOM 4171 N N . ARG A 1 532 ? 15.814 16.813 -30.020 1.00 85.69 532 ARG A N 1
ATOM 4172 C CA . ARG A 1 532 ? 15.103 16.572 -31.281 1.00 85.69 532 ARG A CA 1
ATOM 4173 C C . ARG A 1 532 ? 13.877 17.478 -31.418 1.00 85.69 532 ARG A C 1
ATOM 4175 O O . ARG A 1 532 ? 13.043 17.599 -30.523 1.00 85.69 532 ARG A O 1
ATOM 4182 N N . GLN A 1 533 ? 13.702 18.061 -32.605 1.00 80.19 533 GLN A N 1
ATOM 4183 C CA . GLN A 1 533 ? 12.520 18.859 -32.953 1.00 80.19 533 GLN A CA 1
ATOM 4184 C C . GLN A 1 533 ? 11.392 17.978 -33.508 1.00 80.19 533 GLN A C 1
ATOM 4186 O O . GLN A 1 533 ? 11.118 17.980 -34.708 1.00 80.19 533 GLN A O 1
ATOM 4191 N N . CYS A 1 534 ? 10.747 17.207 -32.635 1.00 79.88 534 CYS A N 1
ATOM 4192 C CA . CYS A 1 534 ? 9.620 16.350 -33.008 1.00 79.88 534 CYS A CA 1
ATOM 4193 C C . CYS A 1 534 ? 8.267 17.074 -32.875 1.00 79.88 534 CYS A C 1
ATOM 4195 O O . CYS A 1 534 ? 8.120 17.999 -32.078 1.00 79.88 534 CYS A O 1
ATOM 4197 N N . SER A 1 535 ? 7.264 16.668 -33.667 1.00 72.06 535 SER A N 1
ATOM 4198 C CA . SER A 1 535 ? 5.907 17.246 -33.608 1.00 72.06 535 SER A CA 1
ATOM 4199 C C . SER A 1 535 ? 5.208 16.970 -32.272 1.00 72.06 535 SER A C 1
ATOM 4201 O O . SER A 1 535 ? 4.434 17.798 -31.796 1.00 72.06 535 SER A O 1
ATOM 4203 N N . THR A 1 536 ? 5.498 15.820 -31.663 1.00 70.12 536 THR A N 1
ATOM 4204 C CA . THR A 1 536 ? 5.162 15.490 -30.277 1.00 70.12 536 THR A CA 1
ATOM 4205 C C . THR A 1 536 ? 6.242 16.029 -29.344 1.00 70.12 536 THR A C 1
ATOM 4207 O O . THR A 1 536 ? 7.427 15.775 -29.564 1.00 70.12 536 THR A O 1
ATOM 4210 N N . THR A 1 537 ? 5.853 16.740 -28.286 1.00 70.12 537 THR A N 1
ATOM 4211 C CA . THR A 1 537 ? 6.797 17.244 -27.280 1.00 70.12 537 THR A CA 1
ATOM 4212 C C . THR A 1 537 ? 7.441 16.077 -26.519 1.00 70.12 537 THR A C 1
ATOM 4214 O O . THR A 1 537 ? 6.749 15.290 -25.877 1.00 70.12 537 THR A O 1
ATOM 4217 N N . LEU A 1 538 ? 8.766 15.965 -26.624 1.00 78.50 538 LEU A N 1
ATOM 4218 C CA . LEU A 1 538 ? 9.602 14.996 -25.907 1.00 78.50 538 LEU A CA 1
ATOM 4219 C C . LEU A 1 538 ? 10.067 15.571 -24.559 1.00 78.50 538 LEU A C 1
ATOM 4221 O O . LEU A 1 538 ? 9.686 16.683 -24.198 1.00 78.50 538 LEU A O 1
ATOM 4225 N N . TYR A 1 539 ? 10.882 14.816 -23.815 1.00 80.38 539 TYR A N 1
ATOM 4226 C CA . TYR A 1 539 ? 11.478 15.264 -22.553 1.00 80.38 539 TYR A CA 1
ATOM 4227 C C . TYR A 1 539 ? 12.339 16.526 -22.768 1.00 80.38 539 TYR A C 1
ATOM 4229 O O . TYR A 1 539 ? 13.466 16.450 -23.257 1.00 80.38 539 TYR A O 1
ATOM 4237 N N . GLY A 1 540 ? 11.776 17.691 -22.441 1.00 82.31 540 GLY A N 1
ATOM 4238 C CA . GLY A 1 540 ? 12.317 19.012 -22.738 1.00 82.31 540 GLY A CA 1
ATOM 4239 C C . GLY A 1 540 ? 12.921 19.719 -21.522 1.00 82.31 540 GLY A C 1
ATOM 4240 O O . GLY A 1 540 ? 13.042 19.170 -20.429 1.00 82.31 540 GLY A O 1
ATOM 4241 N N . ILE A 1 541 ? 13.279 20.998 -21.699 1.00 83.25 541 ILE A N 1
ATOM 4242 C CA . ILE A 1 541 ? 13.829 21.843 -20.619 1.00 83.25 541 ILE A CA 1
ATOM 4243 C C . ILE A 1 541 ? 12.845 21.966 -19.450 1.00 83.25 541 ILE A C 1
ATOM 4245 O O . ILE A 1 541 ? 13.263 21.988 -18.295 1.00 83.25 541 ILE A O 1
ATOM 4249 N N . LYS A 1 542 ? 11.541 22.057 -19.733 1.00 80.56 542 LYS A N 1
ATOM 4250 C CA . LYS A 1 542 ? 10.515 22.170 -18.694 1.00 80.56 542 LYS A CA 1
ATOM 4251 C C . LYS A 1 542 ? 10.505 20.916 -17.816 1.00 80.56 542 LYS A C 1
ATOM 4253 O O . LYS A 1 542 ? 10.628 21.030 -16.602 1.00 80.56 542 LYS A O 1
ATOM 4258 N N . GLU A 1 543 ? 10.424 19.742 -18.433 1.00 80.06 543 GLU A N 1
ATOM 4259 C CA . GLU A 1 543 ? 10.415 18.442 -17.759 1.00 80.06 543 GLU A CA 1
ATOM 4260 C C . GLU A 1 543 ? 11.725 18.206 -17.007 1.00 80.06 543 GLU A C 1
ATOM 4262 O O . GLU A 1 543 ? 11.708 17.725 -15.876 1.00 80.06 543 GLU A O 1
ATOM 4267 N N . TYR A 1 544 ? 12.855 18.605 -17.594 1.00 83.56 544 TYR A N 1
ATOM 4268 C CA . TYR A 1 544 ? 14.156 18.581 -16.935 1.00 83.56 544 TYR A CA 1
ATOM 4269 C C . TYR A 1 544 ? 14.166 19.418 -15.653 1.00 83.56 544 TYR A C 1
ATOM 4271 O O . TYR A 1 544 ? 14.608 18.935 -14.615 1.00 83.56 544 TYR A O 1
ATOM 4279 N N . LEU A 1 545 ? 13.655 20.653 -15.695 1.00 79.50 545 LEU A N 1
ATOM 4280 C CA . LEU A 1 545 ? 13.596 21.531 -14.523 1.00 79.50 545 LEU A CA 1
ATOM 4281 C C . LEU A 1 545 ? 12.628 21.008 -13.453 1.00 79.50 545 LEU A C 1
ATOM 4283 O O . LEU A 1 545 ? 12.951 21.069 -12.268 1.00 79.50 545 LEU A O 1
ATOM 4287 N N . GLU A 1 546 ? 11.475 20.467 -13.850 1.00 75.06 546 GLU A N 1
ATOM 4288 C CA . GLU A 1 546 ? 10.539 19.809 -12.927 1.00 75.06 546 GLU A CA 1
ATOM 4289 C C . GLU A 1 546 ? 11.181 18.587 -12.261 1.00 75.06 546 GLU A C 1
ATOM 4291 O O . GLU A 1 546 ? 11.091 18.410 -11.049 1.00 75.06 546 GLU A O 1
ATOM 4296 N N . THR A 1 547 ? 11.872 17.761 -13.044 1.00 75.75 547 THR A N 1
ATOM 4297 C CA . THR A 1 547 ? 12.571 16.562 -12.571 1.00 75.75 547 THR A CA 1
ATOM 4298 C C . THR A 1 547 ? 13.704 16.924 -11.619 1.00 75.75 547 THR A C 1
ATOM 4300 O O . THR A 1 547 ? 13.804 16.349 -10.539 1.00 75.75 547 THR A O 1
ATOM 4303 N N . LEU A 1 548 ? 14.500 17.937 -11.966 1.00 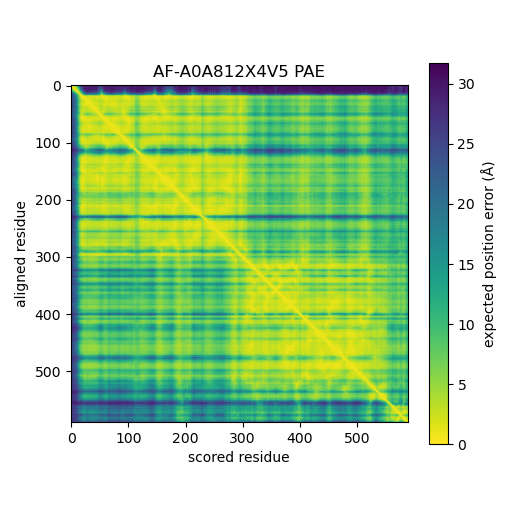75.56 548 LEU A N 1
ATOM 4304 C CA . LEU A 1 548 ? 15.554 18.474 -11.111 1.00 75.56 548 LEU A CA 1
ATOM 4305 C C . LEU A 1 548 ? 14.995 18.997 -9.779 1.00 75.56 548 LEU A C 1
ATOM 4307 O O . LEU A 1 548 ? 15.611 18.788 -8.741 1.00 75.56 548 LEU A O 1
ATOM 4311 N N . GLY A 1 549 ? 13.819 19.634 -9.794 1.00 59.94 549 GLY A N 1
ATOM 4312 C CA . GLY A 1 549 ? 13.127 20.079 -8.580 1.00 59.94 549 GLY A CA 1
ATOM 4313 C C . GLY A 1 549 ? 12.605 18.937 -7.699 1.00 59.94 549 GLY A C 1
ATOM 4314 O O . GLY A 1 549 ? 12.439 19.130 -6.497 1.00 59.94 549 GLY A O 1
ATOM 4315 N N . ASN A 1 550 ? 12.381 17.751 -8.274 1.00 64.00 550 ASN A N 1
ATOM 4316 C CA . ASN A 1 550 ? 11.909 16.561 -7.559 1.00 64.00 550 ASN A CA 1
ATOM 4317 C C . ASN A 1 550 ? 13.052 15.697 -6.991 1.00 64.00 550 ASN A C 1
ATOM 4319 O O . ASN A 1 550 ? 12.803 14.840 -6.143 1.00 64.00 550 ASN A O 1
ATOM 4323 N N . ILE A 1 551 ? 14.297 15.928 -7.419 1.00 69.50 551 ILE A N 1
ATOM 4324 C CA . ILE A 1 551 ? 15.498 15.300 -6.856 1.00 69.50 551 ILE A CA 1
ATOM 4325 C C . ILE A 1 551 ? 15.938 16.148 -5.653 1.00 69.50 551 ILE A C 1
ATOM 4327 O O . ILE A 1 551 ? 16.647 17.145 -5.787 1.00 69.50 551 ILE A O 1
ATOM 4331 N N . SER A 1 552 ? 15.469 15.802 -4.454 1.00 57.53 552 SER A N 1
ATOM 4332 C CA . SER A 1 552 ? 15.873 16.509 -3.229 1.00 57.53 552 SER A CA 1
ATOM 4333 C C . SER A 1 552 ? 17.231 16.020 -2.716 1.00 57.53 552 SER A C 1
ATOM 4335 O O . SER A 1 552 ? 17.544 14.837 -2.789 1.00 57.53 552 SER A O 1
ATOM 4337 N N . LYS A 1 553 ? 18.015 16.924 -2.106 1.00 57.97 553 LYS A N 1
ATOM 4338 C CA . LYS A 1 553 ? 19.266 16.585 -1.390 1.00 57.97 553 LYS A CA 1
ATOM 4339 C C . LYS A 1 553 ? 19.041 15.648 -0.195 1.00 57.97 553 LYS A C 1
ATOM 4341 O O . LYS A 1 553 ? 19.951 14.919 0.178 1.00 57.97 553 LYS A O 1
ATOM 4346 N N . CYS A 1 554 ? 17.829 15.671 0.363 1.00 58.12 554 CYS A N 1
ATOM 4347 C CA . CYS A 1 554 ? 17.352 14.768 1.408 1.00 58.12 554 CYS A CA 1
ATOM 4348 C C . CYS A 1 554 ? 16.379 13.713 0.899 1.00 58.12 554 CYS A C 1
ATOM 4350 O O . CYS A 1 554 ? 15.926 12.903 1.696 1.00 58.12 554 CYS A O 1
ATOM 4352 N N . ALA A 1 555 ? 15.979 13.734 -0.374 1.00 52.84 555 ALA A N 1
ATOM 4353 C CA . ALA A 1 555 ? 15.236 12.613 -0.922 1.00 52.84 555 ALA A CA 1
ATOM 4354 C C . ALA A 1 555 ? 16.249 11.500 -1.165 1.00 52.84 555 ALA A C 1
ATOM 4356 O O . ALA A 1 555 ? 16.911 11.478 -2.198 1.00 52.84 555 ALA A O 1
ATOM 4357 N N . VAL A 1 556 ? 16.408 10.647 -0.144 1.00 52.34 556 VAL A N 1
ATOM 4358 C CA . VAL A 1 556 ? 16.470 9.183 -0.261 1.00 52.34 556 VAL A CA 1
ATOM 4359 C C . VAL A 1 556 ? 16.706 8.713 -1.681 1.00 52.34 556 VAL A C 1
ATOM 4361 O O . VAL A 1 556 ? 15.825 8.940 -2.501 1.00 52.34 556 VAL A O 1
ATOM 4364 N N . ASP A 1 557 ? 17.838 8.077 -2.022 1.00 55.34 557 ASP A N 1
ATOM 4365 C CA . ASP A 1 557 ? 18.084 6.676 -1.618 1.00 55.34 557 ASP A CA 1
ATOM 4366 C C . ASP A 1 557 ? 19.554 6.249 -1.434 1.00 55.34 557 ASP A C 1
ATOM 4368 O O . ASP A 1 557 ? 19.869 5.066 -1.530 1.00 55.34 557 ASP A O 1
ATOM 4372 N N . TYR A 1 558 ? 20.484 7.169 -1.177 1.00 51.25 558 TYR A N 1
ATOM 4373 C CA . TYR A 1 558 ? 21.882 6.762 -0.956 1.00 51.25 558 TYR A CA 1
ATOM 4374 C C . TYR A 1 558 ? 22.209 6.449 0.512 1.00 51.25 558 TYR A C 1
ATOM 4376 O O . TYR A 1 558 ? 23.016 5.574 0.826 1.00 51.25 558 TYR A O 1
ATOM 4384 N N . VAL A 1 559 ? 21.596 7.172 1.447 1.00 52.34 559 VAL A N 1
ATOM 4385 C CA . VAL A 1 559 ? 22.024 7.132 2.844 1.00 52.34 559 VAL A CA 1
ATOM 4386 C C . VAL A 1 559 ? 21.147 6.166 3.625 1.00 52.34 559 VAL A C 1
ATOM 4388 O O . VAL A 1 559 ? 20.246 6.607 4.319 1.00 52.34 559 VAL A O 1
ATOM 4391 N N . GLU A 1 560 ? 21.441 4.863 3.553 1.00 54.28 560 GLU A N 1
ATOM 4392 C CA . GLU A 1 560 ? 20.899 3.849 4.484 1.00 54.28 560 GLU A CA 1
ATOM 4393 C C . GLU A 1 560 ? 21.582 3.887 5.872 1.00 54.28 560 GLU A C 1
ATOM 4395 O O . GLU A 1 560 ? 21.331 3.052 6.742 1.00 54.28 560 GLU A O 1
ATOM 4400 N N . ASN A 1 561 ? 22.471 4.854 6.115 1.00 63.81 561 ASN A N 1
ATOM 4401 C CA . ASN A 1 561 ? 23.104 5.040 7.415 1.00 63.81 561 ASN A CA 1
ATOM 4402 C C . ASN A 1 561 ? 22.394 6.151 8.191 1.00 63.81 561 ASN A C 1
ATOM 4404 O O . ASN A 1 561 ? 22.539 7.332 7.861 1.00 63.81 561 ASN A O 1
ATOM 4408 N N . SER A 1 562 ? 21.725 5.787 9.287 1.00 70.19 562 SER A N 1
ATOM 4409 C CA . SER A 1 562 ? 21.094 6.739 10.207 1.00 70.19 562 SER A CA 1
ATOM 4410 C C . SER A 1 562 ? 22.024 7.893 10.583 1.00 70.19 562 SER A C 1
ATOM 4412 O O . SER A 1 562 ? 21.602 9.041 10.622 1.00 70.19 562 SER A O 1
ATOM 4414 N N . SER A 1 563 ? 23.312 7.614 10.783 1.00 72.69 563 SER A N 1
ATOM 4415 C CA . SER A 1 563 ? 24.331 8.599 11.162 1.00 72.69 563 SER A CA 1
ATOM 4416 C C . SER A 1 563 ? 24.613 9.610 10.049 1.00 72.69 563 SER A C 1
ATOM 4418 O O . SER A 1 563 ? 24.818 10.787 10.329 1.00 72.69 563 SER A O 1
ATOM 4420 N N . GLY A 1 564 ? 24.614 9.154 8.792 1.00 70.50 564 GLY A N 1
ATOM 4421 C CA . GLY A 1 564 ? 24.787 10.016 7.622 1.00 70.50 564 GLY A CA 1
ATOM 4422 C C . GLY A 1 564 ? 23.573 10.915 7.407 1.00 70.50 564 GLY A C 1
ATOM 4423 O O . GLY A 1 564 ? 23.732 12.097 7.130 1.00 70.50 564 GLY A O 1
ATOM 4424 N N . CYS A 1 565 ? 22.372 10.372 7.622 1.00 73.62 565 CYS A N 1
ATOM 4425 C CA . CYS A 1 565 ? 21.131 11.126 7.491 1.00 73.62 565 CYS A CA 1
ATOM 4426 C C . CYS A 1 565 ? 20.975 12.184 8.592 1.00 73.62 565 CYS A C 1
ATOM 4428 O O . CYS A 1 565 ? 20.640 13.330 8.316 1.00 73.62 565 CYS A O 1
ATOM 4430 N N . ILE A 1 566 ? 21.273 11.812 9.842 1.00 74.06 566 ILE A N 1
ATOM 4431 C CA . ILE A 1 566 ? 21.220 12.713 11.005 1.00 74.06 566 ILE A CA 1
ATOM 4432 C C . ILE A 1 566 ? 22.218 13.879 10.867 1.00 74.06 566 ILE A C 1
ATOM 4434 O O . ILE A 1 566 ? 22.025 14.929 11.477 1.00 74.06 566 ILE A O 1
ATOM 4438 N N . GLY A 1 567 ? 23.280 13.715 10.071 1.00 72.06 567 GLY A N 1
ATOM 4439 C CA . GLY A 1 567 ? 24.275 14.757 9.814 1.00 72.06 567 GLY A CA 1
ATOM 4440 C C . GLY A 1 567 ? 23.762 15.954 9.004 1.00 72.06 567 GLY A C 1
ATOM 4441 O O . GLY A 1 567 ? 24.380 17.017 9.063 1.00 72.06 567 GLY A O 1
ATOM 4442 N N . ASP A 1 568 ? 22.651 15.811 8.277 1.00 72.00 568 ASP A N 1
ATOM 4443 C CA . ASP A 1 568 ? 22.038 16.889 7.499 1.00 72.00 568 ASP A CA 1
ATOM 4444 C C . ASP A 1 568 ? 20.810 17.450 8.231 1.00 72.00 568 ASP A C 1
ATOM 4446 O O . ASP A 1 568 ? 19.809 16.768 8.436 1.00 72.00 568 ASP A O 1
ATOM 4450 N N . THR A 1 569 ? 20.866 18.731 8.608 1.00 75.00 569 THR A N 1
ATOM 4451 C CA . THR A 1 569 ? 19.790 19.414 9.347 1.00 75.00 569 THR A CA 1
ATOM 4452 C C . THR A 1 569 ? 18.481 19.538 8.566 1.00 75.00 569 THR A C 1
ATOM 4454 O O . THR A 1 569 ? 17.439 19.821 9.158 1.00 75.00 569 THR A O 1
ATOM 4457 N N . THR A 1 570 ? 18.527 19.359 7.245 1.00 73.38 570 THR A N 1
ATOM 4458 C CA . THR A 1 570 ? 17.351 19.380 6.370 1.00 73.38 570 THR A CA 1
ATOM 4459 C C . THR A 1 570 ? 16.740 17.994 6.175 1.00 73.38 570 THR A C 1
ATOM 4461 O O . THR A 1 570 ? 15.659 17.888 5.595 1.00 73.38 570 THR A O 1
ATOM 4464 N N . CYS A 1 571 ? 17.369 16.938 6.705 1.00 74.06 571 CYS A N 1
ATOM 4465 C CA . CYS A 1 571 ? 16.904 15.563 6.576 1.00 74.06 571 CYS A CA 1
ATOM 4466 C C . CYS A 1 571 ? 16.482 14.952 7.925 1.00 74.06 571 CYS A C 1
ATOM 4468 O O . CYS A 1 571 ? 16.834 15.427 9.005 1.00 74.06 571 CYS A O 1
ATOM 4470 N N . MET A 1 572 ? 15.700 13.875 7.870 1.00 73.44 572 MET A N 1
ATOM 4471 C CA . MET A 1 572 ? 15.353 13.046 9.018 1.00 73.44 572 MET A CA 1
ATOM 4472 C C . MET A 1 572 ? 15.451 11.564 8.663 1.00 73.44 572 MET A C 1
ATOM 4474 O O . MET A 1 572 ? 14.984 11.126 7.611 1.00 73.44 572 MET A O 1
ATOM 4478 N N . TRP A 1 573 ? 16.042 10.779 9.562 1.00 73.44 573 TRP A N 1
ATOM 4479 C CA . TRP A 1 573 ? 16.079 9.328 9.423 1.00 73.44 573 TRP A CA 1
ATOM 4480 C C . TRP A 1 573 ? 14.736 8.742 9.842 1.00 73.44 573 TRP A C 1
ATOM 4482 O O . TRP A 1 573 ? 14.318 8.913 10.989 1.00 73.44 573 TRP A O 1
ATOM 4492 N N . ARG A 1 574 ? 14.076 8.027 8.932 1.00 68.38 574 ARG A N 1
ATOM 4493 C CA . ARG A 1 574 ? 12.919 7.196 9.248 1.00 68.38 574 ARG A CA 1
ATOM 4494 C C . ARG A 1 574 ? 13.362 5.737 9.267 1.00 68.38 574 ARG A C 1
ATOM 4496 O O . ARG A 1 574 ? 13.620 5.182 8.199 1.00 68.38 574 ARG A O 1
ATOM 4503 N N . PRO A 1 575 ? 13.441 5.102 10.447 1.00 63.66 575 PRO A N 1
ATOM 4504 C CA . PRO A 1 575 ? 13.641 3.663 10.522 1.00 63.66 575 PRO A CA 1
ATOM 4505 C C . PRO A 1 575 ? 12.517 2.963 9.757 1.00 63.66 575 PRO A C 1
ATOM 4507 O O . PRO A 1 575 ? 11.341 3.256 9.981 1.00 63.66 575 PRO A O 1
ATOM 4510 N N . MET A 1 576 ? 12.875 2.064 8.847 1.00 56.50 576 MET A N 1
ATOM 4511 C CA . MET A 1 576 ? 11.933 1.230 8.112 1.00 56.50 576 MET A CA 1
ATOM 4512 C C . MET A 1 576 ? 12.524 -0.170 8.005 1.00 56.50 576 MET A C 1
ATOM 4514 O O . MET A 1 576 ? 13.410 -0.419 7.190 1.00 56.50 576 MET A O 1
ATOM 4518 N N . PHE A 1 577 ? 11.981 -1.091 8.801 1.00 61.75 577 PHE A N 1
ATOM 4519 C CA . PHE A 1 577 ? 12.397 -2.496 8.826 1.00 61.75 577 PHE A CA 1
ATOM 4520 C C . PHE A 1 577 ? 13.847 -2.660 9.329 1.00 61.75 577 PHE A C 1
ATOM 4522 O O . PHE A 1 577 ? 14.231 -2.019 10.305 1.00 61.75 577 PHE A O 1
ATOM 4529 N N . GLU A 1 578 ? 14.642 -3.524 8.690 1.00 50.75 578 GLU A N 1
ATOM 4530 C CA . GLU A 1 578 ? 16.070 -3.731 8.984 1.00 50.75 578 GLU A CA 1
ATOM 4531 C C . GLU A 1 578 ? 16.973 -2.591 8.471 1.00 50.75 578 GLU A C 1
ATOM 4533 O O . GLU A 1 578 ? 18.177 -2.598 8.727 1.00 50.75 578 GLU A O 1
ATOM 4538 N N . SER A 1 579 ? 16.408 -1.603 7.765 1.00 57.22 579 SER A N 1
ATOM 4539 C CA . SER A 1 579 ? 17.113 -0.392 7.346 1.00 57.22 579 SER A CA 1
ATOM 4540 C C . SER A 1 579 ? 16.271 0.862 7.625 1.00 57.22 579 SER A C 1
ATOM 4542 O O . SER A 1 579 ? 15.549 0.956 8.624 1.00 57.22 579 SER A O 1
ATOM 4544 N N . GLY A 1 580 ? 16.413 1.896 6.811 1.00 62.06 580 GLY A N 1
ATOM 4545 C CA . GLY A 1 580 ? 15.640 3.115 6.941 1.00 62.06 580 GLY A CA 1
ATOM 4546 C C . GLY A 1 580 ? 15.891 4.049 5.778 1.00 62.06 580 GLY A C 1
ATOM 4547 O O . GLY A 1 580 ? 16.742 3.818 4.923 1.00 62.06 580 GLY A O 1
ATOM 4548 N N . VAL A 1 581 ? 15.092 5.098 5.744 1.00 66.62 581 VAL A N 1
ATOM 4549 C CA . VAL A 1 581 ? 14.977 6.010 4.616 1.00 66.62 581 VAL A CA 1
ATOM 4550 C C . VAL A 1 581 ? 15.214 7.411 5.158 1.00 66.62 581 VAL A C 1
ATOM 4552 O O . VAL A 1 581 ? 14.568 7.860 6.107 1.00 66.62 581 VAL A O 1
ATOM 4555 N N . CYS A 1 582 ? 16.211 8.085 4.595 1.00 70.44 582 CYS A N 1
ATOM 4556 C CA . CYS A 1 582 ? 16.508 9.478 4.883 1.00 70.44 582 CYS A CA 1
ATOM 4557 C C . CYS A 1 582 ? 15.575 10.394 4.090 1.00 70.44 582 CYS A C 1
ATOM 4559 O O . CYS A 1 582 ? 15.699 10.478 2.877 1.00 70.44 582 CYS A O 1
ATOM 4561 N N . MET A 1 583 ? 14.631 11.056 4.750 1.00 68.12 583 MET A N 1
ATOM 4562 C CA . MET A 1 583 ? 13.639 11.914 4.092 1.00 68.12 583 MET A CA 1
ATOM 4563 C C . MET A 1 583 ? 13.928 13.388 4.363 1.00 68.12 583 MET A C 1
ATOM 4565 O O . MET A 1 583 ? 14.605 13.716 5.335 1.00 68.12 583 MET A O 1
ATOM 4569 N N . LEU A 1 584 ? 13.351 14.294 3.566 1.00 68.12 584 LEU A N 1
ATOM 4570 C CA . LEU A 1 584 ? 13.307 15.717 3.912 1.00 68.12 584 LEU A CA 1
ATOM 4571 C C . LEU A 1 584 ? 12.610 15.889 5.270 1.00 68.12 584 LEU A C 1
ATOM 4573 O O . LEU A 1 584 ? 11.519 15.359 5.485 1.00 68.12 584 LEU A O 1
ATOM 4577 N N . ASN A 1 585 ? 13.229 16.633 6.182 1.00 68.50 585 ASN A N 1
ATOM 4578 C CA . ASN A 1 585 ? 12.629 16.978 7.460 1.00 68.50 585 ASN A CA 1
ATOM 4579 C C . ASN A 1 585 ? 11.501 18.000 7.222 1.00 68.50 585 ASN A C 1
ATOM 4581 O O . ASN A 1 585 ? 11.800 19.137 6.850 1.00 68.50 585 ASN A O 1
ATOM 4585 N N . PRO A 1 586 ? 10.223 17.664 7.474 1.00 57.91 586 PRO A N 1
ATOM 4586 C CA . PRO A 1 586 ? 9.104 18.578 7.238 1.00 57.91 586 PRO A CA 1
ATOM 4587 C C . PRO A 1 586 ? 9.143 19.827 8.134 1.00 57.91 586 PRO A C 1
ATOM 4589 O O . PRO A 1 586 ? 8.453 20.796 7.857 1.00 57.91 586 PRO A O 1
ATOM 4592 N N . LYS A 1 587 ? 9.968 19.836 9.193 1.00 61.91 587 LYS A N 1
ATOM 4593 C CA . LYS A 1 587 ? 10.198 21.011 10.054 1.00 61.91 587 LYS A CA 1
ATOM 4594 C C . LYS A 1 587 ? 11.322 21.929 9.559 1.00 61.91 587 LYS A C 1
ATOM 4596 O O . LYS A 1 587 ? 11.604 22.933 10.205 1.00 61.91 587 LYS A O 1
ATOM 4601 N N . SER A 1 588 ? 12.022 21.548 8.489 1.00 54.91 588 SER A N 1
ATOM 4602 C CA . SER A 1 588 ? 13.134 22.328 7.923 1.00 54.91 588 SER A CA 1
ATOM 4603 C C . SER A 1 588 ? 12.698 23.330 6.848 1.00 54.91 588 SER A C 1
ATOM 4605 O O . SER A 1 588 ? 13.528 24.115 6.388 1.00 54.91 588 SER A O 1
ATOM 4607 N N . THR A 1 589 ? 11.415 23.305 6.474 1.00 48.84 589 THR A N 1
ATOM 4608 C CA . THR A 1 589 ? 10.767 24.218 5.520 1.00 48.84 589 THR A CA 1
ATOM 4609 C C . THR A 1 589 ? 9.950 25.293 6.205 1.00 48.84 589 THR A C 1
ATOM 4611 O O . THR A 1 589 ? 9.209 24.933 7.149 1.00 48.84 589 THR A O 1
#

Sequence (589 aa):
MMLTMALAALGFAHVQAGKLAVVRVFSTDEEVMLLNASSTLWSTVGPCTSKPSSMIDLILVYSKDLSSNSMASEVVMDLETTFSNNASSWVNCFAEIKNMSAMLNPEQDVYDSNGYTTNKHWVSGPNSVFKSIVDAMYTGPFKGMYDSFFLMEMDAVPIKAGWLDQFETEALEMPSQNMAVRGSQYLGDKWDLFKHMMPEYLVEHINGNAIYNLQHNWTQYLHNTFTASGSNNMMEEMAFDVAY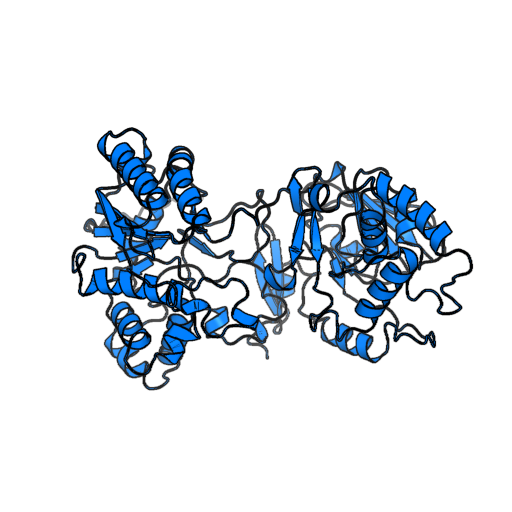AMITMGAMSGEAPFAAAWTEAGGTNTTYNPMSMLVGNYANTLLNTSYEFPSFIRHGSSKNLFENLPDADVTLVVAYFDMQGHLRETIPTNHPFKKIVGLTYFSQTSTTEEIPAPGGNVTLKMEQATKEPYYHLCEAASKVDTKWFALTDNYHIVKAPVSILMETMDKPVLPYVLKGSRYCGERPNCKASMEQAEDLFSIDLMYHHDKYEVLYKTADAIQFCAAWDVATQGKGWSNCSLSFGPTADDYIAWKISSPSFNVSNEFTPKDKTRYGWRAWTSLWNPAPVDDRQCSTTLYGIKEYLETLGNISKCAVDYVENSSGCIGDTTCMWRPMFESGVCMLNPKST

Mean predicted aligned error: 8.54 Å

Solvent-accessible surface area (backbone atoms only — not comparable to full-atom values): 31540 Å² total; per-residue (Å²): 136,89,83,83,81,78,82,77,85,74,80,78,71,82,76,74,67,48,34,36,34,40,37,39,44,38,74,48,74,69,39,42,52,53,54,53,50,42,62,61,47,28,64,75,36,29,40,39,83,57,70,60,85,38,51,29,30,39,34,41,36,30,34,34,54,45,92,79,34,66,69,54,40,49,47,51,51,51,51,52,48,40,46,76,65,61,71,49,77,42,43,66,45,39,75,45,80,47,75,53,54,48,61,45,50,80,89,43,54,32,82,43,94,68,13,93,82,79,34,70,51,30,31,27,18,64,37,50,38,52,48,44,53,53,44,25,43,71,75,42,94,41,46,84,63,49,50,31,37,32,39,40,44,74,42,48,40,76,77,35,61,26,34,48,52,43,42,52,52,54,60,69,44,25,70,84,58,53,26,18,35,41,13,13,30,72,69,51,63,60,48,67,93,51,50,69,79,48,59,65,36,73,65,67,16,35,45,68,55,22,36,41,26,65,80,28,58,50,40,54,50,47,52,52,57,50,69,34,96,84,27,59,64,47,41,28,62,37,48,59,33,44,48,47,26,40,51,48,52,38,20,76,73,58,35,83,81,38,27,62,55,33,59,76,43,65,60,50,89,45,19,67,28,51,87,39,56,41,33,35,29,29,63,55,31,74,39,56,65,86,60,83,67,89,31,21,20,39,29,34,53,72,92,30,50,16,41,63,59,60,43,84,42,34,29,39,32,30,43,28,81,62,95,64,65,56,34,76,75,36,51,53,37,52,48,59,51,37,31,33,41,36,34,27,74,51,98,55,79,67,46,75,46,79,42,70,24,59,98,48,58,26,40,43,34,38,36,55,52,92,67,60,80,55,46,45,57,52,54,44,35,74,73,58,89,38,60,28,33,36,45,51,41,31,44,27,32,48,33,52,81,39,70,57,48,12,74,43,103,77,19,39,47,34,54,29,42,49,43,85,35,73,87,23,62,72,32,48,50,50,47,42,46,46,53,47,16,25,68,58,42,76,49,86,73,66,57,46,39,53,51,57,56,42,74,40,45,26,77,56,41,48,54,45,40,59,49,47,58,61,57,39,63,95,49,37,70,91,77,49,68,26,84,66,46,73,44,39,33,37,51,53,34,47,39,69,62,34,92,91,46,54,65,78,77,47,31,43,78,40,51,32,89,70,27,28,73,83,55,51,51,42,69,75,44,69,71,80,62,58,84,72,94,42,96,63,58,60,51,29,71,67,54,40,52,54,46,49,70,70,48,42,98,30,51,57,59,82,48,65,41,59,69,64,20,62,70,36,84,52,27,34,58,42,82,49,85,101,47,29,45,20,32,61,28,61,84,63,111

Nearest PDB structures (foldseek):
  7msn-assembly1_B  TM=5.667E-01  e=3.188E-03  Bacillus subtilis subsp. subtilis str. 168
  5uof-assembly1_A  TM=2.899E-01  e=3.271E-01  Burkholderia multivorans ATCC 17616
  5tvg-assembly4_B  TM=3.019E-01  e=7.211E-01  Burkholderia vietnamiensis G4
  5l3k-assembly1_B  TM=3.091E-01  e=8.073E-01  Mycolicibacterium thermoresistibile
  2wtx-assembly1_C  TM=2.631E-01  e=6.087E-01  Escherichia coli K-12

pLDDT: mean 86.42, std 13.89, range [27.97, 98.56]

Organism: Symbiodinium pilosum (NCBI:txid2952)

Secondary structure (DSSP, 8-state):
---------------PPPEEEEEEEE-SHHHHHHHHHHHHHHHHS-S-SS--SSEEEEEEEESS-GGG-HHHHHHHHHHHHHHHTT-SGGGGG-S-EEEEE----TTT----TTHHHH-TTTTHHHHHHHHHHHHHHHTSTTTTT-SEEEEE-TTEEE-STTHHHHHHHHHHHTTTTT-SEE-B-B-SSTTTTTGGGS-HHHHHPPPSSSEEETTSHHHHHHHHHHHSTT-HHHHHHS-HHHHHHHHHHHHHTT-TTHHHHHHHTT--TTSEE-B-SSEEE-TT--EETT---SSSEEES-GGGEEEEPPGGGEEEEEEESSS--SHHHHTTSS-S-SEEEEEESS----EEEEE--TTS-EEEEEEE-SS-GGGHHHHHHHH--SSEEEEEETTEEE-SS---EEEETTEEEEEEEETTSHHHHT-HHHHHHHHHHHHHHT---SEE--TTTPPEEHHHHHHHHHHHHHHTTT--TTTTS-SSSS-HHHHHHHHHH-TT--HHHH-EEEEHHHH----SEEESSPPPPP----SS--S-HHHHHHHHHHS-TTSSSS---HHHHHT-TTEEEEEETTEEEEEE-TT--

Foldseek 3Di:
DDDDDDPDPDDPDPLPAFQEEEEEEDEDPVLLVLLLCVQVQCLVQPQAPDAGSHAYEYEYEYAAPCVVDPSSVVSLVVVQVCLVVVVGPNSSNHPYYHYDYLHDDPVQLACDLPCLVPPLQNQRSVLSSVLSVVCCDPPNDNDPRGQKYFYAYSLWGFDHHRLNVLVSVVSSCCVVLQAQKEAAFAPACQCQLPLLVDDPLNRPFGDSRIMGGNPQQLSVVLSCVCPPDVNVSCSRRHHSRSSSSVLVVCCVVCHPPNVVSCVVSVHDPRHHHNDGQSEYENALAQEEPPDDDSHRIYRYHPLSYFHFAQLQQEEEEAEEADPDACQVLQQQEQASHLEYEYEYQDDDDWDWDWDHHPPGTHIYTYDYDPDDPLQRLQSVLVVDPHQKYAYYYRQKYFFPPDGQGANDNQATAFEWAFCPDCVQVVDLASVLLLVQLCQLQVDHDRIGGFRRQDIDGSVLSNVLSVSLCVSCVVNDPQVQSHLTRDGPSNSVSNQVSDPVHDNVVRYRYDYCNRSNDDRRMDGQADDDADPDPHPRDHRHPVNNVVNVVSNDPQFDDNPQDQVVLVVDPQWHWDDDGPTTTIGGDSVND

Radius of gyration: 27.4 Å; Cα contacts (8 Å, |Δi|>4): 1171; chains: 1; bounding box: 69×54×86 Å